Protein 6GO1 (pdb70)

InterPro domains:
  IPR002509 NodB homology domain [PF01522] (204-323)
  IPR002509 NodB homology domain [PS51677] (205-367)
  IPR011330 Glycoside hydrolase/deacetylase, beta/alpha-barrel [SSF88713] (169-347)

Foldseek 3Di:
DAWDKDWDDDFLQAFKIKIATDGGPDDFQKKKKWKAQLAVGNVDIDIDMQSDDVPRSIDIDGCVVVVSDFFKMKIWMWGAHPPRDIHTHDIDIDGRWDWEAEAEAEAADQDPDPPPPHQFRYNHLVNLLVLVVVCVVVVEDEDDPVPVVCNRNHPLYYAYEYEAQFQNCLSVVVSQLVVDDPRHQAAYEYAHLLQCEVPPRGQHLVSVVVSVVVVHYDYEHAFNHLDQQLPDDVLCCGQVVRQVSVCVSRVDHHAEYEYRVQHDDDVNLVSNVVRHNAYEGQAADIAIPRVDPSVRPYGHHDYDGNPQDPVNSVVSSD/DFWDKDWDDDFQQAFKIKIATDRGPDAFQKKKKWKAQLAVGSVDIDIDIQRPVVGRSIDIGGCVVVVSDFFKMKIWMWGQHPVRDIDGHDIDIDGRWDWEAEAEAEAADQDPDDPPDDQFRYNHLVNVLVLVVVCLVPPADEDDVVCVNCNRNHPLYYAAEYEAAFCNCVSVVVSQLVPDDPSDHAAYEYAHLLQCEVPPRGQHLVSVLVSVVSVHYDYEHAFNHLDQAVPDPPLCCGQVVRQVSVCVSNVDHHAEYEGRVQHDDVVNLVSNVVRHNAYEGQAADIAICRPDPSVRNYGYHHYDGRPQDPVNVVVSSD

Solvent-accessible surface area: 29304 Å² total; per-residue (Å²): 164,42,24,80,11,40,78,60,130,63,132,71,86,25,80,85,10,33,3,44,0,61,112,33,100,62,81,13,134,48,0,66,0,22,0,30,7,37,35,64,9,92,169,45,95,50,77,46,81,3,73,86,78,139,188,51,8,15,17,107,9,66,0,155,63,11,149,87,93,34,0,18,1,35,0,73,3,20,0,15,56,117,82,126,74,111,28,122,2,31,85,22,120,6,51,2,29,24,92,2,6,4,0,7,0,20,0,0,56,146,78,76,23,112,94,49,26,75,95,4,39,4,1,40,38,148,27,0,50,105,1,0,63,52,0,49,101,51,51,23,45,7,1,13,6,103,108,43,107,25,5,19,100,26,48,95,6,0,2,1,0,0,5,11,3,15,89,25,0,22,58,0,0,87,11,0,77,123,8,90,60,160,121,11,105,1,20,0,1,0,0,3,1,5,51,56,28,85,117,115,97,27,1,29,41,99,15,0,79,81,0,32,124,17,62,3,15,9,10,0,0,3,0,2,72,69,33,41,1,28,119,23,123,70,40,71,89,8,0,80,22,0,37,81,122,0,43,91,37,15,61,123,142,5,25,0,0,0,1,0,27,10,12,68,53,117,72,0,7,82,35,0,96,134,64,6,97,18,0,0,0,17,44,86,14,47,9,10,42,69,66,106,110,36,21,59,14,38,2,64,0,10,30,2,0,23,83,15,62,43,147,112,0,60,57,22,6,192,169,38,18,81,18,35,85,57,133,60,138,72,93,26,68,83,7,39,0,46,0,73,116,36,97,64,86,11,47,58,0,69,0,10,0,27,8,35,30,57,4,93,158,48,118,57,73,48,53,6,120,108,54,106,51,57,12,26,10,107,5,58,0,144,55,14,142,90,83,37,0,16,2,50,1,72,5,20,0,20,55,113,105,126,72,101,28,121,4,30,94,23,123,0,39,0,35,19,103,0,5,1,0,8,0,24,0,0,66,150,75,81,23,117,105,42,29,105,105,25,34,6,1,35,37,143,32,0,69,120,1,0,66,46,0,40,99,58,50,30,38,8,0,15,5,85,100,41,106,24,5,15,93,24,54,96,6,0,1,0,0,0,5,12,2,15,99,25,0,19,52,0,0,91,20,0,73,171,8,85,63,169,111,10,107,1,16,0,0,0,0,2,2,1,60,52,27,87,118,113,98,29,2,27,54,91,15,2,120,79,0,35,98,24,63,3,14,12,9,1,0,2,0,2,67,65,33,63,2,14,34,15,13,39,23,66,82,6,0,100,24,1,50,87,105,0,46,89,68,12,61,136,128,2,9,0,0,0,1,0,94,8,15,68,36,93,27,0,8,27,35,0,88,142,58,6,92,17,0,0,0,60,50,164,19,47,9,24,43,86,66,104,113,38,19,62,12,45,1,88,2,18,103,2,1,25,128,16,66,48,144,107,0,62,36,28,2,176

CATH classification: 2.60.40.3760 (+1 more: 3.20.20.370)

Sequence (636 aa):
TQGVITWDPYEYNAQNTTLYTKDLRDSFKEVRYNIWRTADGPESKQTFTSQEKDRDFALPLHLKTFHLKRGEFQIETVGIKEDNTETNLVTSKITFQQHVPVLMYHAIEKFPGPSDGDYGLYVPPEQFEKHMQYLKDNGYTMLTFERWNDINRVNKPIFITMDDGRKNNMNALHILQKLKDDTFQPAATEFLTANEIDKPNRLSTDDIKQMMDSGIFSIQSHTANHTMMAHSNNYDEELRGSKEKIEALTGKKVIALAYPVGSYNDPAVEETKKYYEFAVTTDHGNHITKGMPNEQYLIKRHFVGPNTSMEKFISLIKTQGVITWDPYEYNAQNTTLYTKDLRDSFKEVRYNIWRTADGPESKQTFTSQEKDRDFALPLHLKTFHLKRGEFQIETVGIKEDNTETNLVTSKITFQQHVPVLMYHAIEKFPGPSDGDYGLYVPPEQFEKHMQYLKDNGYTMLTFERWNDINRVNKPIFITMDDGRKNNMNALHILQKLKDDTFQPAATEFLTANEIDKPNRLSTDDIKQMMDSGIFSIQSHTANHTMMAHSNNYDEELRGSKEKIEALTGKKVIALAYPVGSYNDPAVEETKKYYEFAVTTDHGNHITKGMPNEQYLIKRHFVGPNTSMEKFISLIK

Structure (mmCIF, N/CA/C/O backbone):
data_6GO1
#
_entry.id   6GO1
#
_cell.length_a   41.723
_cell.length_b   211.795
_cell.length_c   46.784
_cell.angle_alpha   90.000
_cell.angle_beta   91.820
_cell.angle_gamma   90.000
#
_symmetry.space_group_name_H-M   'P 1 21 1'
#
loop_
_entity.id
_entity.type
_entity.pdbx_description
1 polymer 'Polysaccharide deacetylase-like protein'
2 non-polymer 'ZINC ION'
3 non-polymer 'ACETATE ION'
4 non-polymer 1,2-ETHANEDIOL
5 non-polymer 'SULFATE ION'
6 water water
#
loop_
_atom_site.group_PDB
_atom_site.id
_atom_site.type_symbol
_atom_site.label_atom_id
_atom_site.label_alt_id
_atom_site.label_comp_id
_atom_site.label_asym_id
_atom_site.label_entity_id
_atom_site.label_seq_id
_atom_site.pdbx_PDB_ins_code
_atom_site.Cartn_x
_atom_site.Cartn_y
_atom_site.Cartn_z
_atom_site.occupancy
_atom_site.B_iso_or_equiv
_atom_site.auth_seq_id
_atom_site.auth_comp_id
_atom_site.auth_asym_id
_atom_site.auth_atom_id
_atom_site.pdbx_PDB_model_num
ATOM 1 N N . THR A 1 1 ? 39.877 -30.185 49.972 1.00 104.22 50 THR A N 1
ATOM 2 C CA . THR A 1 1 ? 40.917 -29.367 50.583 1.00 102.49 50 THR A CA 1
ATOM 3 C C . THR A 1 1 ? 41.873 -28.869 49.490 1.00 100.60 50 THR A C 1
ATOM 4 O O . THR A 1 1 ? 43.030 -28.569 49.764 1.00 102.60 50 THR A O 1
ATOM 8 N N . GLN A 1 2 ? 41.381 -28.791 48.248 1.00 93.40 51 GLN A N 1
ATOM 9 C CA . GLN A 1 2 ? 42.179 -28.409 47.086 1.00 94.88 51 GLN A CA 1
ATOM 10 C C . GLN A 1 2 ? 41.390 -27.498 46.149 1.00 94.28 51 GLN A C 1
ATOM 11 O O . GLN A 1 2 ? 40.290 -27.852 45.715 1.00 95.61 51 GLN A O 1
ATOM 17 N N . GLY A 1 3 ? 41.963 -26.334 45.810 1.00 93.01 52 GLY A N 1
ATOM 18 C CA . GLY A 1 3 ? 41.357 -25.419 44.852 1.00 87.70 52 GLY A CA 1
ATOM 19 C C . GLY A 1 3 ? 40.424 -24.379 45.453 1.00 84.98 52 GLY A C 1
ATOM 20 O O . GLY A 1 3 ? 40.254 -24.269 46.668 1.00 79.92 52 GLY A O 1
ATOM 21 N N . VAL A 1 4 ? 39.811 -23.574 44.577 1.00 85.39 53 VAL A N 1
ATOM 22 C CA . VAL A 1 4 ? 38.925 -22.500 45.024 1.00 83.78 53 VAL A CA 1
ATOM 23 C C . VAL A 1 4 ? 37.847 -22.220 43.978 1.00 80.91 53 VAL A C 1
ATOM 24 O O . VAL A 1 4 ? 38.080 -22.299 42.769 1.00 83.77 53 VAL A O 1
ATOM 28 N N . ILE A 1 5 ? 36.659 -21.873 44.461 1.00 74.53 54 ILE A N 1
ATOM 29 C CA . ILE A 1 5 ? 35.495 -21.672 43.614 1.00 70.90 54 ILE A CA 1
ATOM 30 C C . ILE A 1 5 ? 35.290 -20.188 43.406 1.00 73.46 54 ILE A C 1
ATOM 31 O O . ILE A 1 5 ? 35.134 -19.421 44.363 1.00 75.33 54 ILE A O 1
ATOM 36 N N . THR A 1 6 ? 35.259 -19.780 42.155 1.00 73.00 55 THR A N 1
ATOM 37 C CA . THR A 1 6 ? 34.986 -18.403 41.812 1.00 72.97 55 THR A CA 1
ATOM 38 C C . THR A 1 6 ? 33.787 -18.394 40.886 1.00 71.65 55 THR A C 1
ATOM 39 O O . THR A 1 6 ? 33.279 -19.443 40.484 1.00 72.19 55 THR A O 1
ATOM 43 N N . TRP A 1 7 ? 33.287 -17.205 40.590 1.00 75.67 56 TRP A N 1
ATOM 44 C CA . TRP A 1 7 ? 32.133 -17.088 39.717 1.00 75.72 56 TRP A CA 1
ATOM 45 C C . TRP A 1 7 ? 32.217 -15.775 38.952 1.00 79.78 56 TRP A C 1
ATOM 46 O O . TRP A 1 7 ? 33.139 -14.982 39.135 1.00 80.25 56 TRP A O 1
ATOM 57 N N . ASP A 1 8 ? 31.265 -15.592 38.021 1.00 82.13 57 ASP A N 1
ATOM 58 C CA . ASP A 1 8 ? 31.158 -14.354 37.259 1.00 80.21 57 ASP A CA 1
ATOM 59 C C . ASP A 1 8 ? 30.432 -13.314 38.111 1.00 77.07 57 ASP A C 1
ATOM 60 O O . ASP A 1 8 ? 29.479 -13.658 38.813 1.00 76.04 57 ASP A O 1
ATOM 65 N N . PRO A 1 9 ? 30.900 -12.063 38.143 1.00 77.61 58 PRO A N 1
ATOM 66 C CA . PRO A 1 9 ? 30.156 -11.035 38.873 1.00 71.88 58 PRO A CA 1
ATOM 67 C C . PRO A 1 9 ? 28.722 -10.957 38.379 1.00 65.05 58 PRO A C 1
ATOM 68 O O . PRO A 1 9 ? 28.426 -11.182 37.202 1.00 65.29 58 PRO A O 1
ATOM 72 N N . TYR A 1 10 ? 27.823 -10.689 39.312 1.00 64.31 59 TYR A N 1
ATOM 73 C CA . TYR A 1 10 ? 26.410 -10.551 39.010 1.00 70.40 59 TYR A CA 1
ATOM 74 C C . TYR A 1 10 ? 25.864 -9.349 39.764 1.00 72.77 59 TYR A C 1
ATOM 75 O O . TYR A 1 10 ? 26.472 -8.855 40.718 1.00 69.34 59 TYR A O 1
ATOM 84 N N . GLU A 1 11 ? 24.737 -8.839 39.299 1.00 73.73 60 GLU A N 1
ATOM 85 C CA . GLU A 1 11 ? 24.160 -7.776 40.091 1.00 75.91 60 GLU A CA 1
ATOM 86 C C . GLU A 1 11 ? 23.145 -8.369 41.063 1.00 75.08 60 GLU A C 1
ATOM 87 O O . GLU A 1 11 ? 22.720 -9.522 40.931 1.00 73.53 60 GLU A O 1
ATOM 93 N N . TYR A 1 12 ? 22.824 -7.585 42.097 1.00 75.42 61 TYR A N 1
ATOM 94 C CA . TYR A 1 12 ? 22.099 -8.116 43.251 1.00 76.28 61 TYR A CA 1
ATOM 95 C C . TYR A 1 12 ? 20.838 -8.869 42.847 1.00 76.34 61 TYR A C 1
ATOM 96 O O . TYR A 1 12 ? 20.526 -9.922 43.418 1.00 74.67 61 TYR A O 1
ATOM 105 N N . ASN A 1 13 ? 20.134 -8.373 41.830 1.00 76.46 62 ASN A N 1
ATOM 106 C CA . ASN A 1 13 ? 18.867 -8.935 41.382 1.00 71.51 62 ASN A CA 1
ATOM 107 C C . ASN A 1 13 ? 19.033 -9.929 40.246 1.00 73.70 62 ASN A C 1
ATOM 108 O O . ASN A 1 13 ? 18.033 -10.399 39.704 1.00 76.34 62 ASN A O 1
ATOM 113 N N . ALA A 1 14 ? 20.266 -10.243 39.866 1.00 75.36 63 ALA A N 1
ATOM 114 C CA . ALA A 1 14 ? 20.510 -11.210 38.814 1.00 77.63 63 ALA A CA 1
ATOM 115 C C . ALA A 1 14 ? 20.008 -12.589 39.232 1.00 76.97 63 ALA A C 1
ATOM 116 O O . ALA A 1 14 ? 19.881 -12.906 40.415 1.00 74.97 63 ALA A O 1
ATOM 118 N N . GLN A 1 15 ? 19.704 -13.413 38.235 1.00 76.05 64 GLN A N 1
ATOM 119 C CA . GLN A 1 15 ? 19.225 -14.765 38.457 1.00 73.97 64 GLN A CA 1
ATOM 120 C C . GLN A 1 15 ? 20.223 -15.812 37.976 1.00 74.96 64 GLN A C 1
ATOM 121 O O . GLN A 1 15 ? 19.961 -17.016 38.095 1.00 72.60 64 GLN A O 1
ATOM 127 N N . ASN A 1 16 ? 21.355 -15.389 37.428 1.00 74.98 65 ASN A N 1
ATOM 128 C CA . ASN A 1 16 ? 22.298 -16.308 36.825 1.00 77.20 65 ASN A CA 1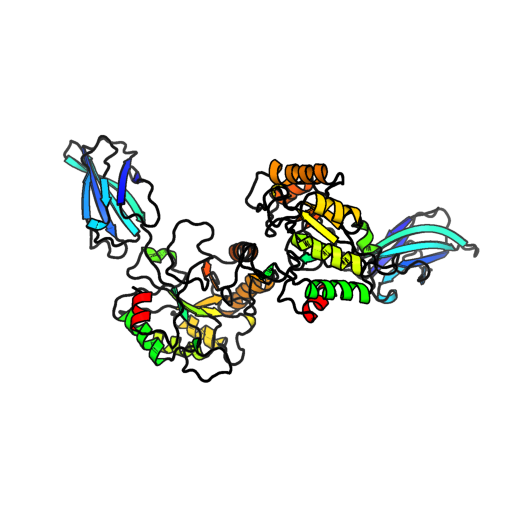
ATOM 129 C C . ASN A 1 16 ? 23.726 -15.835 37.032 1.00 74.24 65 ASN A C 1
ATOM 130 O O . ASN A 1 16 ? 23.994 -14.660 37.289 1.00 76.38 65 ASN A O 1
ATOM 135 N N . THR A 1 17 ? 24.626 -16.803 36.952 1.00 69.87 66 THR A N 1
ATOM 136 C CA . THR A 1 17 ? 26.062 -16.651 37.043 1.00 64.42 66 THR A CA 1
ATOM 137 C C . THR A 1 17 ? 26.711 -17.864 36.387 1.00 71.41 66 THR A C 1
ATOM 138 O O . THR A 1 17 ? 26.097 -18.916 36.204 1.00 73.26 66 THR A O 1
ATOM 142 N N . THR A 1 18 ? 27.972 -17.706 36.025 1.00 78.14 67 THR A N 1
ATOM 143 C CA . THR A 1 18 ? 28.795 -18.842 35.665 1.00 82.72 67 THR A CA 1
ATOM 144 C C . THR A 1 18 ? 29.878 -18.978 36.719 1.00 87.64 67 THR A C 1
ATOM 145 O O . THR A 1 18 ? 30.730 -18.092 36.865 1.00 89.75 67 THR A O 1
ATOM 149 N N . LEU A 1 19 ? 29.842 -20.082 37.455 1.00 86.04 68 LEU A N 1
ATOM 150 C CA . LEU A 1 19 ? 30.861 -20.359 38.455 1.00 84.66 68 LEU A CA 1
ATOM 151 C C . LEU A 1 19 ? 31.795 -21.436 37.933 1.00 85.05 68 LEU A C 1
ATOM 152 O O . LEU A 1 19 ? 31.362 -22.381 37.268 1.00 91.37 68 LEU A O 1
ATOM 157 N N . TYR A 1 20 ? 33.078 -21.282 38.236 1.00 82.15 69 TYR A N 1
ATOM 158 C CA . TYR A 1 20 ? 34.101 -22.193 37.752 1.00 85.79 69 TYR A CA 1
ATOM 159 C C . TYR A 1 20 ? 35.086 -22.477 38.879 1.00 79.69 69 TYR A C 1
ATOM 160 O O . TYR A 1 20 ? 35.303 -21.632 39.752 1.00 74.29 69 TYR A O 1
ATOM 169 N N . THR A 1 21 ? 35.674 -23.683 38.849 1.00 77.52 70 THR A N 1
ATOM 170 C CA . THR A 1 21 ? 36.660 -24.144 39.828 1.00 80.43 70 THR A CA 1
ATOM 171 C C . THR A 1 21 ? 38.077 -23.920 39.333 1.00 84.63 70 THR A C 1
ATOM 172 O O . THR A 1 21 ? 38.374 -24.140 38.160 1.00 88.33 70 THR A O 1
ATOM 176 N N . LYS A 1 22 ? 38.961 -23.533 40.250 1.00 88.03 71 LYS A N 1
ATOM 177 C CA . LYS A 1 22 ? 40.300 -23.099 39.895 1.00 93.95 71 LYS A CA 1
ATOM 178 C C . LYS A 1 22 ? 41.327 -23.630 40.886 1.00 104.10 71 LYS A C 1
ATOM 179 O O . LYS A 1 22 ? 40.996 -24.040 42.006 1.00 106.49 71 LYS A O 1
ATOM 185 N N . ASP A 1 23 ? 42.586 -23.633 40.423 1.00 109.49 72 ASP A N 1
ATOM 186 C CA . ASP A 1 23 ? 43.798 -23.845 41.233 1.00 111.65 72 ASP A CA 1
ATOM 187 C C . ASP A 1 23 ? 43.939 -25.272 41.778 1.00 108.88 72 ASP A C 1
ATOM 188 O O . ASP A 1 23 ? 44.328 -25.465 42.932 1.00 110.66 72 ASP A O 1
ATOM 193 N N . LEU A 1 24 ? 43.624 -26.276 40.963 1.00 105.04 73 LEU A N 1
ATOM 194 C CA . LEU A 1 24 ? 43.844 -27.664 41.340 1.00 101.79 73 LEU A CA 1
ATOM 195 C C . LEU A 1 24 ? 45.192 -28.151 40.812 1.00 103.71 73 LEU A C 1
ATOM 196 O O . LEU A 1 24 ? 45.480 -28.017 39.616 1.00 105.89 73 LEU A O 1
ATOM 201 N N . ARG A 1 25 ? 46.016 -28.717 41.705 1.00 99.06 74 ARG A N 1
ATOM 202 C CA . ARG A 1 25 ? 47.303 -29.256 41.273 1.00 99.84 74 ARG A CA 1
ATOM 203 C C . ARG A 1 25 ? 47.104 -30.465 40.372 1.00 102.34 74 ARG A C 1
ATOM 204 O O . ARG A 1 25 ? 47.772 -30.594 39.339 1.00 106.83 74 ARG A O 1
ATOM 206 N N . ASP A 1 26 ? 46.185 -31.354 40.738 1.00 100.34 75 ASP A N 1
ATOM 207 C CA . ASP A 1 26 ? 45.930 -32.511 39.898 1.00 102.92 75 ASP A CA 1
ATOM 208 C C . ASP A 1 26 ? 45.152 -32.074 38.661 1.00 95.80 75 ASP A C 1
ATOM 209 O O . ASP A 1 26 ? 44.542 -31.004 38.632 1.00 86.17 75 ASP A O 1
ATOM 214 N N . SER A 1 27 ? 45.175 -32.915 37.632 1.00 99.72 76 SER A N 1
ATOM 215 C CA . SER A 1 27 ? 44.464 -32.630 36.391 1.00 99.20 76 SER A CA 1
ATOM 216 C C . SER A 1 27 ? 43.236 -33.518 36.277 1.00 93.93 76 SER A C 1
ATOM 217 O O . SER A 1 27 ? 43.334 -34.742 36.406 1.00 89.81 76 SER A O 1
ATOM 220 N N . PHE A 1 28 ? 42.085 -32.893 36.022 1.00 93.73 77 PHE A N 1
ATOM 221 C CA . PHE A 1 28 ? 40.797 -33.569 36.029 1.00 91.32 77 PHE A CA 1
ATOM 222 C C . PHE A 1 28 ? 40.086 -33.414 34.693 1.00 91.38 77 PHE A C 1
ATOM 223 O O . PHE A 1 28 ? 40.221 -32.394 34.012 1.00 85.83 77 PHE A O 1
ATOM 231 N N . LYS A 1 29 ? 39.310 -34.449 34.338 1.00 95.67 78 LYS A N 1
ATOM 232 C CA . LYS A 1 29 ? 38.488 -34.444 33.132 1.00 97.61 78 LYS A CA 1
ATOM 233 C C . LYS A 1 29 ? 37.135 -33.795 33.373 1.00 94.93 78 LYS A C 1
ATOM 234 O O . LYS A 1 29 ? 36.544 -33.245 32.435 1.00 97.71 78 LYS A O 1
ATOM 240 N N . GLU A 1 30 ? 36.657 -33.783 34.614 1.00 92.83 79 GLU A N 1
ATOM 241 C CA . GLU A 1 30 ? 35.364 -33.185 34.898 1.00 93.25 79 GLU A CA 1
ATOM 242 C C . GLU A 1 30 ? 35.288 -32.844 36.379 1.00 89.06 79 GLU A C 1
ATOM 243 O O . GLU A 1 30 ? 36.053 -33.363 37.196 1.00 91.96 79 GLU A O 1
ATOM 249 N N . VAL A 1 31 ? 34.391 -31.912 36.702 1.00 82.86 80 VAL A N 1
ATOM 250 C CA . VAL A 1 31 ? 34.107 -31.530 38.078 1.00 75.25 80 VAL A CA 1
ATOM 251 C C . VAL A 1 31 ? 32.611 -31.637 38.309 1.00 74.34 80 VAL A C 1
ATOM 252 O O . VAL A 1 31 ? 31.810 -31.217 37.468 1.00 71.58 80 VAL A O 1
ATOM 256 N N . ARG A 1 32 ? 32.234 -32.208 39.441 1.00 74.54 81 ARG A N 1
ATOM 257 C CA . ARG A 1 32 ? 30.842 -32.315 39.836 1.00 76.11 81 ARG A CA 1
ATOM 258 C C . ARG A 1 32 ? 30.547 -31.254 40.888 1.00 79.47 81 ARG A C 1
ATOM 259 O O . ARG A 1 32 ? 31.293 -31.120 41.866 1.00 86.24 81 ARG A O 1
ATOM 267 N N . TYR A 1 33 ? 29.482 -30.486 40.667 1.00 74.94 82 TYR A N 1
ATOM 268 C CA . TYR A 1 33 ? 29.025 -29.471 41.609 1.00 71.94 82 TYR A CA 1
ATOM 269 C C . TYR A 1 33 ? 27.793 -29.985 42.339 1.00 70.92 82 TYR A C 1
ATOM 270 O O . TYR A 1 33 ? 26.801 -30.367 41.707 1.00 69.69 82 TYR A O 1
ATOM 279 N N . ASN A 1 34 ? 27.856 -29.988 43.658 1.00 67.16 83 ASN A N 1
ATOM 280 C CA . ASN A 1 34 ? 26.707 -30.315 44.485 1.00 67.77 83 ASN A CA 1
ATOM 281 C C . ASN A 1 34 ? 26.294 -29.022 45.163 1.00 70.67 83 ASN A C 1
ATOM 282 O O . ASN A 1 34 ? 27.050 -28.463 45.964 1.00 74.90 83 ASN A O 1
ATOM 287 N N . ILE A 1 35 ? 25.110 -28.539 44.807 1.00 64.68 84 ILE A N 1
ATOM 288 C CA . ILE A 1 35 ? 24.628 -27.225 45.188 1.00 59.56 84 ILE A CA 1
ATOM 289 C C . ILE A 1 35 ? 23.297 -27.396 45.893 1.00 61.10 84 ILE A C 1
ATOM 290 O O . ILE A 1 35 ? 22.465 -28.200 45.460 1.00 67.07 84 ILE A O 1
ATOM 295 N N . TRP A 1 36 ? 23.093 -26.645 46.975 1.00 59.29 85 TRP A N 1
ATOM 296 C CA . TRP A 1 36 ? 21.812 -26.675 47.665 1.00 60.50 85 TRP A CA 1
ATOM 297 C C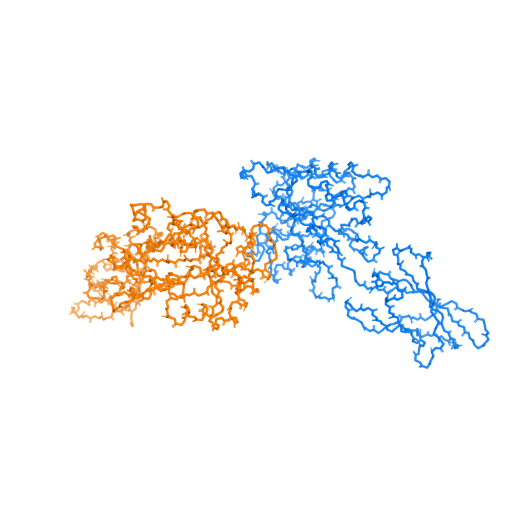 . TRP A 1 36 ? 21.580 -25.368 48.416 1.00 66.73 85 TRP A C 1
ATOM 298 O O . TRP A 1 36 ? 22.520 -24.642 48.751 1.00 66.18 85 TRP A O 1
ATOM 309 N N . ARG A 1 37 ? 20.296 -25.090 48.678 1.00 70.29 86 ARG A N 1
ATOM 310 C CA . ARG A 1 37 ? 19.869 -23.874 49.367 1.00 67.58 86 ARG A CA 1
ATOM 311 C C . ARG A 1 37 ? 19.969 -24.051 50.875 1.00 68.06 86 ARG A C 1
ATOM 312 O O . ARG A 1 37 ? 19.387 -24.983 51.437 1.00 71.15 86 ARG A O 1
ATOM 320 N N . THR A 1 38 ? 20.682 -23.132 51.530 1.00 75.20 87 THR A N 1
ATOM 321 C CA . THR A 1 38 ? 20.922 -23.254 52.963 1.00 70.90 87 THR A CA 1
ATOM 322 C C . THR A 1 38 ? 19.623 -23.372 53.753 1.00 74.64 87 THR A C 1
ATOM 323 O O . THR A 1 38 ? 19.569 -24.072 54.768 1.00 74.39 87 THR A O 1
ATOM 327 N N . ALA A 1 39 ? 18.569 -22.697 53.312 1.00 79.66 88 ALA A N 1
ATOM 328 C CA . ALA A 1 39 ? 17.321 -22.714 54.062 1.00 83.94 88 ALA A CA 1
ATOM 329 C C . ALA A 1 39 ? 16.562 -24.034 53.971 1.00 81.93 88 ALA A C 1
ATOM 330 O O . ALA A 1 39 ? 15.718 -24.290 54.830 1.00 83.61 88 ALA A O 1
ATOM 332 N N . ASP A 1 40 ? 16.817 -24.871 52.963 1.00 81.60 89 ASP A N 1
ATOM 333 C CA . ASP A 1 40 ? 15.795 -25.839 52.573 1.00 85.75 89 ASP A CA 1
ATOM 334 C C . ASP A 1 40 ? 15.966 -27.291 53.052 1.00 89.02 89 ASP A C 1
ATOM 335 O O . ASP A 1 40 ? 14.949 -27.987 53.133 1.00 91.56 89 ASP A O 1
ATOM 340 N N . GLY A 1 41 ? 17.154 -27.840 53.330 1.00 87.29 90 GLY A N 1
ATOM 341 C CA . GLY A 1 41 ? 18.484 -27.319 53.114 1.00 85.50 90 GLY A CA 1
ATOM 342 C C . GLY A 1 41 ? 19.280 -28.412 52.418 1.00 86.50 90 GLY A C 1
ATOM 343 O O . GLY A 1 41 ? 19.108 -28.590 51.217 1.00 89.27 90 GLY A O 1
ATOM 344 N N . PRO A 1 42 ? 20.116 -29.162 53.158 1.00 86.37 91 PRO A N 1
ATOM 345 C CA . PRO A 1 42 ? 20.984 -30.155 52.486 1.00 82.18 91 PRO A CA 1
ATOM 346 C C . PRO A 1 42 ? 20.209 -31.260 51.803 1.00 83.07 91 PRO A C 1
ATOM 347 O O . PRO A 1 42 ? 20.591 -31.707 50.711 1.00 73.81 91 PRO A O 1
ATOM 351 N N . GLU A 1 43 ? 19.096 -31.682 52.415 1.00 87.28 92 GLU A N 1
ATOM 352 C CA . GLU A 1 43 ? 18.224 -32.678 51.803 1.00 91.88 92 GLU A CA 1
ATOM 353 C C . GLU A 1 43 ? 17.799 -32.259 50.404 1.00 92.08 92 GLU A C 1
ATOM 354 O O . GLU A 1 43 ? 17.852 -33.057 49.466 1.00 90.63 92 GLU A O 1
ATOM 360 N N . SER A 1 44 ? 17.432 -31.003 50.222 1.00 96.59 93 SER A N 1
ATOM 361 C CA . SER A 1 44 ? 17.277 -30.506 48.869 1.00 99.89 93 SER A CA 1
ATOM 362 C C . SER A 1 44 ? 18.668 -30.294 48.317 1.00 104.00 93 SER A C 1
ATOM 363 O O . SER A 1 44 ? 19.382 -29.419 48.792 1.00 111.31 93 SER A O 1
ATOM 366 N N . LYS A 1 45 ? 19.022 -31.006 47.259 1.00 99.32 94 LYS A N 1
ATOM 367 C CA . LYS A 1 45 ? 20.355 -30.880 46.691 1.00 90.14 94 LYS A CA 1
ATOM 368 C C . LYS A 1 45 ? 20.240 -31.134 45.209 1.00 82.95 94 LYS A C 1
ATOM 369 O O . LYS A 1 45 ? 19.416 -31.937 44.766 1.00 84.80 94 LYS A O 1
ATOM 375 N N . GLN A 1 46 ? 21.095 -30.484 44.449 1.00 75.41 95 GLN A N 1
ATOM 376 C CA . GLN A 1 46 ? 21.085 -30.707 43.022 1.00 75.69 95 GLN A CA 1
ATOM 377 C C . GLN A 1 46 ? 22.514 -30.803 42.526 1.00 77.80 95 GLN A C 1
ATOM 378 O O . GLN A 1 46 ? 23.386 -30.055 42.968 1.00 75.34 95 GLN A O 1
ATOM 384 N N . THR A 1 47 ? 22.749 -31.747 41.625 1.00 83.02 96 THR A N 1
ATOM 385 C CA . THR A 1 47 ? 24.074 -32.003 41.097 1.00 82.82 96 THR A CA 1
ATOM 386 C C . THR A 1 47 ? 24.114 -31.561 39.645 1.00 81.59 96 THR A C 1
ATOM 387 O O . THR A 1 47 ? 23.186 -31.828 38.873 1.00 82.14 96 THR A O 1
ATOM 391 N N . PHE A 1 48 ? 25.170 -30.850 39.304 1.00 77.22 97 PHE A N 1
ATOM 392 C CA . PHE A 1 48 ? 25.467 -30.441 37.950 1.00 77.64 97 PHE A CA 1
ATOM 393 C C . PHE A 1 48 ? 26.924 -30.788 37.738 1.00 79.51 97 PHE A C 1
ATOM 394 O O . PHE A 1 48 ? 27.748 -30.625 38.639 1.00 81.90 97 PHE A O 1
ATOM 402 N N . THR A 1 49 ? 27.231 -31.318 36.578 1.00 79.84 98 THR A N 1
ATOM 403 C CA . THR A 1 49 ? 28.579 -31.742 36.277 1.00 81.77 98 THR A CA 1
ATOM 404 C C . THR A 1 49 ? 29.125 -30.879 35.158 1.00 85.34 98 THR A C 1
ATOM 405 O O . THR A 1 49 ? 28.450 -30.666 34.147 1.00 87.36 98 THR A O 1
ATOM 409 N N . SER A 1 50 ? 30.316 -30.348 35.348 1.00 86.02 99 SER A N 1
ATOM 410 C CA . SER A 1 50 ? 30.976 -29.622 34.275 1.00 88.24 99 SER A CA 1
ATOM 411 C C . SER A 1 50 ? 32.035 -30.539 33.676 1.00 93.26 99 SER A C 1
ATOM 412 O O . SER A 1 50 ? 33.156 -30.637 34.180 1.00 87.96 99 SER A O 1
ATOM 415 N N . GLN A 1 51 ? 31.674 -31.188 32.567 1.00 106.67 100 GLN A N 1
ATOM 416 C CA . GLN A 1 51 ? 32.655 -31.816 31.695 1.00 116.38 100 GLN A CA 1
ATOM 417 C C . GLN A 1 51 ? 33.449 -30.745 30.974 1.00 123.70 100 GLN A C 1
ATOM 418 O O . GLN A 1 51 ? 34.503 -31.038 30.401 1.00 127.54 100 GLN A O 1
ATOM 420 N N . GLU A 1 52 ? 32.937 -29.517 31.017 1.00 125.52 101 GLU A N 1
ATOM 421 C CA . GLU A 1 52 ? 33.544 -28.342 30.420 1.00 128.11 101 GLU A CA 1
ATOM 422 C C . GLU A 1 52 ? 34.866 -28.035 31.111 1.00 129.24 101 GLU A C 1
ATOM 423 O O . GLU A 1 52 ? 34.902 -27.870 32.328 1.00 131.95 101 GLU A O 1
ATOM 429 N N . LYS A 1 53 ? 35.969 -28.178 30.380 1.00 128.93 102 LYS A N 1
ATOM 430 C CA . LYS A 1 53 ? 37.287 -27.753 30.844 1.00 125.09 102 LYS A CA 1
ATOM 431 C C . LYS A 1 53 ? 37.877 -26.807 29.787 1.00 126.43 102 LYS A C 1
ATOM 432 O O . LYS A 1 53 ? 37.198 -26.422 28.828 1.00 129.72 102 LYS A O 1
ATOM 438 N N . ASP A 1 54 ? 39.164 -26.464 29.950 1.00 121.78 103 ASP A N 1
ATOM 439 C CA . ASP A 1 54 ? 39.918 -25.440 29.226 1.00 118.45 103 ASP A CA 1
ATOM 440 C C . ASP A 1 54 ? 39.583 -24.101 29.862 1.00 116.89 103 ASP A C 1
ATOM 441 O O . ASP A 1 54 ? 40.451 -23.236 30.019 1.00 101.33 103 ASP A O 1
ATOM 446 N N . ARG A 1 55 ? 38.319 -23.952 30.252 1.00 109.37 104 ARG A N 1
ATOM 447 C CA . ARG A 1 55 ? 37.782 -22.752 30.875 1.00 109.53 104 ARG A CA 1
ATOM 448 C C . ARG A 1 55 ? 37.516 -23.004 32.361 1.00 105.50 104 ARG A C 1
ATOM 449 O O . ARG A 1 55 ? 36.438 -22.678 32.868 1.00 98.83 104 ARG A O 1
ATOM 457 N N . ASP A 1 56 ? 38.482 -23.604 33.062 1.00 108.18 105 ASP A N 1
ATOM 458 C CA . ASP A 1 56 ? 38.386 -23.862 34.507 1.00 107.20 105 ASP A CA 1
ATOM 459 C C . ASP A 1 56 ? 37.056 -24.476 34.943 1.00 105.80 105 ASP A C 1
ATOM 460 O O . ASP A 1 56 ? 36.498 -24.116 35.981 1.00 106.65 105 ASP A O 1
ATOM 465 N N . PHE A 1 57 ? 36.544 -25.420 34.160 1.00 104.32 106 PHE A N 1
ATOM 466 C CA . PHE A 1 57 ? 35.357 -26.185 34.552 1.00 98.44 106 PHE A CA 1
ATOM 467 C C . PHE A 1 57 ? 34.168 -25.277 34.848 1.00 94.42 106 PHE A C 1
ATOM 468 O O . PHE A 1 57 ? 33.487 -25.414 35.866 1.00 91.90 106 PHE A O 1
ATOM 476 N N . ALA A 1 58 ? 33.898 -24.375 33.913 1.00 81.55 107 ALA A N 1
ATOM 477 C CA . ALA A 1 58 ? 32.815 -23.410 34.056 1.00 86.73 107 ALA A CA 1
ATOM 478 C C . ALA A 1 58 ? 31.455 -24.097 34.086 1.00 82.20 107 ALA A C 1
ATOM 479 O O . ALA A 1 58 ? 31.207 -25.056 33.341 1.00 82.24 107 ALA A O 1
ATOM 481 N N . LEU A 1 59 ? 30.587 -23.615 34.979 1.00 74.67 108 LEU A N 1
ATOM 482 C CA . LEU A 1 59 ? 29.216 -24.102 35.047 1.00 70.79 108 LEU A CA 1
ATOM 483 C C . LEU A 1 59 ? 28.232 -22.948 34.975 1.00 71.20 108 LEU A C 1
ATOM 484 O O . LEU A 1 59 ? 28.271 -22.043 35.830 1.00 63.22 108 LEU A O 1
ATOM 489 N N . PRO A 1 60 ? 27.340 -22.940 33.995 1.00 73.26 109 PRO A N 1
ATOM 490 C CA . PRO A 1 60 ? 26.318 -21.890 33.946 1.00 75.36 109 PRO A CA 1
ATOM 491 C C . PRO A 1 60 ? 25.164 -22.198 34.883 1.00 78.10 109 PRO A C 1
ATOM 492 O O . PRO A 1 60 ? 24.327 -23.048 34.583 1.00 80.55 109 PRO A O 1
ATOM 496 N N . LEU A 1 61 ? 25.100 -21.495 36.003 1.00 79.11 110 LEU A N 1
ATOM 497 C CA . LEU A 1 61 ? 24.042 -21.680 36.991 1.00 80.47 110 LEU A CA 1
ATOM 498 C C . LEU A 1 61 ? 22.957 -20.624 36.821 1.00 78.92 110 LEU A C 1
ATOM 499 O O . LEU A 1 61 ? 23.252 -19.429 36.716 1.00 81.15 110 LEU A O 1
ATOM 504 N N . HIS A 1 62 ? 21.709 -21.069 36.802 1.00 74.85 111 HIS A N 1
ATOM 505 C CA . HIS A 1 62 ? 20.561 -20.182 36.759 1.00 72.47 111 HIS A CA 1
ATOM 506 C C . HIS A 1 62 ? 19.557 -20.656 37.795 1.00 69.78 111 HIS A C 1
ATOM 507 O O . HIS A 1 62 ? 19.281 -21.856 37.895 1.00 72.78 111 HIS A O 1
ATOM 514 N N . LEU A 1 63 ? 19.034 -19.713 38.576 1.00 65.97 112 LEU A N 1
ATOM 515 C CA . LEU A 1 63 ? 18.117 -20.023 39.661 1.00 69.93 112 LEU A CA 1
ATOM 516 C C . LEU A 1 63 ? 16.828 -20.705 39.212 1.00 76.65 112 LEU A C 1
ATOM 517 O O . LEU A 1 63 ? 16.118 -21.253 40.064 1.00 81.44 112 LEU A O 1
ATOM 522 N N . LYS A 1 64 ? 16.509 -20.695 37.914 1.00 76.34 113 LYS A N 1
ATOM 523 C CA . LYS A 1 64 ? 15.327 -21.401 37.426 1.00 73.00 113 LYS A CA 1
ATOM 524 C C . LYS A 1 64 ? 15.342 -22.852 37.876 1.00 74.03 113 LYS A C 1
ATOM 525 O O . LYS A 1 64 ? 14.291 -23.434 38.160 1.00 75.49 113 LYS A O 1
ATOM 531 N N . THR A 1 65 ? 16.531 -23.460 37.935 1.00 74.08 114 THR A N 1
ATOM 532 C CA . THR A 1 65 ? 16.643 -24.826 38.438 1.00 78.92 114 THR A CA 1
ATOM 533 C C . THR A 1 65 ? 16.235 -24.926 39.905 1.00 78.71 114 THR A C 1
ATOM 534 O O . THR A 1 65 ? 15.805 -25.993 40.360 1.00 80.34 114 THR A O 1
ATOM 538 N N . PHE A 1 66 ? 16.348 -23.833 40.658 1.00 75.82 115 PHE A N 1
ATOM 539 C CA . PHE A 1 66 ? 15.920 -23.819 42.047 1.00 73.56 115 PHE A CA 1
ATOM 540 C C . PHE A 1 66 ? 14.585 -23.128 42.228 1.00 76.31 115 PHE A C 1
ATOM 541 O O . PHE A 1 66 ? 14.236 -22.765 43.359 1.00 78.77 115 PHE A O 1
ATOM 549 N N . HIS A 1 67 ? 13.843 -22.911 41.140 1.00 78.85 116 HIS A N 1
ATOM 550 C CA . HIS A 1 67 ? 12.517 -22.308 41.182 1.00 81.12 116 HIS A CA 1
ATOM 551 C C . HIS A 1 67 ? 12.601 -20.822 41.488 1.00 75.25 116 HIS A C 1
ATOM 552 O O . HIS A 1 67 ? 11.659 -20.235 42.025 1.00 77.06 116 HIS A O 1
ATOM 559 N N . LEU A 1 68 ? 13.753 -20.218 41.226 1.00 69.74 117 LEU A N 1
ATOM 560 C CA . LEU A 1 68 ? 14.076 -18.819 41.451 1.00 64.64 117 LEU A CA 1
ATOM 561 C C . LEU A 1 68 ? 14.050 -18.437 42.929 1.00 57.79 117 LEU A C 1
ATOM 562 O O . LEU A 1 68 ? 14.119 -17.249 43.237 1.00 50.09 117 LEU A O 1
ATOM 567 N N . LYS A 1 69 ? 13.970 -19.403 43.845 1.00 54.78 118 LYS A N 1
ATOM 568 C CA . LYS A 1 69 ? 14.195 -19.112 45.256 1.00 58.80 118 LYS A CA 1
ATOM 569 C C . LYS A 1 69 ? 15.602 -18.549 45.446 1.00 63.85 118 LYS A C 1
ATOM 570 O O . LYS A 1 69 ? 16.534 -18.882 44.712 1.00 71.32 118 LYS A O 1
ATOM 576 N N . ARG A 1 70 ? 15.758 -17.670 46.427 1.00 58.85 119 ARG A N 1
ATOM 577 C CA . ARG A 1 70 ? 17.003 -16.936 46.557 1.00 53.60 119 ARG A CA 1
ATOM 578 C C . ARG A 1 70 ? 17.552 -17.061 47.970 1.00 54.19 119 ARG A C 1
ATOM 579 O O . ARG A 1 70 ? 16.883 -17.522 48.899 1.00 56.59 119 ARG A O 1
ATOM 587 N N . GLY A 1 71 ? 18.783 -16.608 48.130 1.00 50.42 120 GLY A N 1
ATOM 588 C CA . GLY A 1 71 ? 19.412 -16.707 49.418 1.00 43.41 120 GLY A CA 1
ATOM 589 C C . GLY A 1 71 ? 20.797 -17.284 49.294 1.00 62.27 120 GLY A C 1
ATOM 590 O O . GLY A 1 71 ? 21.441 -17.136 48.252 1.00 58.99 120 GLY A O 1
ATOM 591 N N . GLU A 1 72 ? 21.265 -17.930 50.361 1.00 58.02 121 GLU A N 1
ATOM 592 C CA . GLU A 1 72 ? 22.570 -18.566 50.386 1.00 64.20 121 GLU A CA 1
ATOM 593 C C . GLU A 1 72 ? 22.480 -19.983 49.844 1.00 69.34 121 GLU A C 1
ATOM 594 O O . GLU A 1 72 ? 21.561 -20.737 50.180 1.00 74.03 121 GLU A O 1
ATOM 600 N N . PHE A 1 73 ? 23.439 -20.330 48.997 1.00 68.61 122 PHE A N 1
ATOM 601 C CA . PHE A 1 73 ? 23.549 -21.646 48.394 1.00 67.89 122 PHE A CA 1
ATOM 602 C C . PHE A 1 73 ? 24.921 -22.218 48.715 1.00 67.58 122 PHE A C 1
ATOM 603 O O . PHE A 1 73 ? 25.916 -21.487 48.744 1.00 63.54 122 PHE A O 1
ATOM 611 N N . GLN A 1 74 ? 24.971 -23.509 49.014 1.00 68.10 123 GLN A N 1
ATOM 612 C CA . GLN A 1 74 ? 26.244 -24.153 49.279 1.00 71.11 123 GLN A CA 1
ATOM 613 C C . GLN A 1 74 ? 26.667 -25.013 48.099 1.00 71.03 123 GLN A C 1
ATOM 614 O O . GLN A 1 74 ? 25.838 -25.593 47.399 1.00 75.04 123 GLN A O 1
ATOM 620 N N . ILE A 1 75 ? 27.977 -25.064 47.873 1.00 65.75 124 ILE A N 1
ATOM 621 C CA . ILE A 1 75 ? 28.567 -25.732 46.726 1.00 62.17 124 ILE A CA 1
ATOM 622 C C . ILE A 1 75 ? 29.636 -26.691 47.235 1.00 67.97 124 ILE A C 1
ATOM 623 O O . ILE A 1 75 ? 30.506 -26.294 48.015 1.00 71.58 124 ILE A O 1
ATOM 628 N N . GLU A 1 76 ? 29.572 -27.947 46.806 1.00 68.17 125 GLU A N 1
ATOM 629 C CA . GLU A 1 76 ? 30.619 -28.922 47.074 1.00 69.92 125 GLU A CA 1
ATOM 630 C C . GLU A 1 76 ? 31.138 -29.381 45.727 1.00 67.17 125 GLU A C 1
ATOM 631 O O . GLU A 1 76 ? 30.345 -29.675 44.830 1.00 69.60 125 GLU A O 1
ATOM 637 N N . THR A 1 77 ? 32.450 -29.409 45.563 1.00 62.31 126 THR A N 1
ATOM 638 C CA . THR A 1 77 ? 33.047 -29.784 44.292 1.00 66.39 126 THR A CA 1
ATOM 639 C C . THR A 1 77 ? 33.772 -31.099 44.464 1.00 71.17 126 THR A C 1
ATOM 640 O O . THR A 1 77 ? 34.363 -31.345 45.521 1.00 75.93 126 THR A O 1
ATOM 644 N N . VAL A 1 78 ? 33.692 -31.964 43.451 1.00 70.18 127 VAL A N 1
ATOM 645 C CA . VAL A 1 78 ? 34.436 -33.227 43.481 1.00 80.19 127 VAL A CA 1
ATOM 646 C C . VAL A 1 78 ? 34.998 -33.442 42.084 1.00 80.37 127 VAL A C 1
ATOM 647 O O . VAL A 1 78 ? 34.289 -33.258 41.085 1.00 81.02 127 VAL A O 1
ATOM 651 N N . GLY A 1 79 ? 36.295 -33.714 42.012 1.00 83.17 128 GLY A N 1
ATOM 652 C CA . GLY A 1 79 ? 37.006 -33.812 40.739 1.00 86.18 128 GLY A CA 1
ATOM 653 C C . GLY A 1 79 ? 37.245 -35.252 40.319 1.00 91.61 128 GLY A C 1
ATOM 654 O O . GLY A 1 79 ? 37.611 -36.103 41.134 1.00 100.81 128 GLY A O 1
ATOM 655 N N . ILE A 1 80 ? 37.002 -35.518 39.042 1.00 89.38 129 ILE A N 1
ATOM 656 C CA . ILE A 1 80 ? 37.183 -36.841 38.459 1.00 85.27 129 ILE A CA 1
ATOM 657 C C . ILE A 1 80 ? 38.321 -36.753 37.465 1.00 82.54 129 ILE A C 1
ATOM 658 O O . ILE A 1 80 ? 38.283 -35.928 36.540 1.00 83.93 129 ILE A O 1
ATOM 663 N N . LYS A 1 81 ? 39.341 -37.576 37.674 1.00 82.85 130 LYS A N 1
ATOM 664 C CA . LYS A 1 81 ? 40.519 -37.551 36.824 1.00 84.73 130 LYS A CA 1
ATOM 665 C C . LYS A 1 81 ? 40.332 -38.427 35.591 1.00 87.74 130 LYS A C 1
ATOM 666 O O . LYS A 1 81 ? 39.229 -38.875 35.268 1.00 86.40 130 LYS A O 1
ATOM 672 N N . GLU A 1 82 ? 41.430 -38.591 34.848 1.00 97.93 131 GLU A N 1
ATOM 673 C CA . GLU A 1 82 ? 41.459 -39.473 33.688 1.00 106.41 131 GLU A CA 1
ATOM 674 C C . GLU A 1 82 ? 41.157 -40.899 34.119 1.00 105.53 131 GLU A C 1
ATOM 675 O O . GLU A 1 82 ? 40.290 -41.566 33.539 1.00 104.94 131 GLU A O 1
ATOM 681 N N . ASP A 1 83 ? 41.849 -41.375 35.157 1.00 97.54 132 ASP A N 1
ATOM 682 C CA . ASP A 1 83 ? 41.373 -42.546 35.870 1.00 96.12 132 ASP A CA 1
ATOM 683 C C . ASP A 1 83 ? 40.084 -42.135 36.565 1.00 100.19 132 ASP A C 1
ATOM 684 O O . ASP A 1 83 ? 39.951 -41.007 37.048 1.00 106.84 132 ASP A O 1
ATOM 689 N N . ASN A 1 84 ? 39.108 -42.998 36.564 1.00 96.78 133 ASN A N 1
ATOM 690 C CA . ASN A 1 84 ? 37.805 -42.512 37.005 1.00 93.64 133 ASN A CA 1
ATOM 691 C C . ASN A 1 84 ? 37.660 -42.410 38.519 1.00 86.50 133 ASN A C 1
ATOM 692 O O . ASN A 1 84 ? 36.533 -42.473 39.015 1.00 84.92 133 ASN A O 1
ATOM 697 N N . THR A 1 85 ? 38.765 -42.244 39.240 1.00 84.83 134 THR A N 1
ATOM 698 C CA . THR A 1 85 ? 38.723 -41.994 40.676 1.00 86.07 134 THR A CA 1
ATOM 699 C C . THR A 1 85 ? 38.250 -40.575 40.991 1.00 83.99 134 THR A C 1
ATOM 700 O O . THR A 1 85 ? 38.458 -39.634 40.214 1.00 85.00 134 THR A O 1
ATOM 704 N N . GLU A 1 86 ? 37.648 -40.424 42.170 1.00 84.27 135 GLU A N 1
ATOM 705 C CA . GLU A 1 86 ? 37.066 -39.166 42.629 1.00 82.16 135 GLU A CA 1
ATOM 706 C C . GLU A 1 86 ? 37.897 -38.578 43.766 1.00 79.12 135 GLU A C 1
ATOM 707 O O . GLU A 1 86 ? 38.469 -39.313 44.580 1.00 84.60 135 GLU A O 1
ATOM 713 N N . THR A 1 87 ? 37.984 -37.244 43.780 1.00 78.66 136 THR A N 1
ATOM 714 C CA . THR A 1 87 ? 38.743 -36.473 44.758 1.00 83.28 136 THR A CA 1
ATOM 715 C C . THR A 1 87 ? 37.880 -35.296 45.229 1.00 85.51 136 THR A C 1
ATOM 716 O O . THR A 1 87 ? 37.317 -34.569 44.402 1.00 86.75 136 THR A O 1
ATOM 720 N N . ASN A 1 88 ? 37.795 -35.090 46.546 1.00 80.34 137 ASN A N 1
ATOM 721 C CA . ASN A 1 88 ? 37.009 -33.989 47.100 1.00 76.20 137 ASN A CA 1
ATOM 722 C C . ASN A 1 88 ? 37.782 -32.679 46.987 1.00 79.39 137 ASN A C 1
ATOM 723 O O . ASN A 1 88 ? 38.895 -32.556 47.514 1.00 84.41 137 ASN A O 1
ATOM 728 N N . LEU A 1 89 ? 37.192 -31.695 46.314 1.00 76.39 138 LEU A N 1
ATOM 729 C CA . LEU A 1 89 ? 37.920 -30.455 46.087 1.00 77.39 138 LEU A CA 1
ATOM 730 C C . LEU A 1 89 ? 37.646 -29.442 47.197 1.00 78.24 138 LEU A C 1
ATOM 731 O O . LEU A 1 89 ? 38.406 -29.411 48.166 1.00 81.63 138 LEU A O 1
ATOM 736 N N . VAL A 1 90 ? 36.590 -28.624 47.110 1.00 74.99 139 VAL A N 1
ATOM 737 C CA . VAL A 1 90 ? 36.363 -27.565 48.097 1.00 80.33 139 VAL A CA 1
ATOM 738 C C . VAL A 1 90 ? 34.882 -27.253 48.254 1.00 77.12 139 VAL A C 1
ATOM 739 O O . VAL A 1 90 ? 34.059 -27.545 47.384 1.00 82.96 139 VAL A O 1
ATOM 743 N N . THR A 1 91 ? 34.561 -26.611 49.376 1.00 67.98 140 THR A N 1
ATOM 744 C CA . THR A 1 91 ? 33.227 -26.126 49.678 1.00 68.68 140 THR A CA 1
ATOM 745 C C . THR A 1 91 ? 33.224 -24.612 49.546 1.00 72.62 140 THR A C 1
ATOM 746 O O . THR A 1 91 ? 34.210 -23.948 49.870 1.00 73.27 140 THR A O 1
ATOM 750 N N . SER A 1 92 ? 32.115 -24.069 49.055 1.00 69.90 141 SER A N 1
ATOM 751 C CA . SER A 1 92 ? 31.982 -22.632 48.915 1.00 69.48 141 SER A CA 1
ATOM 752 C C . SER A 1 92 ? 30.550 -22.233 49.232 1.00 66.52 141 SER A C 1
ATOM 753 O O . SER A 1 92 ? 29.666 -23.072 49.422 1.00 68.98 141 SER A O 1
ATOM 756 N N . LYS A 1 93 ? 30.340 -20.927 49.321 1.00 59.56 142 LYS A N 1
ATOM 757 C CA . LYS A 1 93 ? 29.020 -20.369 49.497 1.00 58.86 142 LYS A CA 1
ATOM 758 C C . LYS A 1 93 ? 28.847 -19.195 48.543 1.00 58.73 142 LYS A C 1
ATOM 759 O O . LYS A 1 93 ? 29.729 -18.336 48.422 1.00 56.01 142 LYS A O 1
ATOM 765 N N . ILE A 1 94 ? 27.695 -19.178 47.881 1.00 57.54 143 ILE A N 1
ATOM 766 C CA . ILE A 1 94 ? 27.263 -18.135 46.963 1.00 55.49 143 ILE A CA 1
ATOM 767 C C . ILE A 1 94 ? 25.924 -17.615 47.467 1.00 55.56 143 ILE A C 1
ATOM 768 O O . ILE A 1 94 ? 25.061 -18.401 47.875 1.00 51.40 143 ILE A O 1
ATOM 773 N N . THR A 1 95 ? 25.759 -16.296 47.487 1.00 58.67 144 THR A N 1
ATOM 774 C CA . THR A 1 95 ? 24.517 -15.706 47.964 1.00 59.29 144 THR A CA 1
ATOM 775 C C . THR A 1 95 ? 23.865 -14.844 46.885 1.00 58.67 144 THR A C 1
ATOM 776 O O . THR A 1 95 ? 24.537 -14.048 46.214 1.00 53.07 144 THR A O 1
ATOM 780 N N . PHE A 1 96 ? 22.557 -15.056 46.693 1.00 62.85 145 PHE A N 1
ATOM 781 C CA . PHE A 1 96 ? 21.697 -14.234 45.840 1.00 65.26 145 PHE A CA 1
ATOM 782 C C . PHE A 1 96 ? 20.742 -13.531 46.785 1.00 66.55 145 PHE A C 1
ATOM 783 O O . PHE A 1 96 ? 19.846 -14.172 47.345 1.00 71.14 145 PHE A O 1
ATOM 791 N N . GLN A 1 97 ? 20.910 -12.216 46.927 1.00 61.32 146 GLN A N 1
ATOM 792 C CA . GLN A 1 97 ? 20.204 -11.475 47.961 1.00 56.04 146 GLN A CA 1
ATOM 793 C C . GLN A 1 97 ? 18.693 -11.621 47.822 1.00 56.08 146 GLN A C 1
ATOM 794 O O . GLN A 1 97 ? 18.146 -11.657 46.712 1.00 45.29 146 GLN A O 1
ATOM 800 N N . GLN A 1 98 ? 18.034 -11.735 48.976 1.00 52.30 147 GLN A N 1
ATOM 801 C CA . GLN A 1 98 ? 16.604 -11.966 49.096 1.00 56.12 147 GLN A CA 1
ATOM 802 C C . GLN A 1 98 ? 15.944 -10.710 49.659 1.00 56.49 147 GLN A C 1
ATOM 803 O O . GLN A 1 98 ? 16.545 -9.994 50.460 1.00 54.83 147 GLN A O 1
ATOM 809 N N . HIS A 1 99 ? 14.722 -10.425 49.218 1.00 60.05 148 HIS A N 1
ATOM 810 C CA . HIS A 1 99 ? 14.021 -9.244 49.693 1.00 53.51 148 HIS A CA 1
ATOM 811 C C . HIS A 1 99 ? 13.535 -9.490 51.102 1.00 52.44 148 HIS A C 1
ATOM 812 O O . HIS A 1 99 ? 13.050 -10.575 51.427 1.00 58.85 148 HIS A O 1
ATOM 819 N N . VAL A 1 100 ? 13.642 -8.472 51.938 1.00 51.20 149 VAL A N 1
ATOM 820 C CA . VAL A 1 100 ? 13.111 -8.589 53.283 1.00 47.58 149 VAL A CA 1
ATOM 821 C C . VAL A 1 100 ? 12.221 -7.398 53.589 1.00 48.91 149 VAL A C 1
ATOM 822 O O . VAL A 1 100 ? 12.709 -6.257 53.669 1.00 50.09 149 VAL A O 1
ATOM 826 N N . PRO A 1 101 ? 10.925 -7.608 53.777 1.00 44.55 150 PRO A N 1
ATOM 827 C CA . PRO A 1 101 ? 10.085 -6.515 54.254 1.00 44.65 150 PRO A CA 1
ATOM 828 C C . PRO A 1 101 ? 10.343 -6.232 55.732 1.00 46.10 150 PRO A C 1
ATOM 829 O O . PRO A 1 101 ? 10.599 -7.137 56.533 1.00 43.56 150 PRO A O 1
ATOM 833 N N . VAL A 1 102 ? 10.302 -4.947 56.071 1.00 47.73 151 VAL A N 1
ATOM 834 C CA . VAL A 1 102 ? 10.462 -4.458 57.437 1.00 39.92 151 VAL A CA 1
ATOM 835 C C . VAL A 1 102 ? 9.236 -3.621 57.751 1.00 33.16 151 VAL A C 1
ATOM 836 O O . VAL A 1 102 ? 9.028 -2.572 57.131 1.00 44.16 151 VAL A O 1
ATOM 840 N N . LEU A 1 103 ? 8.413 -4.079 58.677 1.00 38.53 152 LEU A N 1
ATOM 841 C CA . LEU A 1 103 ? 7.148 -3.401 58.945 1.00 36.85 152 LEU A CA 1
ATOM 842 C C . LEU A 1 103 ? 7.324 -2.406 60.076 1.00 44.71 152 LEU A C 1
ATOM 843 O O . LEU A 1 103 ? 7.919 -2.733 61.106 1.00 47.62 152 LEU A O 1
ATOM 848 N N . MET A 1 104 ? 6.740 -1.219 59.909 1.00 49.68 153 MET A N 1
ATOM 849 C CA . MET A 1 104 ? 6.858 -0.128 60.875 1.00 41.01 153 MET A CA 1
ATOM 850 C C . MET A 1 104 ? 5.508 -0.010 61.566 1.00 40.04 153 MET A C 1
ATOM 851 O O . MET A 1 104 ? 4.500 0.333 60.935 1.00 43.47 153 MET A O 1
ATOM 856 N N . TYR A 1 105 ? 5.483 -0.353 62.844 1.00 38.18 154 TYR A N 1
ATOM 857 C CA . TYR A 1 105 ? 4.319 -0.169 63.697 1.00 35.77 154 TYR A CA 1
ATOM 858 C C . TYR A 1 105 ? 4.632 0.935 64.697 1.00 40.53 154 TYR A C 1
ATOM 859 O O . TYR A 1 105 ? 5.754 1.436 64.775 1.00 40.72 154 TYR A O 1
ATOM 868 N N . HIS A 1 106 ? 3.735 1.238 65.352 1.00 49.68 155 HIS A N 1
ATOM 869 C CA . HIS A 1 106 ? 3.871 2.266 66.361 1.00 47.48 155 HIS A CA 1
ATOM 870 C C . HIS A 1 106 ? 3.100 1.867 67.572 1.00 45.23 155 HIS A C 1
ATOM 871 O O . HIS A 1 106 ? 3.637 1.348 68.484 1.00 42.31 155 HIS A O 1
ATOM 878 N N . ALA A 1 107 ? 1.878 2.231 67.801 1.00 49.40 156 ALA A N 1
ATOM 879 C CA . ALA A 1 107 ? 1.066 1.887 68.944 1.00 40.55 156 ALA A CA 1
ATOM 880 C C . ALA A 1 107 ? 0.271 0.635 68.611 1.00 47.50 156 ALA A C 1
ATOM 881 O O . ALA A 1 107 ? -0.231 0.488 67.493 1.00 50.15 156 ALA A O 1
ATOM 883 N N . ILE A 1 108 ? 0.188 -0.281 69.572 1.00 48.90 157 ILE A N 1
ATOM 884 C CA . ILE A 1 108 ? -0.699 -1.429 69.449 1.00 51.11 157 ILE A CA 1
ATOM 885 C C . ILE A 1 108 ? -1.810 -1.233 70.476 1.00 56.23 157 ILE A C 1
ATOM 886 O O . ILE A 1 108 ? -1.778 -1.776 71.593 1.00 61.92 157 ILE A O 1
ATOM 891 N N . GLU A 1 109 ? -2.772 -0.397 70.104 1.00 47.85 158 GLU A N 1
ATOM 892 C CA . GLU A 1 109 ? -3.859 0.016 70.961 1.00 49.29 158 GLU A CA 1
ATOM 893 C C . GLU A 1 109 ? -4.971 0.532 70.068 1.00 53.69 158 GLU A C 1
ATOM 894 O O . GLU A 1 109 ? -4.712 1.005 68.958 1.00 52.83 158 GLU A O 1
ATOM 900 N N . LYS A 1 110 ? -6.206 0.456 70.557 1.00 52.99 159 LYS A N 1
ATOM 901 C CA . LYS A 1 110 ? -7.287 1.133 69.857 1.00 53.47 159 LYS A CA 1
ATOM 902 C C . LYS A 1 110 ? -7.165 2.631 70.077 1.00 51.20 159 LYS A C 1
ATOM 903 O O . LYS A 1 110 ? -6.909 3.089 71.196 1.00 53.53 159 LYS A O 1
ATOM 909 N N . PHE A 1 111 ? -7.404 3.394 69.023 1.00 46.77 160 PHE A N 1
ATOM 910 C CA . PHE A 1 111 ? -7.199 4.833 69.082 1.00 46.94 160 PHE A CA 1
ATOM 911 C C . PHE A 1 111 ? -8.024 5.442 70.209 1.00 47.88 160 PHE A C 1
ATOM 912 O O . PHE A 1 111 ? -9.263 5.368 70.183 1.00 44.38 160 PHE A O 1
ATOM 920 N N . PRO A 1 112 ? -7.393 6.073 71.195 1.00 54.12 161 PRO A N 1
ATOM 921 C CA . PRO A 1 112 ? -8.150 6.760 72.255 1.00 55.42 161 PRO A CA 1
ATOM 922 C C . PRO A 1 112 ? -8.247 8.257 72.014 1.00 60.40 161 PRO A C 1
ATOM 923 O O . PRO A 1 112 ? -8.912 8.950 72.785 1.00 60.40 161 PRO A O 1
ATOM 927 N N . GLY A 1 113 ? -7.647 8.690 70.901 1.00 63.55 162 GLY A N 1
ATOM 928 C CA . GLY A 1 113 ? -7.100 9.999 70.688 1.00 70.61 162 GLY A CA 1
ATOM 929 C C . GLY A 1 113 ? -8.011 11.197 70.729 1.00 91.06 162 GLY A C 1
ATOM 930 O O . GLY A 1 113 ? -9.191 11.106 71.087 1.00 103.84 162 GLY A O 1
ATOM 931 N N . PRO A 1 114 ? -7.470 12.375 70.352 1.00 92.08 163 PRO A N 1
ATOM 932 C CA . PRO A 1 114 ? -6.142 12.574 69.761 1.00 88.81 163 PRO A CA 1
ATOM 933 C C . PRO A 1 114 ? -5.097 12.171 70.766 1.00 90.34 163 PRO A C 1
ATOM 934 O O . PRO A 1 114 ? -4.246 11.345 70.432 1.00 91.08 163 PRO A O 1
ATOM 938 N N . SER A 1 115 ? -5.217 12.670 71.976 1.00 92.21 164 SER A N 1
ATOM 939 C CA . SER A 1 115 ? -4.336 12.286 73.040 1.00 95.30 164 SER A CA 1
ATOM 940 C C . SER A 1 115 ? -2.921 12.216 72.559 1.00 94.95 164 SER A C 1
ATOM 941 O O . SER A 1 115 ? -2.387 13.203 72.063 1.00 95.50 164 SER A O 1
ATOM 944 N N . ASP A 1 116 ? -2.314 11.039 72.690 1.00 89.86 165 ASP A N 1
ATOM 945 C CA . ASP A 1 116 ? -0.925 10.902 72.269 1.00 85.39 165 ASP A CA 1
ATOM 946 C C . ASP A 1 116 ? -0.885 10.407 70.825 1.00 87.37 165 ASP A C 1
ATOM 947 O O . ASP A 1 116 ? -1.221 9.250 70.560 1.00 93.22 165 ASP A O 1
ATOM 952 N N . GLY A 1 117 ? -0.442 11.261 69.905 1.00 82.65 166 GLY A N 1
ATOM 953 C CA . GLY A 1 117 ? -0.253 10.876 68.518 1.00 77.93 166 GLY A CA 1
ATOM 954 C C . GLY A 1 117 ? -1.541 10.852 67.702 1.00 74.45 166 GLY A C 1
ATOM 955 O O . GLY A 1 117 ? -2.654 10.854 68.224 1.00 76.10 166 GLY A O 1
ATOM 956 N N . ASP A 1 118 ? -1.370 10.824 66.384 1.00 70.98 167 ASP A N 1
ATOM 957 C CA . ASP A 1 118 ? -2.480 10.732 65.447 1.00 75.95 167 ASP A CA 1
ATOM 958 C C . ASP A 1 118 ? -3.062 9.320 65.390 1.00 66.39 167 ASP A C 1
ATOM 959 O O . ASP A 1 118 ? -2.440 8.337 65.796 1.00 69.90 167 ASP A O 1
ATOM 964 N N . TYR A 1 119 ? -4.249 9.229 64.790 1.00 54.72 168 TYR A N 1
ATOM 965 C CA . TYR A 1 119 ? -4.910 7.946 64.576 1.00 48.35 168 TYR A CA 1
ATOM 966 C C . TYR A 1 119 ? -4.064 6.989 63.753 1.00 48.43 168 TYR A C 1
ATOM 967 O O . TYR A 1 119 ? -4.080 5.778 64.006 1.00 44.69 168 TYR A O 1
ATOM 976 N N . GLY A 1 120 ? -3.294 7.507 62.793 1.00 47.93 169 GLY A N 1
ATOM 977 C CA . GLY A 1 120 ? -2.490 6.631 61.965 1.00 42.69 169 GLY A CA 1
ATOM 978 C C . GLY A 1 120 ? -1.497 5.794 62.741 1.00 40.87 169 GLY A C 1
ATOM 979 O O . GLY A 1 120 ? -1.021 4.775 62.239 1.00 42.27 169 GLY A O 1
ATOM 980 N N . LEU A 1 121 ? -1.152 6.214 63.943 1.00 45.79 170 LEU A N 1
ATOM 981 C CA . LEU A 1 121 ? -0.150 5.501 64.718 1.00 42.89 170 LEU A CA 1
ATOM 982 C C . LEU A 1 121 ? -0.714 4.249 65.390 1.00 38.12 170 LEU A C 1
ATOM 983 O O . LEU A 1 121 ? 0.062 3.413 65.855 1.00 31.23 170 LEU A O 1
ATOM 988 N N . TYR A 1 122 ? -2.046 4.150 65.525 1.00 38.62 171 TYR A N 1
ATOM 989 C CA . TYR A 1 122 ? -2.687 3.186 66.420 1.00 40.82 171 TYR A CA 1
ATOM 990 C C . TYR A 1 122 ? -3.308 2.030 65.642 1.00 46.54 171 TYR A C 1
ATOM 991 O O . TYR A 1 122 ? -4.402 2.153 65.083 1.00 50.06 171 TYR A O 1
ATOM 999 N N . VAL A 1 123 ? -2.595 0.908 65.623 1.00 46.24 172 VAL A N 1
ATOM 1000 C CA . VAL A 1 123 ? -3.123 -0.364 65.139 1.00 40.07 172 VAL A CA 1
ATOM 1001 C C . VAL A 1 123 ? -3.790 -1.059 66.322 1.00 38.78 172 VAL A C 1
ATOM 1002 O O . VAL A 1 123 ? -3.117 -1.308 67.340 1.00 36.18 172 VAL A O 1
ATOM 1006 N N . PRO A 1 124 ? -5.073 -1.395 66.235 1.00 43.05 173 PRO A N 1
ATOM 1007 C CA . PRO A 1 124 ? -5.716 -2.077 67.354 1.00 47.76 173 PRO A CA 1
ATOM 1008 C C . PRO A 1 124 ? -5.104 -3.426 67.583 1.00 53.66 173 PRO A C 1
ATOM 1009 O O . PRO A 1 124 ? -4.586 -4.074 66.648 1.00 55.75 173 PRO A O 1
ATOM 1013 N N . PRO A 1 125 ? -5.097 -3.914 68.828 1.00 51.39 174 PRO A N 1
ATOM 1014 C CA . PRO A 1 125 ? -4.507 -5.222 69.110 1.00 47.43 174 PRO A CA 1
ATOM 1015 C C . PRO A 1 125 ? -5.052 -6.348 68.238 1.00 47.15 174 PRO A C 1
ATOM 1016 O O . PRO A 1 125 ? -4.306 -7.258 67.862 1.00 52.85 174 PRO A O 1
ATOM 1020 N N . GLU A 1 126 ? -6.334 -6.327 67.910 1.00 48.57 175 GLU A N 1
ATOM 1021 C CA . GLU A 1 126 ? -6.885 -7.389 67.076 1.00 50.84 175 GLU A CA 1
ATOM 1022 C C . GLU A 1 126 ? -6.289 -7.368 65.672 1.00 50.22 175 GLU A C 1
ATOM 1023 O O . GLU A 1 126 ? -6.018 -8.419 65.090 1.00 48.05 175 GLU A O 1
ATOM 1029 N N . GLN A 1 127 ? -6.105 -6.184 65.095 1.00 52.34 176 GLN A N 1
ATOM 1030 C CA . GLN A 1 127 ? -5.477 -6.103 63.779 1.00 46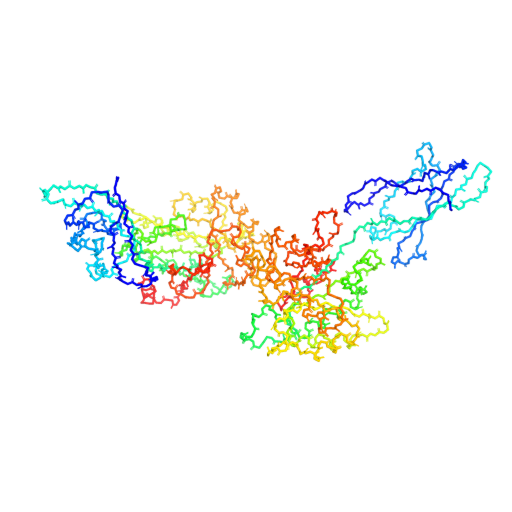.94 176 GLN A CA 1
ATOM 1031 C C . GLN A 1 127 ? -4.060 -6.649 63.817 1.00 44.83 176 GLN A C 1
ATOM 1032 O O . GLN A 1 127 ? -3.657 -7.403 62.926 1.00 46.80 176 GLN A O 1
ATOM 1038 N N . PHE A 1 128 ? -3.293 -6.274 64.845 1.00 43.28 177 PHE A N 1
ATOM 1039 C CA . PHE A 1 128 ? -1.904 -6.716 64.955 1.00 50.01 177 PHE A CA 1
ATOM 1040 C C . PHE A 1 128 ? -1.806 -8.236 65.103 1.00 54.60 177 PHE A C 1
ATOM 1041 O O . PHE A 1 128 ? -0.918 -8.871 64.514 1.00 54.23 177 PHE A O 1
ATOM 1049 N N . GLU A 1 129 ? -2.714 -8.833 65.881 1.00 49.37 178 GLU A N 1
ATOM 1050 C CA . GLU A 1 129 ? -2.709 -10.277 66.051 1.00 50.75 178 GLU A CA 1
ATOM 1051 C C . GLU A 1 129 ? -2.979 -10.962 64.725 1.00 50.77 178 GLU A C 1
ATOM 1052 O O . GLU A 1 129 ? -2.353 -11.978 64.391 1.00 53.35 178 GLU A O 1
ATOM 1058 N N . LYS A 1 130 ? -3.884 -10.388 63.942 1.00 44.15 179 LYS A N 1
ATOM 1059 C CA . LYS A 1 130 ? -4.192 -10.919 62.621 1.00 48.99 179 LYS A CA 1
ATOM 1060 C C . LYS A 1 130 ? -2.962 -10.892 61.714 1.00 53.83 179 LYS A C 1
ATOM 1061 O O . LYS A 1 130 ? -2.737 -11.824 60.935 1.00 60.15 179 LYS A O 1
ATOM 1067 N N . HIS A 1 131 ? -2.165 -9.826 61.781 1.00 45.34 180 HIS A N 1
ATOM 1068 C CA . HIS A 1 131 ? -0.930 -9.805 61.007 1.00 44.18 180 HIS A CA 1
ATOM 1069 C C . HIS A 1 131 ? 0.017 -10.884 61.487 1.00 50.77 180 HIS A C 1
ATOM 1070 O O . HIS A 1 131 ? 0.525 -11.675 60.692 1.00 57.78 180 HIS A O 1
ATOM 1077 N N . MET A 1 132 ? 0.269 -10.923 62.796 1.00 53.43 181 MET A N 1
ATOM 1078 C CA . MET A 1 132 ? 1.226 -11.873 63.343 1.00 53.05 181 MET A CA 1
ATOM 1079 C C . MET A 1 132 ? 0.783 -13.305 63.096 1.00 54.90 181 MET A C 1
ATOM 1080 O O . MET A 1 132 ? 1.588 -14.149 62.682 1.00 57.16 181 MET A O 1
ATOM 1085 N N . GLN A 1 133 ? -0.498 -13.595 63.304 1.00 53.07 182 GLN A N 1
ATOM 1086 C CA . GLN A 1 133 ? -0.968 -14.943 63.012 1.00 56.65 182 GLN A CA 1
ATOM 1087 C C . GLN A 1 133 ? -0.754 -15.291 61.549 1.00 54.38 182 GLN A C 1
ATOM 1088 O O . GLN A 1 133 ? -0.398 -16.433 61.216 1.00 53.03 182 GLN A O 1
ATOM 1094 N N . TYR A 1 134 ? -0.955 -14.319 60.657 1.00 54.60 183 TYR A N 1
ATOM 1095 C CA . TYR A 1 134 ? -0.760 -14.586 59.232 1.00 60.31 183 TYR A CA 1
ATOM 1096 C C . TYR A 1 134 ? 0.688 -14.981 58.960 1.00 60.48 183 TYR A C 1
ATOM 1097 O O . TYR A 1 134 ? 0.946 -15.890 58.153 1.00 65.16 183 TYR A O 1
ATOM 1106 N N . LEU A 1 135 ? 1.646 -14.297 59.610 1.00 54.04 184 LEU A N 1
ATOM 1107 C CA . LEU A 1 135 ? 3.023 -14.711 59.456 1.00 51.51 184 LEU A CA 1
ATOM 1108 C C . LEU A 1 135 ? 3.261 -16.065 60.073 1.00 51.48 184 LEU A C 1
ATOM 1109 O O . LEU A 1 135 ? 4.098 -16.824 59.594 1.00 60.23 184 LEU A O 1
ATOM 1114 N N . LYS A 1 136 ? 2.551 -16.386 61.140 1.00 53.93 185 LYS A N 1
ATOM 1115 C CA . LYS A 1 136 ? 2.674 -17.722 61.716 1.00 61.30 185 LYS A CA 1
ATOM 1116 C C . LYS A 1 136 ? 2.107 -18.773 60.769 1.00 61.09 185 LYS A C 1
ATOM 1117 O O . LYS A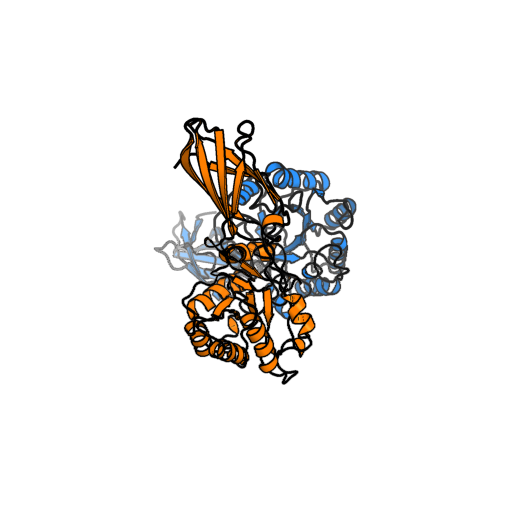 1 136 ? 2.708 -19.830 60.562 1.00 61.50 185 LYS A O 1
ATOM 1123 N N . ASP A 1 137 ? 0.955 -18.496 60.174 1.00 62.03 186 ASP A N 1
ATOM 1124 C CA . ASP A 1 137 ? 0.313 -19.484 59.325 1.00 65.45 186 ASP A CA 1
ATOM 1125 C C . ASP A 1 137 ? 1.033 -19.683 57.998 1.00 65.94 186 ASP A C 1
ATOM 1126 O O . ASP A 1 137 ? 0.816 -20.706 57.346 1.00 67.79 186 ASP A O 1
ATOM 1131 N N . ASN A 1 138 ? 1.862 -18.742 57.564 1.00 63.70 187 ASN A N 1
ATOM 1132 C CA . ASN A 1 138 ? 2.542 -18.852 56.277 1.00 63.99 187 ASN A CA 1
ATOM 1133 C C . ASN A 1 138 ? 4.060 -18.898 56.431 1.00 58.72 187 ASN A C 1
ATOM 1134 O O . ASN A 1 138 ? 4.786 -18.368 55.591 1.00 60.66 187 ASN A O 1
ATOM 1139 N N . GLY A 1 139 ? 4.543 -19.525 57.499 1.00 52.70 188 GLY A N 1
ATOM 1140 C CA . GLY A 1 139 ? 5.943 -19.913 57.622 1.00 57.24 188 GLY A CA 1
ATOM 1141 C C . GLY A 1 139 ? 6.962 -18.798 57.523 1.00 59.53 188 GLY A C 1
ATOM 1142 O O . GLY A 1 139 ? 8.042 -18.993 56.956 1.00 66.29 188 GLY A O 1
ATOM 1143 N N . TYR A 1 140 ? 6.658 -17.645 58.084 1.00 52.42 189 TYR A N 1
ATOM 1144 C CA . TYR A 1 140 ? 7.616 -16.565 58.110 1.00 49.32 189 TYR A CA 1
ATOM 1145 C C . TYR A 1 140 ? 8.602 -16.767 59.252 1.00 51.19 189 TYR A C 1
ATOM 1146 O O . TYR A 1 140 ? 8.257 -17.275 60.322 1.00 58.52 189 TYR A O 1
ATOM 1155 N N . THR A 1 141 ? 9.835 -16.354 59.021 1.00 49.57 190 THR A N 1
ATOM 1156 C CA . THR A 1 141 ? 10.868 -16.340 60.043 1.00 49.94 190 THR A CA 1
ATOM 1157 C C . THR A 1 141 ? 11.080 -14.872 60.403 1.00 55.91 190 THR A C 1
ATOM 1158 O O . THR A 1 141 ? 11.394 -14.052 59.528 1.00 53.07 190 THR A O 1
ATOM 1162 N N . MET A 1 142 ? 10.803 -14.521 61.654 1.00 57.13 191 MET A N 1
ATOM 1163 C CA . MET A 1 142 ? 10.961 -13.151 62.112 1.00 48.39 191 MET A CA 1
ATOM 1164 C C . MET A 1 142 ? 12.384 -12.898 62.593 1.00 49.07 191 MET A C 1
ATOM 1165 O O . MET A 1 142 ? 12.876 -13.599 63.477 1.00 49.59 191 MET A O 1
ATOM 1170 N N . LEU A 1 143 ? 13.026 -11.870 62.045 1.00 51.97 192 LEU A N 1
ATOM 1171 C CA . LEU A 1 143 ? 14.419 -11.585 62.352 1.00 56.01 192 LEU A CA 1
ATOM 1172 C C . LEU A 1 143 ? 14.576 -10.223 63.017 1.00 58.09 192 LEU A C 1
ATOM 1173 O O . LEU A 1 143 ? 13.736 -9.334 62.865 1.00 62.30 192 LEU A O 1
ATOM 1178 N N . THR A 1 144 ? 15.674 -10.074 63.763 1.00 54.89 193 THR A N 1
ATOM 1179 C CA . THR A 1 144 ? 16.138 -8.790 64.278 1.00 48.34 193 THR A CA 1
ATOM 1180 C C . THR A 1 144 ? 17.616 -8.641 63.927 1.00 45.55 193 THR A C 1
ATOM 1181 O O . THR A 1 144 ? 18.252 -9.567 63.418 1.00 56.70 193 THR A O 1
ATOM 1185 N N . PHE A 1 145 ? 18.174 -7.469 64.223 1.00 39.63 194 PHE A N 1
ATOM 1186 C CA . PHE A 1 145 ? 19.502 -7.140 63.725 1.00 41.62 194 PHE A CA 1
ATOM 1187 C C . PHE A 1 145 ? 20.597 -7.985 64.353 1.00 53.29 194 PHE A C 1
ATOM 1188 O O . PHE A 1 145 ? 21.671 -8.103 63.757 1.00 59.96 194 PHE A O 1
ATOM 1196 N N . GLU A 1 146 ? 20.360 -8.566 65.535 1.00 53.53 195 GLU A N 1
ATOM 1197 C CA . GLU A 1 146 ? 21.289 -9.572 66.044 1.00 50.52 195 GLU A CA 1
ATOM 1198 C C . GLU A 1 146 ? 21.443 -10.720 65.067 1.00 49.04 195 GLU A C 1
ATOM 1199 O O . GLU A 1 146 ? 22.490 -11.386 65.061 1.00 47.96 195 GLU A O 1
ATOM 1205 N N . ARG A 1 147 ? 20.432 -10.944 64.222 1.00 50.73 196 ARG A N 1
ATOM 1206 C CA . ARG A 1 147 ? 20.448 -12.028 63.250 1.00 57.96 196 ARG A CA 1
ATOM 1207 C C . ARG A 1 147 ? 20.442 -11.505 61.821 1.00 56.16 196 ARG A C 1
ATOM 1208 O O . ARG A 1 147 ? 19.959 -12.180 60.916 1.00 61.21 196 ARG A O 1
ATOM 1216 N N . TRP A 1 148 ? 20.990 -10.308 61.606 1.00 49.14 197 TRP A N 1
ATOM 1217 C CA . TRP A 1 148 ? 20.987 -9.723 60.272 1.00 44.42 197 TRP A CA 1
ATOM 1218 C C . TRP A 1 148 ? 21.512 -10.703 59.239 1.00 52.79 197 TRP A C 1
ATOM 1219 O O . TRP A 1 148 ? 20.944 -10.847 58.148 1.00 38.84 197 TRP A O 1
ATOM 1230 N N . ASN A 1 149 ? 22.572 -11.426 59.588 1.00 54.83 198 ASN A N 1
ATOM 1231 C CA . ASN A 1 149 ? 23.218 -12.251 58.589 1.00 62.25 198 ASN A CA 1
ATOM 1232 C C . ASN A 1 149 ? 22.381 -13.437 58.163 1.00 61.98 198 ASN A C 1
ATOM 1233 O O . ASN A 1 149 ? 22.731 -14.087 57.173 1.00 63.74 198 ASN A O 1
ATOM 1238 N N . ASP A 1 150 ? 21.295 -13.732 58.864 1.00 61.58 199 ASP A N 1
ATOM 1239 C CA . ASP A 1 150 ? 20.475 -14.878 58.498 1.00 60.10 199 ASP A CA 1
ATOM 1240 C C . ASP A 1 150 ? 19.401 -14.578 57.453 1.00 56.53 199 ASP A C 1
ATOM 1241 O O . ASP A 1 150 ? 18.673 -15.511 57.096 1.00 60.18 199 ASP A O 1
ATOM 1246 N N . ILE A 1 151 ? 19.259 -13.336 56.950 1.00 48.85 200 ILE A N 1
ATOM 1247 C CA . ILE A 1 151 ? 18.180 -13.091 55.985 1.00 49.90 200 ILE A CA 1
ATOM 1248 C C . ILE A 1 151 ? 18.338 -14.013 54.772 1.00 52.93 200 ILE A C 1
ATOM 1249 O O . ILE A 1 151 ? 17.354 -14.525 54.223 1.00 51.35 200 ILE A O 1
ATOM 1254 N N . ASN A 1 152 ? 19.566 -14.288 54.371 1.00 48.95 201 ASN A N 1
ATOM 1255 C CA . ASN A 1 152 ? 19.747 -15.141 53.218 1.00 52.32 201 ASN A CA 1
ATOM 1256 C C . ASN A 1 152 ? 19.849 -16.609 53.622 1.00 58.01 201 ASN A C 1
ATOM 1257 O O . ASN A 1 152 ? 20.031 -17.473 52.761 1.00 57.52 201 ASN A O 1
ATOM 1262 N N . ARG A 1 153 ? 19.728 -16.918 54.910 1.00 59.44 202 ARG A N 1
ATOM 1263 C CA . ARG A 1 153 ? 19.828 -18.289 55.385 1.00 58.24 202 ARG A CA 1
ATOM 1264 C C . ARG A 1 153 ? 18.482 -18.887 55.788 1.00 57.38 202 ARG A C 1
ATOM 1265 O O . ARG A 1 153 ? 18.438 -20.062 56.168 1.00 60.66 202 ARG A O 1
ATOM 1273 N N . VAL A 1 154 ? 17.383 -18.129 55.720 1.00 50.76 203 VAL A N 1
ATOM 1274 C CA . VAL A 1 154 ? 16.085 -18.641 56.136 1.00 58.49 203 VAL A CA 1
ATOM 1275 C C . VAL A 1 154 ? 15.022 -18.336 55.090 1.00 64.31 203 VAL A C 1
ATOM 1276 O O . VAL A 1 154 ? 15.202 -17.484 54.221 1.00 61.42 203 VAL A O 1
ATOM 1280 N N . ASN A 1 155 ? 13.888 -19.046 55.198 1.00 69.35 204 ASN A N 1
ATOM 1281 C CA . ASN A 1 155 ? 12.753 -18.845 54.303 1.00 72.59 204 ASN A CA 1
ATOM 1282 C C . ASN A 1 155 ? 11.815 -17.770 54.823 1.00 69.58 204 ASN A C 1
ATOM 1283 O O . ASN A 1 155 ? 11.431 -17.772 56.000 1.00 65.71 204 ASN A O 1
ATOM 1288 N N . LYS A 1 156 ? 11.393 -16.902 53.907 1.00 65.72 205 LYS A N 1
ATOM 1289 C CA . LYS A 1 156 ? 10.425 -15.848 54.189 1.00 56.31 205 LYS A CA 1
ATOM 1290 C C . LYS A 1 156 ? 10.898 -14.977 55.342 1.00 55.86 205 LYS A C 1
ATOM 1291 O O . LYS A 1 156 ? 10.210 -14.893 56.393 1.00 51.90 205 LYS A O 1
ATOM 1297 N N . PRO A 1 157 ? 12.050 -14.338 55.238 1.00 57.76 206 PRO A N 1
ATOM 1298 C CA . PRO A 1 157 ? 12.529 -13.500 56.335 1.00 50.68 206 PRO A CA 1
ATOM 1299 C C . PRO A 1 157 ? 11.663 -12.262 56.437 1.00 49.15 206 PRO A C 1
ATOM 1300 O O . PRO A 1 157 ? 11.092 -11.809 55.442 1.00 48.16 206 PRO A O 1
ATOM 1304 N N . ILE A 1 158 ? 11.536 -11.737 57.656 1.00 47.08 207 ILE A N 1
ATOM 1305 C CA . ILE A 1 158 ? 10.775 -10.510 57.859 1.00 48.56 207 ILE A CA 1
ATOM 1306 C C . ILE A 1 158 ? 11.192 -9.866 59.186 1.00 49.86 207 ILE A C 1
ATOM 1307 O O . ILE A 1 158 ? 11.440 -10.556 60.184 1.00 46.72 207 ILE A O 1
ATOM 1312 N N . PHE A 1 159 ? 11.230 -8.529 59.197 1.00 39.97 208 PHE A N 1
ATOM 1313 C CA . PHE A 1 159 ? 11.520 -7.754 60.399 1.00 39.38 208 PHE A CA 1
ATOM 1314 C C . PHE A 1 159 ? 10.248 -7.027 60.813 1.00 42.43 208 PHE A C 1
ATOM 1315 O O . PHE A 1 159 ? 9.613 -6.367 59.982 1.00 40.58 208 PHE A O 1
ATOM 1323 N N . ILE A 1 160 ? 9.883 -7.135 62.088 1.00 35.25 209 ILE A N 1
ATOM 1324 C CA . ILE A 1 160 ? 8.749 -6.414 62.644 1.00 38.49 209 ILE A CA 1
ATOM 1325 C C . ILE A 1 160 ? 9.297 -5.425 63.657 1.00 41.89 209 ILE A C 1
ATOM 1326 O O . ILE A 1 160 ? 9.812 -5.817 64.712 1.00 37.43 209 ILE A O 1
ATOM 1331 N N . THR A 1 161 ? 9.187 -4.141 63.338 1.00 43.26 210 THR A N 1
ATOM 1332 C CA . THR A 1 161 ? 9.751 -3.068 64.131 1.00 39.92 210 THR A CA 1
ATOM 1333 C C . THR A 1 161 ? 8.642 -2.177 64.672 1.00 40.41 210 THR A C 1
ATOM 1334 O O . THR A 1 161 ? 7.558 -2.056 64.076 1.00 43.06 210 THR A O 1
ATOM 1338 N N . MET A 1 162 ? 8.930 -1.522 65.790 1.00 36.46 211 MET A N 1
ATOM 1339 C CA . MET A 1 162 ? 8.030 -0.569 66.418 1.00 34.00 211 MET A CA 1
ATOM 1340 C C . MET A 1 162 ? 8.805 0.637 66.905 1.00 32.68 211 MET A C 1
ATOM 1341 O O . MET A 1 162 ? 9.827 0.489 67.573 1.00 39.61 211 MET A O 1
ATOM 1346 N N . ASP A 1 163 ? 8.294 1.833 66.634 1.00 32.99 212 ASP A N 1
ATOM 1347 C CA . ASP A 1 163 ? 9.005 3.041 67.046 1.00 36.34 212 ASP A CA 1
ATOM 1348 C C . ASP A 1 163 ? 8.349 3.711 68.252 1.00 43.99 212 ASP A C 1
ATOM 1349 O O . ASP A 1 163 ? 7.159 3.512 68.531 1.00 48.20 212 ASP A O 1
ATOM 1354 N N . ASP A 1 164 ? 9.202 4.396 69.035 1.00 50.27 213 ASP A N 1
ATOM 1355 C CA . ASP A 1 164 ? 8.890 5.350 70.109 1.00 54.49 213 ASP A CA 1
ATOM 1356 C C . ASP A 1 164 ? 8.908 4.748 71.511 1.00 54.55 213 ASP A C 1
ATOM 1357 O O . ASP A 1 164 ? 9.215 5.454 72.470 1.00 64.43 213 ASP A O 1
ATOM 1362 N N . GLY A 1 165 ? 8.618 3.459 71.652 1.00 48.77 214 GLY A N 1
ATOM 1363 C CA . GLY A 1 165 ? 8.531 2.813 72.964 1.00 43.39 214 GLY A CA 1
ATOM 1364 C C . GLY A 1 165 ? 7.295 3.153 73.774 1.00 50.55 214 GLY A C 1
ATOM 1365 O O . GLY A 1 165 ? 7.370 3.373 74.996 1.00 51.28 214 GLY A O 1
ATOM 1366 N N . ARG A 1 166 ? 6.128 3.138 73.118 1.00 50.77 215 ARG A N 1
ATOM 1367 C CA . ARG A 1 166 ? 4.872 3.455 73.788 1.00 46.61 215 ARG A CA 1
ATOM 1368 C C . ARG A 1 166 ? 4.391 2.306 74.662 1.00 47.34 215 ARG A C 1
ATOM 1369 O O . ARG A 1 166 ? 4.510 1.136 74.288 1.00 46.97 215 ARG A O 1
ATOM 1377 N N . LYS A 1 167 ? 3.842 2.653 75.830 1.00 50.23 216 LYS A N 1
ATOM 1378 C CA . LYS A 1 167 ? 3.524 1.629 76.829 1.00 53.21 216 LYS A CA 1
ATOM 1379 C C . LYS A 1 167 ? 2.567 0.577 76.298 1.00 51.46 216 LYS A C 1
ATOM 1380 O O . LYS A 1 167 ? 2.691 -0.595 76.653 1.00 51.58 216 LYS A O 1
ATOM 1386 N N . ASN A 1 168 ? 1.646 0.957 75.420 1.00 50.44 217 ASN A N 1
ATOM 1387 C CA . ASN A 1 168 ? 0.730 -0.027 74.862 1.00 50.25 217 ASN A CA 1
ATOM 1388 C C . ASN A 1 168 ? 1.447 -1.054 73.986 1.00 44.15 217 ASN A C 1
ATOM 1389 O O . ASN A 1 168 ? 0.792 -1.944 73.417 1.00 44.20 217 ASN A O 1
ATOM 1394 N N . ASN A 1 169 ? 2.758 -0.914 73.799 1.00 40.06 218 ASN A N 1
ATOM 1395 C CA . ASN A 1 169 ? 3.468 -1.960 73.084 1.00 43.61 218 ASN A CA 1
ATOM 1396 C C . ASN A 1 169 ? 3.563 -3.246 73.895 1.00 48.16 218 ASN A C 1
ATOM 1397 O O . ASN A 1 169 ? 3.931 -4.286 73.341 1.00 46.54 218 ASN A O 1
ATOM 1402 N N . MET A 1 170 ? 3.223 -3.226 75.182 1.00 53.20 219 MET A N 1
ATOM 1403 C CA . MET A 1 170 ? 3.235 -4.488 75.910 1.00 60.18 219 MET A CA 1
ATOM 1404 C C . MET A 1 170 ? 2.114 -5.403 75.450 1.00 66.51 219 MET A C 1
ATOM 1405 O O . MET A 1 170 ? 2.252 -6.632 75.500 1.00 71.54 219 MET A O 1
ATOM 1410 N N . ASN A 1 171 ? 1.044 -4.831 74.906 1.00 65.00 220 ASN A N 1
ATOM 1411 C CA . ASN A 1 171 ? 0.031 -5.652 74.264 1.00 61.26 220 ASN A CA 1
ATOM 1412 C C . ASN A 1 171 ? 0.636 -6.430 73.117 1.00 55.30 220 ASN A C 1
ATOM 1413 O O . ASN A 1 171 ? 0.233 -7.564 72.847 1.00 58.37 220 ASN A O 1
ATOM 1418 N N . ALA A 1 172 ? 1.589 -5.833 72.410 1.00 50.76 221 ALA A N 1
ATOM 1419 C CA . ALA A 1 172 ? 2.248 -6.575 71.348 1.00 48.07 221 ALA A CA 1
ATOM 1420 C C . ALA A 1 172 ? 3.011 -7.772 71.911 1.00 48.65 221 ALA A C 1
ATOM 1421 O O . ALA A 1 172 ? 2.911 -8.887 71.384 1.00 51.25 221 ALA A O 1
ATOM 1423 N N . LEU A 1 173 ? 3.756 -7.572 72.998 1.00 48.18 222 LEU A N 1
ATOM 1424 C CA . LEU A 1 173 ? 4.462 -8.686 73.617 1.00 45.27 222 LEU A CA 1
ATOM 1425 C C . LEU A 1 173 ? 3.508 -9.835 73.924 1.00 50.59 222 LEU A C 1
ATOM 1426 O O . LEU A 1 173 ? 3.747 -10.975 73.513 1.00 53.68 222 LEU A O 1
ATOM 1431 N N . HIS A 1 174 ? 2.388 -9.541 74.596 1.00 42.76 223 HIS A N 1
ATOM 1432 C CA . HIS A 1 174 ? 1.429 -10.587 74.952 1.00 55.57 223 HIS A CA 1
ATOM 1433 C C . HIS A 1 174 ? 0.885 -11.280 73.710 1.00 54.52 223 HIS A C 1
ATOM 1434 O O . HIS A 1 174 ? 0.790 -12.516 73.663 1.00 54.92 223 HIS A O 1
ATOM 1441 N N . ILE A 1 175 ? 0.533 -10.502 72.687 1.00 52.90 224 ILE A N 1
ATOM 1442 C CA . ILE A 1 175 ? 0.095 -11.102 71.432 1.00 55.63 224 ILE A CA 1
ATOM 1443 C C . ILE A 1 175 ? 1.166 -12.048 70.898 1.00 60.34 224 ILE A C 1
ATOM 1444 O O . ILE A 1 175 ? 0.881 -13.182 70.494 1.00 61.24 224 ILE A O 1
ATOM 1449 N N . LEU A 1 176 ? 2.414 -11.600 70.886 1.00 58.73 225 LEU A N 1
ATOM 1450 C CA . LEU A 1 176 ? 3.467 -12.483 70.415 1.00 60.37 225 LEU A CA 1
ATOM 1451 C C . LEU A 1 176 ? 3.656 -13.669 71.354 1.00 70.04 225 LEU A C 1
ATOM 1452 O O . LEU A 1 176 ? 3.795 -14.811 70.900 1.00 79.05 225 LEU A O 1
ATOM 1457 N N . GLN A 1 177 ? 3.660 -13.427 72.669 1.00 71.50 226 GLN A N 1
ATOM 1458 C CA . GLN A 1 177 ? 3.872 -14.529 73.608 1.00 75.30 226 GLN A CA 1
ATOM 1459 C C . GLN A 1 177 ? 2.815 -15.606 73.445 1.00 76.08 226 GLN A C 1
ATOM 1460 O O . GLN A 1 177 ? 3.118 -16.797 73.555 1.00 74.88 226 GLN A O 1
ATOM 1466 N N . LYS A 1 178 ? 1.566 -15.209 73.195 1.00 79.59 227 LYS A N 1
ATOM 1467 C CA . LYS A 1 178 ? 0.516 -16.209 73.078 1.00 82.28 227 LYS A CA 1
ATOM 1468 C C . LYS A 1 178 ? 0.637 -16.991 71.774 1.00 79.55 227 LYS A C 1
ATOM 1469 O O . LYS A 1 178 ? 0.343 -18.189 71.749 1.00 84.21 227 LYS A O 1
ATOM 1475 N N . LEU A 1 179 ? 1.108 -16.359 70.695 1.00 73.08 228 LEU A N 1
ATOM 1476 C CA . LEU A 1 179 ? 1.332 -17.118 69.471 1.00 69.84 228 LEU A CA 1
ATOM 1477 C C . LEU A 1 179 ? 2.594 -17.966 69.537 1.00 71.01 228 LEU A C 1
ATOM 1478 O O . LEU A 1 179 ? 2.740 -18.891 68.730 1.00 73.54 228 LEU A O 1
ATOM 1483 N N . LYS A 1 180 ? 3.480 -17.706 70.499 1.00 67.67 229 LYS A N 1
ATOM 1484 C CA . LYS A 1 180 ? 4.703 -18.487 70.627 1.00 67.45 229 LYS A CA 1
ATOM 1485 C C . LYS A 1 180 ? 4.393 -19.943 70.931 1.00 75.34 229 LYS A C 1
ATOM 1486 O O . LYS A 1 180 ? 3.680 -20.257 71.889 1.00 77.40 229 LYS A O 1
ATOM 1492 N N . ASP A 1 181 ? 4.937 -20.830 70.104 1.00 83.53 230 ASP A N 1
ATOM 1493 C CA . ASP A 1 181 ? 4.730 -22.267 70.238 1.00 93.22 230 ASP A CA 1
ATOM 1494 C C . ASP A 1 181 ? 5.996 -22.957 69.734 1.00 94.75 230 ASP A C 1
ATOM 1495 O O . ASP A 1 181 ? 6.961 -22.301 69.328 1.00 91.88 230 ASP A O 1
ATOM 1500 N N . ASP A 1 182 ? 5.999 -24.289 69.775 1.00 98.57 231 ASP A N 1
ATOM 1501 C CA . ASP A 1 182 ? 7.145 -25.031 69.253 1.00 99.45 231 ASP A CA 1
ATOM 1502 C C . ASP A 1 182 ? 7.432 -24.730 67.785 1.00 92.22 231 ASP A C 1
ATOM 1503 O O . ASP A 1 182 ? 8.592 -24.784 67.361 1.00 94.75 231 ASP A O 1
ATOM 1508 N N . THR A 1 183 ? 6.408 -24.403 67.001 1.00 86.67 232 THR A N 1
ATOM 1509 C CA . THR A 1 183 ? 6.585 -24.199 65.566 1.00 79.17 232 THR A CA 1
ATOM 1510 C C . THR A 1 183 ? 6.944 -22.774 65.183 1.00 78.48 232 THR A C 1
ATOM 1511 O O . THR A 1 183 ? 7.664 -22.574 64.201 1.00 77.49 232 THR A O 1
ATOM 1515 N N . PHE A 1 184 ? 6.450 -21.789 65.929 1.00 79.24 233 PHE A N 1
ATOM 1516 C CA . PHE A 1 184 ? 6.535 -20.374 65.585 1.00 76.15 233 PHE A CA 1
ATOM 1517 C C . PHE A 1 184 ? 7.313 -19.654 66.679 1.00 74.47 233 PHE A C 1
ATOM 1518 O O . PHE A 1 184 ? 6.849 -19.581 67.825 1.00 75.78 233 PHE A O 1
ATOM 1526 N N . GLN A 1 185 ? 8.489 -19.109 66.322 1.00 68.48 234 GLN A N 1
ATOM 1527 C CA . GLN A 1 185 ? 9.319 -18.398 67.295 1.00 68.26 234 GLN A CA 1
ATOM 1528 C C . GLN A 1 185 ? 9.416 -16.921 66.933 1.00 65.88 234 GLN A C 1
ATOM 1529 O O . GLN A 1 185 ? 10.195 -16.543 66.040 1.00 66.07 234 GLN A O 1
ATOM 1535 N N . PRO A 1 186 ? 8.680 -16.050 67.613 1.00 61.44 235 PRO A N 1
ATOM 1536 C CA . PRO A 1 186 ? 8.566 -14.663 67.167 1.00 55.89 235 PRO A CA 1
ATOM 1537 C C . PRO A 1 186 ? 9.685 -13.780 67.685 1.00 53.15 235 PRO A C 1
ATOM 1538 O O . PRO A 1 186 ? 10.237 -13.976 68.769 1.00 57.24 235 PRO A O 1
ATOM 1542 N N . ALA A 1 187 ? 9.997 -12.777 66.881 1.00 49.28 236 ALA A N 1
ATOM 1543 C CA . ALA A 1 187 ? 11.016 -11.806 67.224 1.00 48.87 236 ALA A CA 1
ATOM 1544 C C . ALA A 1 187 ? 10.572 -10.457 66.696 1.00 46.10 236 ALA A C 1
ATOM 1545 O O . ALA A 1 187 ? 9.916 -10.365 65.661 1.00 48.22 236 ALA A O 1
ATOM 1547 N N . ALA A 1 188 ? 10.908 -9.410 67.431 1.00 47.00 237 ALA A N 1
ATOM 1548 C CA . ALA A 1 188 ? 10.567 -8.065 66.996 1.00 49.87 237 ALA A CA 1
ATOM 1549 C C . ALA A 1 188 ? 11.598 -7.098 67.557 1.00 49.73 237 ALA A C 1
ATOM 1550 O O . ALA A 1 188 ? 12.313 -7.407 68.516 1.00 56.79 237 ALA A O 1
ATOM 1552 N N . THR A 1 189 ? 11.637 -5.910 66.979 1.00 40.96 238 THR A N 1
ATOM 1553 C CA . THR A 1 189 ? 12.524 -4.853 67.436 1.00 41.22 238 THR A CA 1
ATOM 1554 C C . THR A 1 189 ? 11.732 -3.653 67.936 1.00 45.96 238 THR A C 1
ATOM 1555 O O . THR A 1 189 ? 10.742 -3.249 67.324 1.00 49.17 238 THR A O 1
ATOM 1559 N N . GLU A 1 190 ? 12.168 -3.097 69.057 1.00 47.75 239 GLU A N 1
ATOM 1560 C CA . GLU A 1 190 ? 11.575 -1.897 69.631 1.00 46.93 239 GLU A CA 1
ATOM 1561 C C . GLU A 1 190 ? 12.635 -0.803 69.685 1.00 50.58 239 GLU A C 1
ATOM 1562 O O . GLU A 1 190 ? 13.746 -1.030 70.177 1.00 53.17 239 GLU A O 1
ATOM 1568 N N . PHE A 1 191 ? 12.289 0.369 69.169 1.00 46.88 240 PHE A N 1
ATOM 1569 C CA . PHE A 1 191 ? 13.163 1.537 69.117 1.00 39.39 240 PHE A CA 1
ATOM 1570 C C . PHE A 1 191 ? 12.714 2.555 70.168 1.00 40.08 240 PHE A C 1
ATOM 1571 O O . PHE A 1 191 ? 11.686 3.218 70.002 1.00 42.56 240 PHE A O 1
ATOM 1579 N N . LEU A 1 192 ? 13.486 2.708 71.234 1.00 39.87 241 LEU A N 1
ATOM 1580 C CA . LEU A 1 192 ? 13.095 3.618 72.311 1.00 38.86 241 LEU A CA 1
ATOM 1581 C C . LEU A 1 192 ? 13.629 5.023 72.056 1.00 43.12 241 LEU A C 1
ATOM 1582 O O . LEU A 1 192 ? 14.808 5.205 71.709 1.00 41.09 241 LEU A O 1
ATOM 1587 N N . THR A 1 193 ? 12.779 6.033 72.247 1.00 47.79 242 THR A N 1
ATOM 1588 C CA . THR A 1 193 ? 13.349 7.374 72.324 1.00 45.96 242 THR A CA 1
ATOM 1589 C C . THR A 1 193 ? 13.799 7.512 73.773 1.00 45.77 242 THR A C 1
ATOM 1590 O O . THR A 1 193 ? 12.981 7.467 74.698 1.00 47.11 242 THR A O 1
ATOM 1594 N N . ALA A 1 194 ? 15.123 7.563 73.945 1.00 46.10 243 ALA A N 1
ATOM 1595 C CA . ALA A 1 194 ? 15.759 7.225 75.219 1.00 44.38 243 ALA A CA 1
ATOM 1596 C C . ALA A 1 194 ? 15.236 8.085 76.370 1.00 47.46 243 ALA A C 1
ATOM 1597 O O . ALA A 1 194 ? 14.926 7.573 77.450 1.00 46.48 243 ALA A O 1
ATOM 1599 N N . ASN A 1 195 ? 15.134 9.396 76.159 1.00 47.71 244 ASN A N 1
ATOM 1600 C CA . ASN A 1 195 ? 14.794 10.268 77.266 1.00 47.96 244 ASN A CA 1
ATOM 1601 C C . ASN A 1 195 ? 13.323 10.243 77.601 1.00 53.39 244 ASN A C 1
ATOM 1602 O O . ASN A 1 195 ? 12.906 10.899 78.559 1.00 59.64 244 ASN A O 1
ATOM 1607 N N . GLU A 1 196 ? 12.553 9.435 76.900 1.00 52.54 245 GLU A N 1
ATOM 1608 C CA . GLU A 1 196 ? 11.152 9.253 77.229 1.00 47.24 245 GLU A CA 1
ATOM 1609 C C . GLU A 1 196 ? 10.901 7.974 77.993 1.00 43.23 245 GLU A C 1
ATOM 1610 O O . GLU A 1 196 ? 9.763 7.729 78.387 1.00 38.74 245 GLU A O 1
ATOM 1616 N N . ILE A 1 197 ? 11.934 7.158 78.231 1.00 41.42 246 ILE A N 1
ATOM 1617 C CA . ILE A 1 197 ? 11.710 5.921 78.968 1.00 42.59 246 ILE A CA 1
ATOM 1618 C C . ILE A 1 197 ? 11.194 6.299 80.351 1.00 49.51 246 ILE A C 1
ATOM 1619 O O . ILE A 1 197 ? 11.672 7.254 80.962 1.00 50.53 246 ILE A O 1
ATOM 1624 N N . ASP A 1 198 ? 10.282 5.505 80.884 1.00 55.36 247 ASP A N 1
ATOM 1625 C CA . ASP A 1 198 ? 9.662 5.765 82.185 1.00 60.85 247 ASP A CA 1
ATOM 1626 C C . ASP A 1 198 ? 8.962 7.129 82.278 1.00 62.61 247 ASP A C 1
ATOM 1627 O O . ASP A 1 198 ? 8.667 7.620 83.372 1.00 70.32 247 ASP A O 1
ATOM 1632 N N . LYS A 1 199 ? 8.629 7.701 81.139 1.00 55.79 248 LYS A N 1
ATOM 1633 C CA . LYS A 1 199 ? 7.687 8.801 81.045 1.00 56.90 248 LYS A CA 1
ATOM 1634 C C . LYS A 1 199 ? 6.266 8.254 80.938 1.00 67.35 248 LYS A C 1
ATOM 1635 O O . LYS A 1 199 ? 6.066 7.080 80.589 1.00 74.88 248 LYS A O 1
ATOM 1641 N N . PRO A 1 200 ? 5.249 9.075 81.222 1.00 64.86 249 PRO A N 1
ATOM 1642 C CA . PRO A 1 200 ? 3.859 8.601 81.101 1.00 65.36 249 PRO A CA 1
ATOM 1643 C C . PRO A 1 200 ? 3.524 8.106 79.688 1.00 61.71 249 PRO A C 1
ATOM 1644 O O . PRO A 1 200 ? 3.897 8.718 78.690 1.00 57.45 249 PRO A O 1
ATOM 1648 N N . ASN A 1 201 ? 2.798 6.987 79.624 1.00 60.36 250 ASN A N 1
ATOM 1649 C CA . ASN A 1 201 ? 2.432 6.275 78.403 1.00 53.62 250 ASN A CA 1
ATOM 1650 C C . ASN A 1 201 ? 3.622 5.745 77.649 1.00 51.68 250 ASN A C 1
ATOM 1651 O O . ASN A 1 201 ? 3.483 5.367 76.479 1.00 46.63 250 ASN A O 1
ATOM 1656 N N . ARG A 1 202 ? 4.784 5.659 78.288 1.00 55.09 251 ARG A N 1
ATOM 1657 C CA . ARG A 1 202 ? 5.923 5.008 77.661 1.00 51.15 251 ARG A CA 1
ATOM 1658 C C . ARG A 1 202 ? 6.314 3.802 78.483 1.00 54.73 251 ARG A C 1
ATOM 1659 O O . ARG A 1 202 ? 6.075 3.755 79.696 1.00 63.58 251 ARG A O 1
ATOM 1667 N N . LEU A 1 203 ? 6.945 2.844 77.815 1.00 52.88 252 LEU A N 1
ATOM 1668 C CA . LEU A 1 203 ? 7.329 1.613 78.484 1.00 51.88 252 LEU A CA 1
ATOM 1669 C C . LEU A 1 203 ? 8.148 1.898 79.731 1.00 55.25 252 LEU A C 1
ATOM 1670 O O . LEU A 1 203 ? 8.991 2.800 79.765 1.00 47.61 252 LEU A O 1
ATOM 1675 N N . SER A 1 204 ? 7.866 1.135 80.777 1.00 61.84 253 SER A N 1
ATOM 1676 C CA . SER A 1 204 ? 8.658 1.318 81.973 1.00 63.48 253 SER A CA 1
ATOM 1677 C C . SER A 1 204 ? 9.958 0.542 81.839 1.00 61.54 253 SER A C 1
ATOM 1678 O O . SER A 1 204 ? 10.176 -0.190 80.872 1.00 64.35 253 SER A O 1
ATOM 1681 N N . THR A 1 205 ? 10.866 0.751 82.796 1.00 60.15 254 THR A N 1
ATOM 1682 C CA . THR A 1 205 ? 12.066 -0.079 82.821 1.00 58.83 254 THR A CA 1
ATOM 1683 C C . THR A 1 205 ? 11.686 -1.532 83.032 1.00 66.30 254 THR A C 1
ATOM 1684 O O . THR A 1 205 ? 12.262 -2.436 82.415 1.00 66.83 254 THR A O 1
ATOM 1688 N N . ASP A 1 206 ? 10.674 -1.768 83.862 1.00 72.07 255 ASP A N 1
ATOM 1689 C CA . ASP A 1 206 ? 10.191 -3.124 84.042 1.00 74.08 255 ASP A CA 1
ATOM 1690 C C . ASP A 1 206 ? 9.512 -3.625 82.773 1.00 69.41 255 ASP A C 1
ATOM 1691 O O . ASP A 1 206 ? 9.658 -4.795 82.407 1.00 70.94 255 ASP A O 1
ATOM 1696 N N . ASP A 1 207 ? 8.790 -2.749 82.068 1.00 65.71 256 ASP A N 1
ATOM 1697 C CA . ASP A 1 207 ? 8.211 -3.155 80.792 1.00 63.28 256 ASP A CA 1
ATOM 1698 C C . ASP A 1 207 ? 9.302 -3.713 79.881 1.00 65.40 256 ASP A C 1
ATOM 1699 O O . ASP A 1 207 ? 9.148 -4.783 79.281 1.00 68.91 256 ASP A O 1
ATOM 1704 N N . ILE A 1 208 ? 10.448 -3.042 79.840 1.00 62.69 257 ILE A N 1
ATOM 1705 C CA . ILE A 1 208 ? 11.518 -3.447 78.939 1.00 54.02 257 ILE A CA 1
ATOM 1706 C C . ILE A 1 208 ? 12.188 -4.721 79.435 1.00 57.04 257 ILE A C 1
ATOM 1707 O O . ILE A 1 208 ? 12.457 -5.637 78.646 1.00 58.19 257 ILE A O 1
ATOM 1712 N N . LYS A 1 209 ? 12.459 -4.808 80.745 1.00 56.29 258 LYS A N 1
ATOM 1713 C CA . LYS A 1 209 ? 13.014 -6.039 81.302 1.00 62.13 258 LYS A CA 1
ATOM 1714 C C . LYS A 1 209 ? 12.136 -7.231 80.946 1.00 63.55 258 LYS A C 1
ATOM 1715 O O . LYS A 1 209 ? 12.637 -8.319 80.640 1.00 61.82 258 LYS A O 1
ATOM 1721 N N . GLN A 1 210 ? 10.818 -7.036 80.962 1.00 63.92 259 GLN A N 1
ATOM 1722 C CA . GLN A 1 210 ? 9.920 -8.122 80.604 1.00 62.95 259 GLN A CA 1
ATOM 1723 C C . GLN A 1 210 ? 10.022 -8.459 79.122 1.00 59.94 259 GLN A C 1
ATOM 1724 O O . GLN A 1 210 ? 10.198 -9.626 78.749 1.00 61.17 259 GLN A O 1
ATOM 1730 N N . MET A 1 211 ? 9.908 -7.448 78.264 1.00 54.62 260 MET A N 1
ATOM 1731 C CA . MET A 1 211 ? 10.073 -7.668 76.832 1.00 58.48 260 MET A CA 1
ATOM 1732 C C . MET A 1 211 ? 11.412 -8.302 76.518 1.00 62.31 260 MET A C 1
ATOM 1733 O O . MET A 1 211 ? 11.512 -9.162 75.636 1.00 63.64 260 MET A O 1
ATOM 1738 N N . MET A 1 212 ? 12.452 -7.874 77.221 1.00 64.74 261 MET A N 1
ATOM 1739 C CA . MET A 1 212 ? 13.783 -8.410 76.996 1.00 62.21 261 MET A CA 1
ATOM 1740 C C . MET A 1 212 ? 13.878 -9.853 77.490 1.00 59.77 261 MET A C 1
ATOM 1741 O O . MET A 1 212 ? 14.451 -10.713 76.807 1.00 59.13 261 MET A O 1
ATOM 1746 N N . ASP A 1 213 ? 13.269 -10.144 78.650 1.00 56.57 262 ASP A N 1
ATOM 1747 C CA . ASP A 1 213 ? 13.277 -11.463 79.287 1.00 60.99 262 ASP A CA 1
ATOM 1748 C C . ASP A 1 213 ? 12.393 -12.497 78.593 1.00 60.55 262 ASP A C 1
ATOM 1749 O O . ASP A 1 213 ? 12.425 -13.663 78.990 1.00 58.07 262 ASP A O 1
ATOM 1754 N N . SER A 1 214 ? 11.525 -12.100 77.664 1.00 64.41 263 SER A N 1
ATOM 1755 C CA . SER A 1 214 ? 10.741 -13.077 76.910 1.00 61.66 263 SER A CA 1
ATOM 1756 C C . SER A 1 214 ? 11.541 -13.763 75.812 1.00 58.88 263 SER A C 1
ATOM 1757 O O . SER A 1 214 ? 11.082 -14.770 75.263 1.00 60.47 263 SER A O 1
ATOM 1760 N N . GLY A 1 215 ? 12.703 -13.231 75.458 1.00 55.24 264 GLY A N 1
ATOM 1761 C CA . GLY A 1 215 ? 13.412 -13.710 74.295 1.00 53.12 264 GLY A CA 1
ATOM 1762 C C . GLY A 1 215 ? 12.864 -13.226 72.968 1.00 50.40 264 GLY A C 1
ATOM 1763 O O . GLY A 1 215 ? 13.382 -13.633 71.922 1.00 54.04 264 GLY A O 1
ATOM 1764 N N . ILE A 1 216 ? 11.832 -12.382 72.970 1.00 44.33 265 ILE A N 1
ATOM 1765 C CA . ILE A 1 216 ? 11.193 -11.974 71.728 1.00 46.60 265 ILE A CA 1
ATOM 1766 C C . ILE A 1 216 ? 11.748 -10.657 71.206 1.00 50.46 265 ILE A C 1
ATOM 1767 O O . ILE A 1 216 ? 11.910 -10.487 69.995 1.00 50.67 265 ILE A O 1
ATOM 1772 N N . PHE A 1 217 ? 12.073 -9.713 72.086 1.00 49.13 266 PHE A N 1
ATOM 1773 C CA . PHE A 1 217 ? 12.347 -8.343 71.673 1.00 44.49 266 PHE A CA 1
ATOM 1774 C C . PHE A 1 217 ? 13.831 -7.982 71.673 1.00 44.98 266 PHE A C 1
ATOM 1775 O O . PHE A 1 217 ? 14.591 -8.348 72.574 1.00 42.31 266 PHE A O 1
ATOM 1783 N N . SER A 1 218 ? 14.214 -7.220 70.662 1.00 49.04 267 SER A N 1
ATOM 1784 C CA . SER A 1 218 ? 15.486 -6.523 70.575 1.00 45.69 267 SER A CA 1
ATOM 1785 C C . SER A 1 218 ? 15.222 -5.047 70.875 1.00 47.29 267 SER A C 1
ATOM 1786 O O . SER A 1 218 ? 14.301 -4.449 70.297 1.00 49.52 267 SER A O 1
ATOM 1789 N N . ILE A 1 219 ? 15.996 -4.471 71.793 1.00 43.67 268 ILE A N 1
ATOM 1790 C CA . ILE A 1 219 ? 15.776 -3.110 72.277 1.00 42.67 268 ILE A CA 1
ATOM 1791 C C . ILE A 1 219 ? 16.768 -2.179 71.598 1.00 41.68 268 ILE A C 1
ATOM 1792 O O . ILE A 1 219 ? 17.972 -2.251 71.850 1.00 43.91 268 ILE A O 1
ATOM 1797 N N . GLN A 1 220 ? 16.278 -1.271 70.759 1.00 35.71 269 GLN A N 1
ATOM 1798 C CA . GLN A 1 220 ? 17.207 -0.424 70.020 1.00 33.76 269 GLN A CA 1
ATOM 1799 C C . GLN A 1 220 ? 16.904 1.064 70.183 1.00 40.94 269 GLN A C 1
ATOM 1800 O O . GLN A 1 220 ? 16.074 1.447 71.017 1.00 47.53 269 GLN A O 1
ATOM 1806 N N . SER A 1 221 ? 17.595 1.917 69.429 1.00 35.19 270 SER A N 1
ATOM 1807 C CA . SER A 1 221 ? 17.554 3.353 69.667 1.00 34.89 270 SER A CA 1
ATOM 1808 C C . SER A 1 221 ? 16.662 4.103 68.679 1.00 37.79 270 SER A C 1
ATOM 1809 O O . SER A 1 221 ? 16.650 3.827 67.468 1.00 36.20 270 SER A O 1
ATOM 1812 N N . HIS A 1 222 ? 15.935 5.080 69.211 1.00 36.94 271 HIS A N 1
ATOM 1813 C CA . HIS A 1 222 ? 15.106 5.981 68.422 1.00 41.22 271 HIS A CA 1
ATOM 1814 C C . HIS A 1 222 ? 15.560 7.418 68.614 1.00 43.23 271 HIS A C 1
ATOM 1815 O O . HIS A 1 222 ? 14.728 8.337 68.561 1.00 44.06 271 HIS A O 1
ATOM 1822 N N . THR A 1 223 ? 16.849 7.606 68.954 1.00 37.83 272 THR A N 1
ATOM 1823 C CA . THR A 1 223 ? 17.360 8.936 69.265 1.00 38.09 272 THR A CA 1
ATOM 1824 C C . THR A 1 223 ? 17.028 9.252 70.724 1.00 39.48 272 THR A C 1
ATOM 1825 O O . THR A 1 223 ? 16.254 8.512 71.347 1.00 34.89 272 THR A O 1
ATOM 1829 N N . ALA A 1 224 ? 17.644 10.278 71.310 1.00 31.92 273 ALA A N 1
ATOM 1830 C CA . ALA A 1 224 ? 17.307 10.593 72.698 1.00 41.15 273 ALA A CA 1
ATOM 1831 C C . ALA A 1 224 ? 16.018 11.397 72.819 1.00 40.87 273 ALA A C 1
ATOM 1832 O O . ALA A 1 224 ? 15.260 11.187 73.770 1.00 37.44 273 ALA A O 1
ATOM 1834 N N . ASN A 1 225 ? 15.725 12.310 71.870 1.00 39.03 274 ASN A N 1
ATOM 1835 C CA . ASN A 1 225 ? 14.575 13.199 72.037 1.00 35.83 274 ASN A CA 1
ATOM 1836 C C . ASN A 1 225 ? 13.643 13.227 70.830 1.00 37.83 274 ASN A C 1
ATOM 1837 O O . ASN A 1 225 ? 12.948 14.217 70.613 1.00 38.52 274 ASN A O 1
ATOM 1842 N N . HIS A 1 226 ? 13.526 12.132 70.098 1.00 45.77 275 HIS A N 1
ATOM 1843 C CA . HIS A 1 226 ? 12.710 12.085 68.877 1.00 41.78 275 HIS A CA 1
ATOM 1844 C C . HIS A 1 226 ? 13.056 13.264 67.957 1.00 39.97 275 HIS A C 1
ATOM 1845 O O . HIS A 1 226 ? 12.200 13.938 67.380 1.00 40.06 275 HIS A O 1
ATOM 1852 N N . THR A 1 227 ? 14.353 13.489 67.805 1.00 38.75 276 THR A N 1
ATOM 1853 C CA . THR A 1 227 ? 14.879 14.585 67.005 1.00 41.09 276 THR A CA 1
ATOM 1854 C C . THR A 1 227 ? 14.986 14.251 65.513 1.00 39.52 276 THR A C 1
ATOM 1855 O O . THR A 1 227 ? 15.234 13.104 65.116 1.00 29.84 276 THR A O 1
ATOM 1859 N N . MET A 1 228 ? 14.767 15.272 64.688 1.00 34.02 277 MET A N 1
ATOM 1860 C CA . MET A 1 228 ? 14.930 15.121 63.252 1.00 40.46 277 MET A CA 1
ATOM 1861 C C . MET A 1 228 ? 16.389 15.355 62.903 1.00 45.12 277 MET A C 1
ATOM 1862 O O . MET A 1 228 ? 16.898 16.473 63.009 1.00 51.46 277 MET A O 1
ATOM 1867 N N . MET A 1 229 ? 17.061 14.283 62.508 1.00 45.47 278 MET A N 1
ATOM 1868 C CA . MET A 1 229 ? 18.508 14.309 62.419 1.00 45.41 278 MET A CA 1
ATOM 1869 C C . MET A 1 229 ? 19.010 15.106 61.238 1.00 52.73 278 MET A C 1
ATOM 1870 O O . MET A 1 229 ? 20.107 15.665 61.310 1.00 63.27 278 MET A O 1
ATOM 1875 N N . ALA A 1 230 ? 18.264 15.159 60.136 1.00 58.67 279 ALA A N 1
ATOM 1876 C CA . ALA A 1 230 ? 18.742 15.976 59.018 1.00 62.80 279 ALA A CA 1
ATOM 1877 C C . ALA A 1 230 ? 18.891 17.437 59.429 1.00 64.05 279 ALA A C 1
ATOM 1878 O O . ALA A 1 230 ? 19.738 18.156 58.888 1.00 63.52 279 ALA A O 1
ATOM 1880 N N . HIS A 1 231 ? 18.102 17.884 60.402 1.00 52.21 280 HIS A N 1
ATOM 1881 C CA . HIS A 1 231 ? 18.119 19.273 60.822 1.00 51.39 280 HIS A CA 1
ATOM 1882 C C . HIS A 1 231 ? 18.815 19.509 62.148 1.00 49.37 280 HIS A C 1
ATOM 1883 O O . HIS A 1 231 ? 18.743 20.616 62.690 1.00 56.23 280 HIS A O 1
ATOM 1890 N N . SER A 1 232 ? 19.509 18.526 62.668 1.00 46.20 281 SER A N 1
ATOM 1891 C CA . SER A 1 232 ? 20.231 18.706 63.908 1.00 47.61 281 SER A CA 1
ATOM 1892 C C . SER A 1 232 ? 21.695 18.408 63.641 1.00 46.18 281 SER A C 1
ATOM 1893 O O . SER A 1 232 ? 22.030 17.730 62.673 1.00 45.01 281 SER A O 1
ATOM 1896 N N . ASN A 1 233 ? 22.571 18.982 64.458 1.00 49.73 282 ASN A N 1
ATOM 1897 C CA . ASN A 1 233 ? 23.967 18.567 64.473 1.00 49.60 282 ASN A CA 1
ATOM 1898 C C . ASN A 1 233 ? 24.425 18.184 65.875 1.00 49.59 282 ASN A C 1
ATOM 1899 O O . ASN A 1 233 ? 25.613 17.953 66.085 1.00 49.91 282 ASN A O 1
ATOM 1904 N N . ASN A 1 234 ? 23.510 18.092 66.834 1.00 52.46 283 ASN A N 1
ATOM 1905 C CA . ASN A 1 234 ? 23.825 17.567 68.156 1.00 52.59 283 ASN A CA 1
ATOM 1906 C C . ASN A 1 234 ? 23.860 16.032 68.123 1.00 46.75 283 ASN A C 1
ATOM 1907 O O . ASN A 1 234 ? 23.099 15.336 68.800 1.00 39.35 283 ASN A O 1
ATOM 1912 N N . TYR A 1 235 ? 24.764 15.514 67.275 1.00 43.57 284 TYR A N 1
ATOM 1913 C CA . TYR A 1 235 ? 24.896 14.070 67.085 1.00 44.27 284 TYR A CA 1
ATOM 1914 C C . TYR A 1 235 ? 25.249 13.373 68.382 1.00 45.58 284 TYR A C 1
ATOM 1915 O O . TYR A 1 235 ? 24.719 12.294 68.678 1.00 45.56 284 TYR A O 1
ATOM 1924 N N . ASP A 1 236 ? 26.128 13.990 69.175 1.00 45.97 285 ASP A N 1
ATOM 1925 C CA . ASP A 1 236 ? 26.664 13.348 70.372 1.00 45.89 285 ASP A CA 1
ATOM 1926 C C . ASP A 1 236 ? 25.566 12.933 71.329 1.00 43.08 285 ASP A C 1
ATOM 1927 O O . ASP A 1 236 ? 25.489 11.767 71.726 1.00 44.73 285 ASP A O 1
ATOM 1932 N N . GLU A 1 237 ? 24.684 13.870 71.680 1.00 49.35 286 GLU A N 1
ATOM 1933 C CA . GLU A 1 237 ? 23.631 13.592 72.653 1.00 49.40 286 GLU A CA 1
ATOM 1934 C C . GLU A 1 237 ? 22.622 12.598 72.103 1.00 50.71 286 GLU A C 1
ATOM 1935 O O . GLU A 1 237 ? 22.195 11.673 72.812 1.00 45.84 286 GLU A O 1
ATOM 1941 N N . GLU A 1 238 ? 22.191 12.823 70.847 1.00 48.97 287 GLU A N 1
ATOM 1942 C CA . GLU A 1 238 ? 21.091 12.098 70.215 1.00 46.52 287 GLU A CA 1
ATOM 1943 C C . GLU A 1 238 ? 21.491 10.736 69.657 1.00 50.84 287 GLU A C 1
ATOM 1944 O O . GLU A 1 238 ? 20.642 9.838 69.570 1.00 56.67 287 GLU A O 1
ATOM 1950 N N . LEU A 1 239 ? 22.724 10.578 69.171 1.00 46.93 288 LEU A N 1
ATOM 1951 C CA . LEU A 1 239 ? 23.140 9.271 68.662 1.00 47.11 288 LEU A CA 1
ATOM 1952 C C . LEU A 1 239 ? 23.894 8.491 69.723 1.00 39.45 288 LEU A C 1
ATOM 1953 O O . LEU A 1 239 ? 23.475 7.404 70.114 1.00 42.89 288 LEU A O 1
ATOM 1958 N N . ARG A 1 240 ? 25.012 9.026 70.187 1.00 37.14 289 ARG A N 1
ATOM 1959 C CA . ARG A 1 240 ? 25.811 8.287 71.142 1.00 40.28 289 ARG A CA 1
ATOM 1960 C C . ARG A 1 240 ? 25.120 8.217 72.493 1.00 44.49 289 ARG A C 1
ATOM 1961 O O . ARG A 1 240 ? 24.992 7.136 73.081 1.00 44.34 289 ARG A O 1
ATOM 1969 N N . GLY A 1 241 ? 24.619 9.357 72.973 1.00 40.70 290 GLY A N 1
ATOM 1970 C CA . GLY A 1 241 ? 24.011 9.382 74.284 1.00 37.45 290 GLY A CA 1
ATOM 1971 C C . GLY A 1 241 ? 22.784 8.503 74.365 1.00 45.39 290 GLY A C 1
ATOM 1972 O O . GLY A 1 241 ? 22.600 7.786 75.353 1.00 48.72 290 GLY A O 1
ATOM 1973 N N . SER A 1 242 ? 21.931 8.537 73.321 1.00 42.98 291 SER A N 1
ATOM 1974 C CA . SER A 1 242 ? 20.762 7.658 73.281 1.00 34.58 291 SER A CA 1
ATOM 1975 C C . SER A 1 242 ? 21.170 6.201 73.424 1.00 40.03 291 SER A C 1
ATOM 1976 O O . SER A 1 242 ? 20.665 5.490 74.297 1.00 49.22 291 SER A O 1
ATOM 1979 N N . LYS A 1 243 ? 22.133 5.763 72.610 1.00 40.07 292 LYS A N 1
ATOM 1980 C CA . LYS A 1 243 ? 22.624 4.388 72.632 1.00 42.16 292 LYS A CA 1
ATOM 1981 C C . LYS A 1 243 ? 23.101 3.960 74.016 1.00 49.54 292 LYS A C 1
ATOM 1982 O O . LYS A 1 243 ? 22.832 2.832 74.453 1.00 52.09 292 LYS A O 1
ATOM 1988 N N . GLU A 1 244 ? 23.859 4.832 74.698 1.00 49.25 293 GLU A N 1
ATOM 1989 C CA . GLU A 1 244 ? 24.430 4.456 75.985 1.00 48.32 293 GLU A CA 1
ATOM 1990 C C . GLU A 1 244 ? 23.365 4.413 77.075 1.00 50.83 293 GLU A C 1
ATOM 1991 O O . GLU A 1 244 ? 23.406 3.558 77.960 1.00 44.86 293 GLU A O 1
ATOM 1997 N N . LYS A 1 245 ? 22.376 5.301 76.999 1.00 52.99 294 LYS A N 1
ATOM 1998 C CA . LYS A 1 245 ? 21.254 5.259 77.928 1.00 43.28 294 LYS A CA 1
ATOM 1999 C C . LYS A 1 245 ? 20.524 3.919 77.850 1.00 48.09 294 LYS A C 1
ATOM 2000 O O . LYS A 1 245 ? 20.246 3.295 78.882 1.00 51.23 294 LYS A O 1
ATOM 2006 N N . ILE A 1 246 ? 20.168 3.476 76.636 1.00 42.40 295 ILE A N 1
ATOM 2007 C CA . ILE A 1 246 ? 19.469 2.205 76.508 1.00 42.68 295 ILE A CA 1
ATOM 2008 C C . ILE A 1 246 ? 20.368 1.061 76.937 1.00 45.17 295 ILE A C 1
ATOM 2009 O O . ILE A 1 246 ? 19.941 0.128 77.622 1.00 48.83 295 ILE A O 1
ATOM 2014 N N . GLU A 1 247 ? 21.621 1.119 76.530 1.00 44.56 296 GLU A N 1
ATOM 2015 C CA . GLU A 1 247 ? 22.567 0.076 76.879 1.00 46.81 296 GLU A CA 1
ATOM 2016 C C . GLU A 1 247 ? 22.729 -0.047 78.387 1.00 45.49 296 GLU A C 1
ATOM 2017 O O . GLU A 1 247 ? 22.759 -1.161 78.923 1.00 52.40 296 GLU A O 1
ATOM 2023 N N . ALA A 1 248 ? 22.818 1.084 79.086 1.00 42.19 297 ALA A N 1
ATOM 2024 C CA . ALA A 1 248 ? 22.901 1.070 80.542 1.00 50.83 297 ALA A CA 1
ATOM 2025 C C . ALA A 1 248 ? 21.631 0.506 81.164 1.00 60.16 297 ALA A C 1
ATOM 2026 O O . ALA A 1 248 ? 21.676 -0.070 82.255 1.00 66.59 297 ALA A O 1
ATOM 2028 N N . LEU A 1 249 ? 20.484 0.684 80.512 1.00 58.24 298 LEU A N 1
ATOM 2029 C CA . LEU A 1 249 ? 19.268 0.065 81.021 1.00 59.65 298 LEU A CA 1
ATOM 2030 C C . LEU A 1 249 ? 19.261 -1.431 80.733 1.00 61.03 298 LEU A C 1
ATOM 2031 O O . LEU A 1 249 ? 19.201 -2.257 81.652 1.00 66.26 298 LEU A O 1
ATOM 2036 N N . THR A 1 250 ? 19.316 -1.796 79.452 1.00 51.35 299 THR A N 1
ATOM 2037 C CA . THR A 1 250 ? 19.125 -3.188 79.075 1.00 49.97 299 THR A CA 1
ATOM 2038 C C . THR A 1 250 ? 20.249 -4.059 79.587 1.00 57.87 299 THR A C 1
ATOM 2039 O O . THR A 1 250 ? 20.003 -5.152 80.106 1.00 63.86 299 THR A O 1
ATOM 2043 N N . GLY A 1 251 ? 21.485 -3.579 79.490 1.00 63.05 300 GLY A N 1
ATOM 2044 C CA . GLY A 1 251 ? 22.635 -4.445 79.639 1.00 60.33 300 GLY A CA 1
ATOM 2045 C C . GLY A 1 251 ? 22.980 -5.205 78.382 1.00 56.31 300 GLY A C 1
ATOM 2046 O O . GLY A 1 251 ? 23.868 -6.059 78.416 1.00 59.54 300 GLY A O 1
ATOM 2047 N N . LYS A 1 252 ? 22.289 -4.924 77.283 1.00 57.62 301 LYS A N 1
ATOM 2048 C CA . LYS A 1 252 ? 22.480 -5.548 75.980 1.00 61.73 301 LYS A CA 1
ATOM 2049 C C . LYS A 1 252 ? 22.966 -4.514 74.977 1.00 62.34 301 LYS A C 1
ATOM 2050 O O . LYS A 1 252 ? 22.679 -3.317 75.092 1.00 63.76 301 LYS A O 1
ATOM 2056 N N . LYS A 1 253 ? 23.691 -4.996 73.978 1.00 57.07 302 LYS A N 1
ATOM 2057 C CA . LYS A 1 253 ? 24.294 -4.108 73.000 1.00 50.56 302 LYS A CA 1
ATOM 2058 C C . LYS A 1 253 ? 23.214 -3.483 72.131 1.00 44.74 302 LYS A C 1
ATOM 2059 O O . LYS A 1 253 ? 22.252 -4.148 71.724 1.00 48.00 302 LYS A O 1
ATOM 2065 N N . VAL A 1 254 ? 23.362 -2.187 71.879 1.00 38.15 303 VAL A N 1
ATOM 2066 C CA . VAL A 1 254 ? 22.459 -1.439 71.019 1.00 42.19 303 VAL A CA 1
ATOM 2067 C C . VAL A 1 254 ? 23.192 -1.187 69.716 1.00 43.18 303 VAL A C 1
ATOM 2068 O O . VAL A 1 254 ? 24.255 -0.562 69.715 1.00 50.12 303 VAL A O 1
ATOM 2072 N N . ILE A 1 255 ? 22.665 -1.717 68.614 1.00 39.67 304 ILE A N 1
ATOM 2073 C CA . ILE A 1 255 ? 23.361 -1.678 67.332 1.00 35.61 304 ILE A CA 1
ATOM 2074 C C . ILE A 1 255 ? 22.554 -1.036 66.219 1.00 34.86 304 ILE A C 1
ATOM 2075 O O . ILE A 1 255 ? 23.124 -0.761 65.154 1.00 37.67 304 ILE A O 1
ATOM 2080 N N . ALA A 1 256 ? 21.272 -0.732 66.438 1.00 30.72 305 ALA A N 1
ATOM 2081 C CA . ALA A 1 256 ? 20.401 -0.218 65.391 1.00 32.58 305 ALA A CA 1
ATOM 2082 C C . ALA A 1 256 ? 19.724 1.081 65.814 1.00 37.98 305 ALA A C 1
ATOM 2083 O O . ALA A 1 256 ? 19.385 1.301 66.995 1.00 34.88 305 ALA A O 1
ATOM 2085 N N . LEU A 1 257 ? 19.487 1.918 64.801 1.00 36.35 306 LEU A N 1
ATOM 2086 C CA . LEU A 1 257 ? 18.804 3.191 64.960 1.00 37.69 306 LEU A CA 1
ATOM 2087 C C . LEU A 1 257 ? 17.678 3.289 63.939 1.00 35.05 306 LEU A C 1
ATOM 2088 O O . LEU A 1 257 ? 17.737 2.697 62.862 1.00 40.42 306 LEU A O 1
ATOM 2093 N N . ALA A 1 258 ? 16.638 4.011 64.318 1.00 35.54 307 ALA A N 1
ATOM 2094 C CA . ALA A 1 258 ? 15.493 4.326 63.478 1.00 30.79 307 ALA A CA 1
ATOM 2095 C C . ALA A 1 258 ? 15.325 5.838 63.510 1.00 32.03 307 ALA A C 1
ATOM 2096 O O . ALA A 1 258 ? 14.993 6.408 64.560 1.00 29.11 307 ALA A O 1
ATOM 2098 N N . TYR A 1 259 ? 15.533 6.489 62.378 1.00 35.37 308 TYR A N 1
ATOM 2099 C CA . TYR A 1 259 ? 15.512 7.948 62.382 1.00 26.50 308 TYR A CA 1
ATOM 2100 C C . TYR A 1 259 ? 14.104 8.432 62.709 1.00 34.83 308 TYR A C 1
ATOM 2101 O O . TYR A 1 259 ? 13.158 8.097 61.979 1.00 33.87 308 TYR A O 1
ATOM 2110 N N . PRO A 1 260 ? 13.912 9.213 63.780 1.00 37.32 309 PRO A N 1
ATOM 2111 C CA . PRO A 1 260 ? 12.591 9.785 64.031 1.00 38.25 309 PRO A CA 1
ATOM 2112 C C . PRO A 1 260 ? 12.139 10.516 62.779 1.00 41.63 309 PRO A C 1
ATOM 2113 O O . PRO A 1 260 ? 12.949 11.147 62.090 1.00 32.59 309 PRO A O 1
ATOM 2117 N N . VAL A 1 261 ? 10.849 10.357 62.449 1.00 43.49 310 VAL A N 1
ATOM 2118 C CA . VAL A 1 261 ? 10.196 11.080 61.365 1.00 38.30 310 VAL A CA 1
ATOM 2119 C C . VAL A 1 261 ? 10.812 10.608 60.056 1.00 36.74 310 VAL A C 1
ATOM 2120 O O . VAL A 1 261 ? 10.472 11.098 58.974 1.00 44.84 310 VAL A O 1
ATOM 2124 N N . GLY A 1 262 ? 11.706 9.626 60.134 1.00 35.35 311 GLY A N 1
ATOM 2125 C CA . GLY A 1 262 ? 12.414 9.213 58.932 1.00 38.56 311 GLY A CA 1
ATOM 2126 C C . GLY A 1 262 ? 13.438 10.205 58.427 1.00 41.15 311 GLY A C 1
ATOM 2127 O O . GLY A 1 262 ? 13.953 10.018 57.317 1.00 41.90 311 GLY A O 1
ATOM 2128 N N . SER A 1 263 ? 13.755 11.248 59.216 1.00 43.04 312 SER A N 1
ATOM 2129 C CA . SER A 1 263 ? 14.563 12.387 58.771 1.00 43.36 312 SER A CA 1
ATOM 2130 C C . SER A 1 263 ? 16.047 12.036 58.770 1.00 44.83 312 SER A C 1
ATOM 2131 O O . SER A 1 263 ? 16.621 11.752 59.829 1.00 45.13 312 SER A O 1
ATOM 2134 N N . TYR A 1 264 ? 16.694 12.167 57.611 1.00 39.48 313 TYR A N 1
ATOM 2135 C CA . TYR A 1 264 ? 18.121 11.890 57.549 1.00 39.96 313 TYR A CA 1
ATOM 2136 C C . TYR A 1 264 ? 18.747 12.594 56.348 1.00 42.38 313 TYR A C 1
ATOM 2137 O O . TYR A 1 264 ? 18.062 12.967 55.398 1.00 42.20 313 TYR A O 1
ATOM 2146 N N . ASN A 1 265 ? 20.071 12.744 56.395 1.00 45.86 314 ASN A N 1
ATOM 2147 C CA . ASN A 1 265 ? 20.847 13.204 55.253 1.00 50.89 314 ASN A CA 1
ATOM 2148 C C . ASN A 1 265 ? 22.247 12.612 55.375 1.00 52.62 314 ASN A C 1
ATOM 2149 O O . ASN A 1 265 ? 22.552 11.896 56.341 1.00 50.84 314 ASN A O 1
ATOM 2154 N N . ASP A 1 266 ? 23.118 12.964 54.413 1.00 50.17 315 ASP A N 1
ATOM 2155 C CA . ASP A 1 266 ? 24.470 12.403 54.398 1.00 47.49 315 ASP A CA 1
ATOM 2156 C C . ASP A 1 266 ? 25.194 12.659 55.705 1.00 42.20 315 ASP A C 1
ATOM 2157 O O . ASP A 1 266 ? 25.655 11.689 56.326 1.00 41.86 315 ASP A O 1
ATOM 2162 N N . PRO A 1 267 ? 25.296 13.892 56.206 1.00 44.55 316 PRO A N 1
ATOM 2163 C CA . PRO A 1 267 ? 26.040 14.076 57.454 1.00 44.68 316 PRO A CA 1
ATOM 2164 C C . PRO A 1 267 ? 25.480 13.268 58.611 1.00 50.37 316 PRO A C 1
ATOM 2165 O O . PRO A 1 267 ? 26.272 12.730 59.396 1.00 59.89 316 PRO A O 1
ATOM 2169 N N . ALA A 1 268 ? 24.152 13.105 58.712 1.00 45.81 317 ALA A N 1
ATOM 2170 C CA . ALA A 1 268 ? 23.605 12.308 59.813 1.00 40.09 317 ALA A CA 1
ATOM 2171 C C . ALA A 1 268 ? 23.926 10.820 59.658 1.00 44.86 317 ALA A C 1
ATOM 2172 O O . ALA A 1 268 ? 24.112 10.119 60.659 1.00 45.88 317 ALA A O 1
ATOM 2174 N N . VAL A 1 269 ? 23.981 10.314 58.421 1.00 44.87 318 VAL A N 1
ATOM 2175 C CA . VAL A 1 269 ? 24.385 8.928 58.210 1.00 37.56 318 VAL A CA 1
ATOM 2176 C C . VAL A 1 269 ? 25.842 8.736 58.618 1.00 37.67 318 VAL A C 1
ATOM 2177 O O . VAL A 1 269 ? 26.186 7.802 59.356 1.00 41.64 318 VAL A O 1
ATOM 2181 N N . GLU A 1 270 ? 26.721 9.625 58.162 1.00 36.02 319 GLU A N 1
ATOM 2182 C CA . GLU A 1 270 ? 28.130 9.503 58.532 1.00 40.97 319 GLU A CA 1
ATOM 2183 C C . GLU A 1 270 ? 28.298 9.516 60.049 1.00 43.93 319 GLU A C 1
ATOM 2184 O O . GLU A 1 270 ? 29.163 8.821 60.592 1.00 44.89 319 GLU A O 1
ATOM 2190 N N . GLU A 1 271 ? 27.483 10.310 60.744 1.00 39.15 320 GLU A N 1
ATOM 2191 C CA . GLU A 1 271 ? 27.525 10.336 62.197 1.00 43.61 320 GLU A CA 1
ATOM 2192 C C . GLU A 1 271 ? 26.895 9.086 62.809 1.00 46.78 320 GLU A C 1
ATOM 2193 O O . GLU A 1 271 ? 27.364 8.608 63.855 1.00 49.63 320 GLU A O 1
ATOM 2199 N N . THR A 1 272 ? 25.799 8.571 62.210 1.00 37.34 321 THR A N 1
ATOM 2200 C CA . THR A 1 272 ? 25.189 7.326 62.692 1.00 31.92 321 THR A CA 1
ATOM 2201 C C . THR A 1 272 ? 26.171 6.173 62.598 1.00 39.85 321 THR A C 1
ATOM 2202 O O . THR A 1 272 ? 26.315 5.377 63.533 1.00 37.34 321 THR A O 1
ATOM 2206 N N . LYS A 1 273 ? 26.876 6.103 61.464 1.00 43.91 322 LYS A N 1
ATOM 2207 C CA . LYS A 1 273 ? 27.884 5.095 61.177 1.00 42.33 322 LYS A CA 1
ATOM 2208 C C . LYS A 1 273 ? 28.886 4.948 62.309 1.00 42.18 322 LYS A C 1
ATOM 2209 O O . LYS A 1 273 ? 29.462 3.868 62.504 1.00 37.35 322 LYS A O 1
ATOM 2215 N N . LYS A 1 274 ? 29.156 6.042 63.022 1.00 46.04 323 LYS A N 1
ATOM 2216 C CA . LYS A 1 274 ? 30.160 6.023 64.082 1.00 47.47 323 LYS A CA 1
ATOM 2217 C C . LYS A 1 274 ? 29.686 5.224 65.282 1.00 47.65 323 LYS A C 1
ATOM 2218 O O . LYS A 1 274 ? 30.505 4.718 66.061 1.00 43.28 323 LYS A O 1
ATOM 2224 N N . TYR A 1 275 ? 28.369 5.131 65.462 1.00 47.47 324 TYR A N 1
ATOM 2225 C CA . TYR A 1 275 ? 27.815 4.560 66.667 1.00 40.97 324 TYR A CA 1
ATOM 2226 C C . TYR A 1 275 ? 26.946 3.337 66.461 1.00 42.48 324 TYR A C 1
ATOM 2227 O O . TYR A 1 275 ? 26.725 2.602 67.431 1.00 50.31 324 TYR A O 1
ATOM 2236 N N . TYR A 1 276 ? 26.440 3.093 65.251 1.00 38.37 325 TYR A N 1
ATOM 2237 C CA . TYR A 1 276 ? 25.482 2.017 65.026 1.00 38.49 325 TYR A CA 1
ATOM 2238 C C . TYR A 1 276 ? 25.939 1.160 63.871 1.00 32.32 325 TYR A C 1
ATOM 2239 O O . TYR A 1 276 ? 26.627 1.644 62.970 1.00 32.72 325 TYR A O 1
ATOM 2248 N N . GLU A 1 277 ? 25.522 -0.112 63.897 1.00 41.93 326 GLU A N 1
ATOM 2249 C CA . GLU A 1 277 ? 25.724 -1.023 62.774 1.00 46.17 326 GLU A CA 1
ATOM 2250 C C . GLU A 1 277 ? 24.591 -0.951 61.756 1.00 47.90 326 GLU A C 1
ATOM 2251 O O . GLU A 1 277 ? 24.815 -1.214 60.570 1.00 48.77 326 GLU A O 1
ATOM 2257 N N . PHE A 1 278 ? 23.370 -0.622 62.175 1.00 48.05 327 PHE A N 1
ATOM 2258 C CA . PHE A 1 278 ? 22.278 -0.537 61.216 1.00 42.83 327 PHE A CA 1
ATOM 2259 C C . PHE A 1 278 ? 21.429 0.669 61.541 1.00 41.11 327 PHE A C 1
ATOM 2260 O O . PHE A 1 278 ? 21.320 1.059 62.699 1.00 45.94 327 PHE A O 1
ATOM 2268 N N . ALA A 1 279 ? 20.805 1.253 60.524 1.00 41.03 328 ALA A N 1
ATOM 2269 C CA . ALA A 1 279 ? 19.829 2.298 60.810 1.00 37.15 328 ALA A CA 1
ATOM 2270 C C . ALA A 1 279 ? 18.670 2.144 59.849 1.00 37.41 328 ALA A C 1
ATOM 2271 O O . ALA A 1 279 ? 18.847 1.787 58.680 1.00 35.05 328 ALA A O 1
ATOM 2273 N N . VAL A 1 280 ? 17.486 2.437 60.343 1.00 36.25 329 VAL A N 1
ATOM 2274 C CA . VAL A 1 280 ? 16.296 2.124 59.579 1.00 41.43 329 VAL A CA 1
ATOM 2275 C C . VAL A 1 280 ? 15.519 3.412 59.337 1.00 37.98 329 VAL A C 1
ATOM 2276 O O . VAL A 1 280 ? 15.554 4.342 60.154 1.00 41.63 329 VAL A O 1
ATOM 2280 N N . THR A 1 281 ? 14.880 3.494 58.163 1.00 28.96 330 THR A N 1
ATOM 2281 C CA . THR A 1 281 ? 14.234 4.715 57.686 1.00 29.98 330 THR A CA 1
ATOM 2282 C C . THR A 1 281 ? 12.740 4.479 57.557 1.00 32.76 330 THR A C 1
ATOM 2283 O O . THR A 1 281 ? 12.220 3.405 57.876 1.00 38.40 330 THR A O 1
ATOM 2287 N N . THR A 1 282 ? 12.048 5.497 57.056 1.00 31.53 331 THR A N 1
ATOM 2288 C CA . THR A 1 282 ? 10.659 5.358 56.636 1.00 35.94 331 THR A CA 1
ATOM 2289 C C . THR A 1 282 ? 10.537 5.429 55.119 1.00 38.42 331 THR A C 1
ATOM 2290 O O . THR A 1 282 ? 9.453 5.713 54.602 1.00 37.33 331 THR A O 1
ATOM 2294 N N . ASP A 1 283 ? 11.650 5.201 54.417 1.00 40.17 332 ASP A N 1
ATOM 2295 C CA . ASP A 1 283 ? 11.676 5.147 52.963 1.00 42.51 332 ASP A CA 1
ATOM 2296 C C . ASP A 1 283 ? 10.923 3.916 52.501 1.00 45.94 332 ASP A C 1
ATOM 2297 O O . ASP A 1 283 ? 11.178 2.803 52.965 1.00 51.64 332 ASP A O 1
ATOM 2302 N N . HIS A 1 284 ? 9.994 4.110 51.584 1.00 48.84 333 HIS A N 1
ATOM 2303 C CA . HIS A 1 284 ? 9.090 3.034 51.231 1.00 47.48 333 HIS A CA 1
ATOM 2304 C C . HIS A 1 284 ? 9.807 1.966 50.403 1.00 47.16 333 HIS A C 1
ATOM 2305 O O . HIS A 1 284 ? 10.680 2.272 49.584 1.00 47.60 333 HIS A O 1
ATOM 2312 N N . GLY A 1 285 ? 9.456 0.703 50.655 1.00 49.96 334 GLY A N 1
ATOM 2313 C CA . GLY A 1 285 ? 9.888 -0.455 49.885 1.00 51.83 334 GLY A CA 1
ATOM 2314 C C . GLY A 1 285 ? 10.421 -1.593 50.749 1.00 51.15 334 GLY A C 1
ATOM 2315 O O . GLY A 1 285 ? 10.548 -1.495 51.970 1.00 49.44 334 GLY A O 1
ATOM 2316 N N . ASN A 1 286 ? 10.731 -2.704 50.076 1.00 51.70 335 ASN A N 1
ATOM 2317 C CA . ASN A 1 286 ? 11.406 -3.830 50.704 1.00 50.46 335 ASN A CA 1
ATOM 2318 C C . ASN A 1 286 ? 12.890 -3.517 50.807 1.00 47.38 335 ASN A C 1
ATOM 2319 O O . ASN A 1 286 ? 13.406 -2.643 50.110 1.00 55.46 335 ASN A O 1
ATOM 2324 N N . HIS A 1 287 ? 13.581 -4.207 51.707 1.00 40.20 336 HIS A N 1
ATOM 2325 C CA . HIS A 1 287 ? 15.029 -4.070 51.784 1.00 43.50 336 HIS A CA 1
ATOM 2326 C C . HIS A 1 287 ? 15.700 -5.155 50.952 1.00 46.31 336 HIS A C 1
ATOM 2327 O O . HIS A 1 287 ? 15.328 -6.327 51.032 1.00 48.63 336 HIS A O 1
ATOM 2334 N N . ILE A 1 288 ? 16.670 -4.759 50.145 1.00 41.39 337 ILE A N 1
ATOM 2335 C CA . ILE A 1 288 ? 17.570 -5.689 49.485 1.00 47.47 337 ILE A CA 1
ATOM 2336 C C . ILE A 1 288 ? 18.986 -5.150 49.640 1.00 54.87 337 ILE A C 1
ATOM 2337 O O . ILE A 1 288 ? 19.204 -3.933 49.649 1.00 64.74 337 ILE A O 1
ATOM 2342 N N . THR A 1 289 ? 19.939 -6.049 49.836 1.00 52.00 338 THR A N 1
ATOM 2343 C CA . THR A 1 289 ? 21.339 -5.659 49.972 1.00 53.75 338 THR A CA 1
ATOM 2344 C C . THR A 1 289 ? 21.915 -5.558 48.572 1.00 61.01 338 THR A C 1
ATOM 2345 O O . THR A 1 289 ? 22.285 -6.569 47.969 1.00 68.50 338 THR A O 1
ATOM 2349 N N . LYS A 1 290 ? 21.994 -4.339 48.047 1.00 56.75 339 LYS A N 1
ATOM 2350 C CA . LYS A 1 290 ? 22.387 -4.163 46.657 1.00 58.19 339 LYS A CA 1
ATOM 2351 C C . LYS A 1 290 ? 23.886 -3.965 46.482 1.00 61.54 339 LYS A C 1
ATOM 2352 O O . LYS A 1 290 ? 24.369 -3.983 45.343 1.00 61.82 339 LYS A O 1
ATOM 2358 N N . GLY A 1 291 ? 24.626 -3.797 47.572 1.00 59.31 340 GLY A N 1
ATOM 2359 C CA . GLY A 1 291 ? 26.016 -3.426 47.484 1.00 55.38 340 GLY A CA 1
ATOM 2360 C C . GLY A 1 291 ? 26.265 -1.938 47.472 1.00 54.50 340 GLY A C 1
ATOM 2361 O O . GLY A 1 291 ? 27.424 -1.527 47.337 1.00 52.27 340 GLY A O 1
ATOM 2362 N N . MET A 1 292 ? 25.225 -1.119 47.645 1.00 59.13 341 MET A N 1
ATOM 2363 C CA . MET A 1 292 ? 25.393 0.327 47.700 1.00 67.31 341 MET A CA 1
ATOM 2364 C C . MET A 1 292 ? 26.143 0.732 48.970 1.00 60.30 341 MET A C 1
ATOM 2365 O O . MET A 1 292 ? 26.142 0.004 49.959 1.00 52.74 341 MET A O 1
ATOM 2370 N N . PRO A 1 293 ? 26.829 1.868 48.949 1.00 62.35 342 PRO A N 1
ATOM 2371 C CA . PRO A 1 293 ? 27.565 2.304 50.140 1.00 63.80 342 PRO A CA 1
ATOM 2372 C C . PRO A 1 293 ? 26.634 2.771 51.247 1.00 65.50 342 PRO A C 1
ATOM 2373 O O . PRO A 1 293 ? 25.639 3.455 51.000 1.00 69.44 342 PRO A O 1
ATOM 2377 N N . ASN A 1 294 ? 26.964 2.385 52.480 1.00 62.29 343 ASN A N 1
ATOM 2378 C CA . ASN A 1 294 ? 26.181 2.751 53.661 1.00 61.05 343 ASN A CA 1
ATOM 2379 C C . ASN A 1 294 ? 24.748 2.263 53.595 1.00 51.94 343 ASN A C 1
ATOM 2380 O O . ASN A 1 294 ? 23.922 2.721 54.380 1.00 46.32 343 ASN A O 1
ATOM 2385 N N . GLU A 1 295 ? 24.428 1.327 52.691 1.00 50.74 344 GLU A N 1
ATOM 2386 C CA . GLU A 1 295 ? 23.024 0.983 52.485 1.00 48.35 344 GLU A CA 1
ATOM 2387 C C . GLU A 1 295 ? 22.386 0.374 53.730 1.00 49.57 344 GLU A C 1
ATOM 2388 O O . GLU A 1 295 ? 21.162 0.446 53.884 1.00 53.51 344 GLU A O 1
ATOM 2394 N N . GLN A 1 296 ? 23.182 -0.183 54.637 1.00 46.86 345 GLN A N 1
ATOM 2395 C CA . GLN A 1 296 ? 22.647 -0.738 55.875 1.00 43.51 345 GLN A CA 1
ATOM 2396 C C . GLN A 1 296 ? 22.239 0.339 56.868 1.00 43.12 345 GLN A C 1
ATOM 2397 O O . GLN A 1 296 ? 21.678 0.018 57.914 1.00 46.44 345 GLN A O 1
ATOM 2403 N N . TYR A 1 297 ? 22.461 1.606 56.544 1.00 43.23 346 TYR A N 1
ATOM 2404 C CA . TYR A 1 297 ? 22.012 2.729 57.357 1.00 38.95 346 TYR A CA 1
ATOM 2405 C C . TYR A 1 297 ? 20.874 3.474 56.694 1.00 42.63 346 TYR A C 1
ATOM 2406 O O . TYR A 1 297 ? 20.506 4.563 57.156 1.00 43.07 346 TYR A O 1
ATOM 2415 N N . LEU A 1 298 ? 20.308 2.897 55.621 1.00 30.60 347 LEU A N 1
ATOM 2416 C CA . LEU A 1 298 ? 19.204 3.471 54.856 1.00 35.23 347 LEU A CA 1
ATOM 2417 C C . LEU A 1 298 ? 18.125 2.444 54.549 1.00 42.71 347 LEU A C 1
ATOM 2418 O O . LEU A 1 298 ? 17.469 2.500 53.505 1.00 42.77 347 LEU A O 1
ATOM 2423 N N . ILE A 1 299 ? 17.893 1.543 55.492 1.00 41.17 348 ILE A N 1
ATOM 2424 C CA . ILE A 1 299 ? 16.980 0.448 55.218 1.00 34.63 348 ILE A CA 1
ATOM 2425 C C . ILE A 1 299 ? 15.557 0.950 55.059 1.00 35.88 348 ILE A C 1
ATOM 2426 O O . ILE A 1 299 ? 15.068 1.763 55.868 1.00 29.62 348 ILE A O 1
ATOM 2431 N N . LYS A 1 300 ? 14.899 0.453 54.011 1.00 43.05 349 LYS A N 1
ATOM 2432 C CA . LYS A 1 300 ? 13.550 0.875 53.646 1.00 43.55 349 LYS A CA 1
ATOM 2433 C C . LYS A 1 300 ? 12.526 0.111 54.472 1.00 43.95 349 LYS A C 1
ATOM 2434 O O . LYS A 1 300 ? 12.678 -1.094 54.697 1.00 49.43 349 LYS A O 1
ATOM 2440 N N . ARG A 1 301 ? 11.483 0.812 54.920 1.00 36.89 350 ARG A N 1
ATOM 2441 C CA . ARG A 1 301 ? 10.435 0.210 55.738 1.00 35.49 350 ARG A CA 1
ATOM 2442 C C . ARG A 1 301 ? 9.056 0.498 55.163 1.00 40.80 350 ARG A C 1
ATOM 2443 O O . ARG A 1 301 ? 8.879 1.398 54.337 1.00 53.06 350 ARG A O 1
ATOM 2451 N N . HIS A 1 302 ? 8.088 -0.305 55.600 1.00 40.30 351 HIS A N 1
ATOM 2452 C CA . HIS A 1 302 ? 6.682 -0.185 55.217 1.00 44.76 351 HIS A CA 1
ATOM 2453 C C . HIS A 1 302 ? 5.881 0.412 56.367 1.00 45.40 351 HIS A C 1
ATOM 2454 O O . HIS A 1 302 ? 6.002 -0.049 57.510 1.00 42.94 351 HIS A O 1
ATOM 2461 N N . PHE A 1 303 ? 5.029 1.389 56.062 1.00 45.16 352 PHE A N 1
ATOM 2462 C CA . PHE A 1 303 ? 4.130 1.924 57.071 1.00 40.19 352 PHE A CA 1
ATOM 2463 C C . PHE A 1 303 ? 2.914 1.023 57.142 1.00 46.85 352 PHE A C 1
ATOM 2464 O O . PHE A 1 303 ? 2.253 0.795 56.123 1.00 54.32 352 PHE A O 1
ATOM 2472 N N . VAL A 1 304 ? 2.627 0.506 58.334 1.00 46.05 353 VAL A N 1
ATOM 2473 C CA . VAL A 1 304 ? 1.428 -0.278 58.586 1.00 44.45 353 VAL A CA 1
ATOM 2474 C C . VAL A 1 304 ? 0.615 0.460 59.631 1.00 41.21 353 VAL A C 1
ATOM 2475 O O . VAL A 1 304 ? 1.148 0.843 60.677 1.00 29.86 353 VAL A O 1
ATOM 2479 N N . GLY A 1 305 ? -0.666 0.671 59.343 1.00 43.24 354 GLY A N 1
ATOM 2480 C CA . GLY A 1 305 ? -1.524 1.398 60.244 1.00 51.04 354 GLY A CA 1
ATOM 2481 C C . GLY A 1 305 ? -2.966 0.949 60.199 1.00 51.41 354 GLY A C 1
ATOM 2482 O O . GLY A 1 305 ? -3.328 0.022 59.471 1.00 49.77 354 GLY A O 1
ATOM 2483 N N . PRO A 1 306 ? -3.826 1.628 60.963 1.00 52.55 355 PRO A N 1
ATOM 2484 C CA . PRO A 1 306 ? -5.231 1.196 61.044 1.00 51.06 355 PRO A CA 1
ATOM 2485 C C . PRO A 1 306 ? -5.934 1.118 59.695 1.00 48.18 355 PRO A C 1
ATOM 2486 O O . PRO A 1 306 ? -6.750 0.211 59.508 1.00 48.30 355 PRO A O 1
ATOM 2490 N N . ASN A 1 307 ? -5.598 1.974 58.729 1.00 48.11 356 ASN A N 1
ATOM 2491 C CA . ASN A 1 307 ? -6.254 1.938 57.427 1.00 43.89 356 ASN A CA 1
ATOM 2492 C C . ASN A 1 307 ? -5.567 0.991 56.450 1.00 42.16 356 ASN A C 1
ATOM 2493 O O . ASN A 1 307 ? -5.928 0.973 55.268 1.00 46.91 356 ASN A O 1
ATOM 2498 N N . THR A 1 308 ? -4.632 0.170 56.911 1.00 44.15 357 THR A N 1
ATOM 2499 C CA . THR A 1 308 ? -3.990 -0.808 56.035 1.00 51.11 357 THR A CA 1
ATOM 2500 C C . THR A 1 308 ? -4.904 -2.025 55.928 1.00 56.52 357 THR A C 1
ATOM 2501 O O . THR A 1 308 ? -5.078 -2.768 56.901 1.00 62.99 357 THR A O 1
ATOM 2505 N N . SER A 1 309 ? -5.485 -2.240 54.749 1.00 57.05 358 SER A N 1
ATOM 2506 C CA . SER A 1 309 ? -6.318 -3.418 54.571 1.00 53.28 358 SER A CA 1
ATOM 2507 C C . SER A 1 309 ? -5.456 -4.667 54.721 1.00 50.30 358 SER A C 1
ATOM 2508 O O . SER A 1 309 ? -4.242 -4.638 54.521 1.00 50.36 358 SER A O 1
ATOM 2511 N N . MET A 1 310 ? -6.092 -5.763 55.113 1.00 47.68 359 MET A N 1
ATOM 2512 C CA . MET A 1 310 ? -5.392 -7.035 55.144 1.00 47.43 359 MET A CA 1
ATOM 2513 C C . MET A 1 310 ? -4.849 -7.392 53.784 1.00 47.63 359 MET A C 1
ATOM 2514 O O . MET A 1 310 ? -3.726 -7.894 53.668 1.00 48.68 359 MET A O 1
ATOM 2519 N N . GLU A 1 311 ? -5.615 -7.109 52.742 1.00 50.90 360 GLU A N 1
ATOM 2520 C CA . GLU A 1 311 ? -5.143 -7.412 51.404 1.00 55.54 360 GLU A CA 1
ATOM 2521 C C . GLU A 1 311 ? -3.858 -6.666 51.099 1.00 50.99 360 GLU A C 1
ATOM 2522 O O . GLU A 1 311 ? -2.913 -7.255 50.555 1.00 54.61 360 GLU A O 1
ATOM 2528 N N . LYS A 1 312 ? -3.786 -5.384 51.481 1.00 43.51 361 LYS A N 1
ATOM 2529 C CA . LYS A 1 312 ? -2.576 -4.597 51.249 1.00 42.47 361 LYS A CA 1
ATOM 2530 C C . LYS A 1 312 ? -1.435 -5.067 52.139 1.00 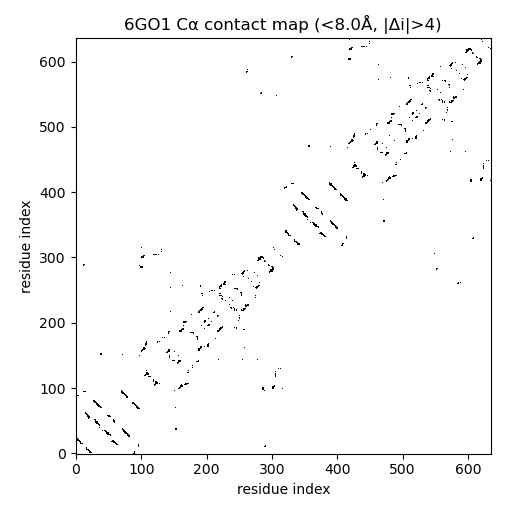39.52 361 LYS A C 1
ATOM 2531 O O . LYS A 1 312 ? -0.296 -5.215 51.681 1.00 39.12 361 LYS A O 1
ATOM 2537 N N . PHE A 1 313 ? -1.726 -5.290 53.426 1.00 39.31 362 PHE A N 1
ATOM 2538 C CA . PHE A 1 313 ? -0.733 -5.858 54.322 1.00 38.35 362 PHE A CA 1
ATOM 2539 C C . PHE A 1 313 ? -0.106 -7.086 53.699 1.00 44.72 362 PHE A C 1
ATOM 2540 O O . PHE A 1 313 ? 1.117 -7.242 53.714 1.00 47.58 362 PHE A O 1
ATOM 2548 N N . ILE A 1 314 ? -0.935 -7.960 53.125 1.00 48.05 363 ILE A N 1
ATOM 2549 C CA . ILE A 1 314 ? -0.420 -9.163 52.494 1.00 45.83 363 ILE A CA 1
ATOM 2550 C C . ILE A 1 314 ? 0.457 -8.801 51.316 1.00 46.26 363 ILE A C 1
ATOM 2551 O O . ILE A 1 314 ? 1.528 -9.386 51.125 1.00 50.30 363 ILE A O 1
ATOM 2556 N N . SER A 1 315 ? 0.026 -7.828 50.510 1.00 45.92 364 SER A N 1
ATOM 2557 C CA . SER A 1 315 ? 0.850 -7.389 49.385 1.00 51.00 364 SER A CA 1
ATOM 2558 C C . SER A 1 315 ? 2.194 -6.854 49.856 1.00 55.61 364 SER A C 1
ATOM 2559 O O . SER A 1 315 ? 3.184 -6.935 49.122 1.00 59.53 364 SER A O 1
ATOM 2562 N N . LEU A 1 316 ? 2.248 -6.288 51.062 1.00 54.47 365 LEU A N 1
ATOM 2563 C CA . LEU A 1 316 ? 3.513 -5.765 51.565 1.00 55.37 365 LEU A CA 1
ATOM 2564 C C . LEU A 1 316 ? 4.527 -6.868 51.809 1.00 61.43 365 LEU A C 1
ATOM 2565 O O . LEU A 1 316 ? 5.685 -6.751 51.401 1.00 65.11 365 LEU A O 1
ATOM 2570 N N . ILE A 1 317 ? 4.112 -7.951 52.448 1.00 65.35 366 ILE A N 1
ATOM 2571 C CA . ILE A 1 317 ? 5.031 -8.984 52.891 1.00 68.37 366 ILE A CA 1
ATOM 2572 C C . ILE A 1 317 ? 5.155 -10.103 51.856 1.00 78.75 366 ILE A C 1
ATOM 2573 O O . ILE A 1 317 ? 5.601 -11.205 52.186 1.00 82.35 366 ILE A O 1
ATOM 2578 N N . LYS A 1 318 ? 4.725 -9.852 50.626 1.00 82.97 367 LYS A N 1
ATOM 2579 C CA . LYS A 1 318 ? 4.900 -10.792 49.532 1.00 85.43 367 LYS A CA 1
ATOM 2580 C C . LYS A 1 318 ? 6.371 -10.698 49.094 1.00 96.76 367 LYS A C 1
ATOM 2581 O O . LYS A 1 318 ? 6.857 -11.431 48.225 1.00 102.42 367 LYS A O 1
ATOM 2588 N N . THR B 1 1 ? 22.037 55.584 47.666 1.00 81.63 50 THR B N 1
ATOM 2589 C CA . THR B 1 1 ? 23.485 55.624 47.531 1.00 88.23 50 THR B CA 1
ATOM 2590 C C . THR B 1 1 ? 24.184 56.125 48.800 1.00 88.95 50 THR B C 1
ATOM 2591 O O . THR B 1 1 ? 25.347 56.523 48.742 1.00 90.18 50 THR B O 1
ATOM 2595 N N . GLN B 1 2 ? 23.476 56.169 49.929 1.00 86.82 51 GLN B N 1
ATOM 2596 C CA . GLN B 1 2 ? 24.103 56.523 51.204 1.00 84.45 51 GLN B CA 1
ATOM 2597 C C . GLN B 1 2 ? 23.218 56.018 52.330 1.00 85.06 51 GLN B C 1
ATOM 2598 O O . GLN B 1 2 ? 22.048 56.402 52.406 1.00 83.20 51 GLN B O 1
ATOM 2604 N N . GLY B 1 3 ? 23.773 55.196 53.213 1.00 89.78 52 GLY B N 1
ATOM 2605 C CA . GLY B 1 3 ? 23.058 54.770 54.400 1.00 94.97 52 GLY B CA 1
ATOM 2606 C C . GLY B 1 3 ? 22.166 53.563 54.172 1.00 95.81 52 GLY B C 1
ATOM 2607 O O . GLY B 1 3 ? 22.079 53.005 53.075 1.00 96.62 52 GLY B O 1
ATOM 2608 N N . VAL B 1 4 ? 21.474 53.165 55.248 1.00 93.38 53 VAL B N 1
ATOM 2609 C CA . VAL B 1 4 ? 20.529 52.047 55.223 1.00 89.07 53 VAL B CA 1
ATOM 2610 C C . VAL B 1 4 ? 19.446 52.271 56.272 1.00 84.20 53 VAL B C 1
ATOM 2611 O O . VAL B 1 4 ? 19.711 52.779 57.364 1.00 87.59 53 VAL B O 1
ATOM 2615 N N . ILE B 1 5 ? 18.227 51.824 55.959 1.00 77.06 54 ILE B N 1
ATOM 2616 C CA . ILE B 1 5 ? 17.077 51.974 56.845 1.00 68.05 54 ILE B CA 1
ATOM 2617 C C . ILE B 1 5 ? 16.880 50.679 57.611 1.00 68.16 54 ILE B C 1
ATOM 2618 O O . ILE B 1 5 ? 16.766 49.606 57.006 1.00 59.60 54 ILE B O 1
ATOM 2623 N N . THR B 1 6 ? 16.841 50.780 58.936 1.00 68.23 55 THR B N 1
ATOM 2624 C CA . THR B 1 6 ? 16.588 49.657 59.824 1.00 72.73 55 THR B CA 1
ATOM 2625 C C . THR B 1 6 ? 15.360 49.977 60.677 1.00 75.91 55 THR B C 1
ATOM 2626 O O . THR B 1 6 ? 14.865 51.104 60.680 1.00 73.44 55 THR B O 1
ATOM 2629 N N . TRP B 1 7 ? 14.840 48.972 61.386 1.00 78.79 56 TRP B N 1
ATOM 2630 C CA . TRP B 1 7 ? 13.658 49.196 62.207 1.00 78.21 56 TRP B CA 1
ATOM 2631 C C . TRP B 1 7 ? 13.692 48.274 63.413 1.00 77.02 56 TRP B C 1
ATOM 2632 O O . TRP B 1 7 ? 14.543 47.387 63.525 1.00 76.27 56 TRP B O 1
ATOM 2643 N N . ASP B 1 8 ? 12.755 48.503 64.325 1.00 81.35 57 ASP B N 1
ATOM 2644 C CA . ASP B 1 8 ? 12.713 47.671 65.522 1.00 91.56 57 ASP B CA 1
ATOM 2645 C C . ASP B 1 8 ? 11.961 46.374 65.244 1.00 86.35 57 ASP B C 1
ATOM 2646 O O . ASP B 1 8 ? 10.930 46.391 64.566 1.00 85.45 57 ASP B O 1
ATOM 2651 N N . PRO B 1 9 ? 12.451 45.243 65.747 1.00 80.69 58 PRO B N 1
ATOM 2652 C CA . PRO B 1 9 ? 11.743 43.983 65.505 1.00 76.77 58 PRO B CA 1
ATOM 2653 C C . PRO B 1 9 ? 10.298 44.078 65.967 1.00 77.02 58 PRO B C 1
ATOM 2654 O O . PRO B 1 9 ? 9.991 44.690 66.992 1.00 76.12 58 PRO B O 1
ATOM 2658 N N . TYR B 1 10 ? 9.411 43.506 65.161 1.00 76.23 59 TYR B N 1
ATOM 2659 C CA . TYR B 1 10 ? 7.991 43.449 65.457 1.00 80.70 59 TYR B CA 1
ATOM 2660 C C . TYR B 1 10 ? 7.511 42.071 65.025 1.00 83.53 59 TYR B C 1
ATOM 2661 O O . TYR B 1 10 ? 8.141 41.410 64.194 1.00 85.44 59 TYR B O 1
ATOM 2670 N N . GLU B 1 11 ? 6.409 41.635 65.610 1.00 82.46 60 GLU B N 1
ATOM 2671 C CA . GLU B 1 11 ? 5.798 40.365 65.255 1.00 84.88 60 GLU B CA 1
ATOM 2672 C C . GLU B 1 11 ? 4.605 40.523 64.307 1.00 76.48 60 GLU B C 1
ATOM 2673 O O . GLU B 1 11 ? 4.058 41.614 64.120 1.00 75.51 60 GLU B O 1
ATOM 2679 N N . TYR B 1 12 ? 4.210 39.392 63.717 1.00 68.42 61 TYR B N 1
ATOM 2680 C CA . TYR B 1 12 ? 3.402 39.388 62.500 1.00 65.40 61 TYR B CA 1
ATOM 2681 C C . TYR B 1 12 ? 2.195 40.310 62.579 1.00 64.93 61 TYR B C 1
ATOM 2682 O O . TYR B 1 12 ? 1.796 40.894 61.565 1.00 63.73 61 TYR B O 1
ATOM 2691 N N . ASN B 1 13 ? 1.562 40.408 63.750 1.00 66.36 62 ASN B N 1
ATOM 2692 C CA . ASN B 1 13 ? 0.333 41.181 63.900 1.00 64.21 62 ASN B CA 1
ATOM 2693 C C . ASN B 1 13 ? 0.563 42.602 64.408 1.00 65.11 62 ASN B C 1
ATOM 2694 O O . ASN B 1 13 ? -0.412 43.343 64.596 1.00 65.05 62 ASN B O 1
ATOM 2699 N N . ALA B 1 14 ? 1.813 43.016 64.596 1.00 61.19 63 ALA B N 1
ATOM 2700 C CA . ALA B 1 14 ? 2.075 44.346 65.130 1.00 68.53 63 ALA B CA 1
ATOM 2701 C C . ALA B 1 14 ? 1.590 45.452 64.188 1.00 67.24 63 ALA B C 1
ATOM 2702 O O . ALA B 1 14 ? 1.480 45.272 62.966 1.00 63.17 63 ALA B O 1
ATOM 2704 N N . GLN B 1 15 ? 1.275 46.607 64.785 1.00 72.60 64 GLN B N 1
ATOM 2705 C CA . GLN B 1 15 ? 0.843 47.782 64.039 1.00 72.46 64 GLN B CA 1
ATOM 2706 C C . GLN B 1 15 ? 1.800 48.948 64.149 1.00 69.12 64 GLN B C 1
ATOM 2707 O O . GLN B 1 15 ? 1.500 50.020 63.617 1.00 66.99 64 GLN B O 1
ATOM 2713 N N . ASN B 1 16 ? 2.918 48.783 64.844 1.00 71.21 65 ASN B N 1
ATOM 2714 C CA . ASN B 1 16 ? 3.810 49.898 65.107 1.00 76.08 65 ASN B CA 1
ATOM 2715 C C . ASN B 1 16 ? 5.245 49.397 65.159 1.00 77.69 65 ASN B C 1
ATOM 2716 O O . ASN B 1 16 ? 5.501 48.243 65.513 1.00 83.99 65 ASN B O 1
ATOM 2721 N N . THR B 1 17 ? 6.167 50.279 64.777 1.00 73.07 66 THR B N 1
ATOM 2722 C CA . THR B 1 17 ? 7.604 50.041 64.750 1.00 70.92 66 THR B CA 1
ATOM 2723 C C . THR B 1 17 ? 8.269 51.403 64.728 1.00 78.43 66 THR B C 1
ATOM 2724 O O . THR B 1 17 ? 7.629 52.406 64.425 1.00 82.69 66 THR B O 1
ATOM 2728 N N . THR B 1 18 ? 9.551 51.438 65.052 1.00 63.83 67 THR B N 1
ATOM 2729 C CA . THR B 1 18 ? 10.341 52.650 64.932 1.00 83.97 67 THR B CA 1
ATOM 2730 C C . THR B 1 18 ? 11.409 52.480 63.860 1.00 78.38 67 THR B C 1
ATOM 2731 O O . THR B 1 18 ? 12.169 51.509 63.892 1.00 76.83 67 THR B O 1
ATOM 2735 N N . LEU B 1 19 ? 11.461 53.421 62.917 1.00 79.24 68 LEU B N 1
ATOM 2736 C CA . LEU B 1 19 ? 12.417 53.394 61.816 1.00 80.74 68 LEU B CA 1
ATOM 2737 C C . LEU B 1 19 ? 13.658 54.198 62.157 1.00 81.55 68 LEU B C 1
ATOM 2738 O O . LEU B 1 19 ? 13.591 55.238 62.820 1.00 80.95 68 LEU B O 1
ATOM 2743 N N . TYR B 1 20 ? 14.789 53.719 61.663 1.00 82.87 69 TYR B N 1
ATOM 2744 C CA . TYR B 1 20 ? 16.076 54.340 61.905 1.00 86.22 69 TYR B CA 1
ATOM 2745 C C . TYR B 1 20 ? 16.835 54.444 60.597 1.00 86.23 69 TYR B C 1
ATOM 2746 O O . TYR B 1 20 ? 16.819 53.511 59.790 1.00 91.15 69 TYR B O 1
ATOM 2755 N N . THR B 1 21 ? 17.494 55.574 60.388 1.00 81.29 70 THR B N 1
ATOM 2756 C CA . THR B 1 21 ? 18.440 55.711 59.296 1.00 76.32 70 THR B CA 1
ATOM 2757 C C . THR B 1 21 ? 19.819 55.669 59.941 1.00 77.42 70 THR B C 1
ATOM 2758 O O . THR B 1 21 ? 20.045 56.334 60.956 1.00 84.69 70 THR B O 1
ATOM 2762 N N . LYS B 1 22 ? 20.726 54.868 59.394 1.00 76.84 71 LYS B N 1
ATOM 2763 C CA . LYS B 1 22 ? 22.024 54.714 60.027 1.00 84.30 71 LYS B CA 1
ATOM 2764 C C . LYS B 1 22 ? 23.085 54.523 58.960 1.00 95.14 71 LYS B C 1
ATOM 2765 O O . LYS B 1 22 ? 22.782 54.278 57.790 1.00 93.68 71 LYS B O 1
ATOM 2771 N N . ASP B 1 23 ? 24.343 54.701 59.382 1.00 105.29 72 ASP B N 1
ATOM 2772 C CA . ASP B 1 23 ? 25.498 54.490 58.518 1.00 111.47 72 ASP B CA 1
ATOM 2773 C C . ASP B 1 23 ? 25.555 55.570 57.438 1.00 109.97 72 ASP B C 1
ATOM 2774 O O . ASP B 1 23 ? 25.831 55.296 56.271 1.00 112.07 72 ASP B O 1
ATOM 2779 N N . LEU B 1 24 ? 25.251 56.804 57.843 1.00 104.05 73 LEU B N 1
ATOM 2780 C CA . LEU B 1 24 ? 25.367 57.977 56.990 1.00 97.56 73 LEU B CA 1
ATOM 2781 C C . LEU B 1 24 ? 26.749 58.590 57.183 1.00 102.39 73 LEU B C 1
ATOM 2782 O O . LEU B 1 24 ? 27.169 58.843 58.315 1.00 105.65 73 LEU B O 1
ATOM 2787 N N . ARG B 1 25 ? 27.459 58.823 56.083 1.00 101.04 74 ARG B N 1
ATOM 2788 C CA . ARG B 1 25 ? 28.770 59.444 56.194 1.00 104.64 74 ARG B CA 1
ATOM 2789 C C . ARG B 1 25 ? 28.656 60.889 56.674 1.00 108.19 74 ARG B C 1
ATOM 2790 O O . ARG B 1 25 ? 29.353 61.295 57.611 1.00 113.65 74 ARG B O 1
ATOM 2792 N N . ASP B 1 26 ? 27.764 61.671 56.069 1.00 103.12 75 ASP B N 1
ATOM 2793 C CA . ASP B 1 26 ? 27.633 63.079 56.425 1.00 102.57 75 ASP B CA 1
ATOM 2794 C C . ASP B 1 26 ? 26.812 63.289 57.698 1.00 100.16 75 ASP B C 1
ATOM 2795 O O . ASP B 1 26 ? 26.162 62.382 58.229 1.00 97.41 75 ASP B O 1
ATOM 2800 N N . SER B 1 27 ? 26.857 64.533 58.178 1.00 101.71 76 SER B N 1
ATOM 2801 C CA . SER B 1 27 ? 26.095 64.979 59.334 1.00 104.16 76 SER B CA 1
ATOM 2802 C C . SER B 1 27 ? 24.889 65.762 58.842 1.00 102.70 76 SER B C 1
ATOM 2803 O O . SER B 1 27 ? 25.035 66.710 58.067 1.00 106.69 76 SER B O 1
ATOM 2806 N N . PHE B 1 28 ? 23.705 65.353 59.284 1.00 98.73 77 PHE B N 1
ATOM 2807 C CA . PHE B 1 28 ? 22.440 65.956 58.901 1.00 93.32 77 PHE B CA 1
ATOM 2808 C C . PHE B 1 28 ? 21.723 66.413 60.159 1.00 93.43 77 PHE B C 1
ATOM 2809 O O . PHE B 1 28 ? 21.892 65.832 61.233 1.00 89.57 77 PHE B O 1
ATOM 2817 N N . LYS B 1 29 ? 20.942 67.479 60.031 1.00 100.33 78 LYS B N 1
ATOM 2818 C CA . LYS B 1 29 ? 20.197 67.946 61.188 1.00 100.95 78 LYS B CA 1
ATOM 2819 C C . LYS B 1 29 ? 18.889 67.185 61.349 1.00 100.94 78 LYS B C 1
ATOM 2820 O O . LYS B 1 29 ? 18.425 66.994 62.480 1.00 103.78 78 LYS B O 1
ATOM 2822 N N . GLU B 1 30 ? 18.329 66.681 60.250 1.00 94.63 79 GLU B N 1
ATOM 2823 C CA . GLU B 1 30 ? 17.061 65.964 60.285 1.00 91.81 79 GLU B CA 1
ATOM 2824 C C . GLU B 1 30 ? 16.935 65.141 59.013 1.00 83.81 79 GLU B C 1
ATOM 2825 O O . GLU B 1 30 ? 17.544 65.458 57.987 1.00 82.80 79 GLU B O 1
ATOM 2831 N N . VAL B 1 31 ? 16.107 64.095 59.090 1.00 79.73 80 VAL B N 1
ATOM 2832 C CA . VAL B 1 31 ? 15.833 63.194 57.976 1.00 75.35 80 VAL B CA 1
ATOM 2833 C C . VAL B 1 31 ? 14.333 63.156 57.707 1.00 73.89 80 VAL B C 1
ATOM 2834 O O . VAL B 1 31 ? 13.517 63.011 58.625 1.00 70.84 80 VAL B O 1
ATOM 2838 N N . ARG B 1 32 ? 13.983 63.241 56.427 1.00 74.93 81 ARG B N 1
ATOM 2839 C CA . ARG B 1 32 ? 12.609 63.172 55.964 1.00 73.14 81 ARG B CA 1
ATOM 2840 C C . ARG B 1 32 ? 12.359 61.753 55.484 1.00 78.28 81 ARG B C 1
ATOM 2841 O O . ARG B 1 32 ? 13.157 61.206 54.715 1.00 81.98 81 ARG B O 1
ATOM 2849 N N . TYR B 1 33 ? 11.290 61.144 55.986 1.00 76.95 82 TYR B N 1
ATOM 2850 C CA . TYR B 1 33 ? 10.846 59.822 55.569 1.00 70.56 82 TYR B CA 1
ATOM 2851 C C . TYR B 1 33 ? 9.614 59.972 54.686 1.00 66.01 82 TYR B C 1
ATOM 2852 O O . TYR B 1 33 ? 8.644 60.626 55.080 1.00 63.64 82 TYR B O 1
ATOM 2861 N N . ASN B 1 34 ? 9.660 59.393 53.488 1.00 64.32 83 ASN B N 1
ATOM 2862 C CA . ASN B 1 34 ? 8.530 59.396 52.566 1.00 64.44 83 ASN B CA 1
ATOM 2863 C C . ASN B 1 34 ? 8.031 57.970 52.472 1.00 68.85 83 ASN B C 1
ATOM 2864 O O . ASN B 1 34 ? 8.754 57.095 51.989 1.00 72.01 83 ASN B O 1
ATOM 2869 N N . ILE B 1 35 ? 6.810 57.726 52.944 1.00 69.87 84 ILE B N 1
ATOM 2870 C CA . ILE B 1 35 ? 6.300 56.366 53.098 1.00 67.62 84 ILE B CA 1
ATOM 2871 C C . ILE B 1 35 ? 4.974 56.210 52.368 1.00 64.12 84 ILE B C 1
ATOM 2872 O O . ILE B 1 35 ? 4.126 57.108 52.400 1.00 66.31 84 ILE B O 1
ATOM 2877 N N . TRP B 1 36 ? 4.803 55.071 51.702 1.00 55.97 85 TRP B N 1
ATOM 2878 C CA . TRP B 1 36 ? 3.522 54.750 51.094 1.00 60.54 85 TRP B CA 1
ATOM 2879 C C . TRP B 1 36 ? 3.380 53.244 50.934 1.00 58.34 85 TRP B C 1
ATOM 2880 O O . TRP B 1 36 ? 4.362 52.493 50.882 1.00 59.75 85 TRP B O 1
ATOM 2891 N N . ARG B 1 37 ? 2.126 52.834 50.816 1.00 58.53 86 ARG B N 1
ATOM 2892 C CA . ARG B 1 37 ? 1.769 51.435 50.660 1.00 62.00 86 ARG B CA 1
ATOM 2893 C C . ARG B 1 37 ? 1.894 51.046 49.194 1.00 59.71 86 ARG B C 1
ATOM 2894 O O . ARG B 1 37 ? 1.322 51.705 48.321 1.00 62.71 86 ARG B O 1
ATOM 2902 N N . THR B 1 38 ? 2.645 49.981 48.921 1.00 57.22 87 THR B N 1
ATOM 2903 C CA . THR B 1 38 ? 2.872 49.586 47.538 1.00 63.22 87 THR B CA 1
ATOM 2904 C C . THR B 1 38 ? 1.566 49.405 46.780 1.00 72.16 87 THR B C 1
ATOM 2905 O O . THR B 1 38 ? 1.480 49.734 45.590 1.00 85.49 87 THR B O 1
ATOM 2909 N N . ALA B 1 39 ? 0.524 48.946 47.462 1.00 64.94 88 ALA B N 1
ATOM 2910 C CA . ALA B 1 39 ? -0.726 48.620 46.795 1.00 63.04 88 ALA B CA 1
ATOM 2911 C C . ALA B 1 39 ? -1.485 49.837 46.282 1.00 65.66 88 ALA B C 1
ATOM 2912 O O . ALA B 1 39 ? -2.392 49.677 45.455 1.00 62.52 88 ALA B O 1
ATOM 2914 N N . ASP B 1 40 ? -1.186 51.038 46.771 1.00 71.34 89 ASP B N 1
ATOM 2915 C CA . ASP B 1 40 ? -2.166 52.110 46.643 1.00 80.14 89 ASP B CA 1
ATOM 2916 C C . ASP B 1 40 ? -1.924 53.115 45.500 1.00 94.74 89 ASP B C 1
ATOM 2917 O O . ASP B 1 40 ? -2.909 53.583 44.918 1.00 100.49 89 ASP B O 1
ATOM 2922 N N . GLY B 1 41 ? -0.700 53.486 45.119 1.00 99.65 90 GLY B N 1
ATOM 2923 C CA . GLY B 1 41 ? 0.557 53.207 45.779 1.00 100.63 90 GLY B CA 1
ATOM 2924 C C . GLY B 1 41 ? 1.289 54.534 45.905 1.00 100.18 90 GLY B C 1
ATOM 2925 O O . GLY B 1 41 ? 0.945 55.340 46.778 1.00 104.40 90 GLY B O 1
ATOM 2926 N N . PRO B 1 42 ? 2.254 54.787 45.010 1.00 91.85 91 PRO B N 1
ATOM 2927 C CA . PRO B 1 42 ? 3.058 56.018 45.127 1.00 85.46 91 PRO B CA 1
ATOM 2928 C C . PRO B 1 42 ? 2.226 57.279 45.056 1.00 86.88 91 PRO B C 1
ATOM 2929 O O . PRO B 1 42 ? 2.652 58.310 45.587 1.00 81.60 91 PRO B O 1
ATOM 2933 N N . GLU B 1 43 ? 1.062 57.231 44.397 1.00 94.06 92 GLU B N 1
ATOM 2934 C CA . GLU B 1 43 ? 0.156 58.378 44.378 1.00 102.24 92 GLU B CA 1
ATOM 2935 C C . GLU B 1 43 ? -0.106 58.877 45.791 1.00 94.69 92 GLU B C 1
ATOM 2936 O O . GLU B 1 43 ? -0.124 60.081 46.047 1.00 90.16 92 GLU B O 1
ATOM 2942 N N . SER B 1 44 ? -0.359 57.958 46.711 1.00 93.03 93 SER B N 1
ATOM 2943 C CA . SER B 1 44 ? -0.359 58.284 48.125 1.00 90.99 93 SER B CA 1
ATOM 2944 C C . SER B 1 44 ? 1.067 58.311 48.641 1.00 91.20 93 SER B C 1
ATOM 2945 O O . SER B 1 44 ? 1.933 57.568 48.174 1.00 96.28 93 SER B O 1
ATOM 2948 N N . LYS B 1 45 ? 1.329 59.251 49.526 1.00 87.12 94 LYS B N 1
ATOM 2949 C CA . LYS B 1 45 ? 2.621 59.347 50.170 1.00 82.12 94 LYS B CA 1
ATOM 2950 C C . LYS B 1 45 ? 2.355 60.060 51.477 1.00 80.27 94 LYS B C 1
ATOM 2951 O O . LYS B 1 45 ? 1.399 60.833 51.581 1.00 83.87 94 LYS B O 1
ATOM 2957 N N . GLN B 1 46 ? 3.160 59.759 52.486 1.00 74.61 95 GLN B N 1
ATOM 2958 C CA . GLN B 1 46 ? 3.091 60.514 53.732 1.00 75.58 95 GLN B CA 1
ATOM 2959 C C . GLN B 1 46 ? 4.508 60.794 54.207 1.00 72.98 95 GLN B C 1
ATOM 2960 O O . GLN B 1 46 ? 5.375 59.917 54.143 1.00 78.98 95 GLN B O 1
ATOM 2966 N N . THR B 1 47 ? 4.750 62.025 54.639 1.00 66.64 96 THR B N 1
ATOM 2967 C CA . THR B 1 47 ? 6.088 62.416 55.053 1.00 65.70 96 THR B CA 1
ATOM 2968 C C . THR B 1 47 ? 6.144 62.649 56.546 1.00 65.16 96 THR B C 1
ATOM 2969 O O . THR B 1 47 ? 5.231 63.238 57.136 1.00 63.95 96 THR B O 1
ATOM 2973 N N . PHE B 1 48 ? 7.207 62.158 57.140 1.00 66.89 97 PHE B N 1
ATOM 2974 C CA . PHE B 1 48 ? 7.502 62.399 58.537 1.00 70.78 97 PHE B CA 1
ATOM 2975 C C . PHE B 1 48 ? 8.979 62.765 58.635 1.00 68.80 97 PHE B C 1
ATOM 2976 O O . PHE B 1 48 ? 9.816 62.208 57.917 1.00 69.06 97 PHE B O 1
ATOM 2984 N N . THR B 1 49 ? 9.298 63.737 59.475 1.00 71.80 98 THR B N 1
ATOM 2985 C CA . THR B 1 49 ? 10.679 64.174 59.661 1.00 76.54 98 THR B CA 1
ATOM 2986 C C . THR B 1 49 ? 11.076 63.908 61.100 1.00 71.82 98 THR B C 1
ATOM 2987 O O . THR B 1 49 ? 10.419 64.404 62.028 1.00 73.13 98 THR B O 1
ATOM 2991 N N . SER B 1 50 ? 12.172 63.181 61.292 1.00 72.39 99 SER B N 1
ATOM 2992 C CA . SER B 1 50 ? 12.689 62.925 62.637 1.00 80.07 99 SER B CA 1
ATOM 2993 C C . SER B 1 50 ? 13.867 63.864 62.839 1.00 84.69 99 SER B C 1
ATOM 2994 O O . SER B 1 50 ? 14.909 63.695 62.201 1.00 81.49 99 SER B O 1
ATOM 2997 N N . GLN B 1 51 ? 13.660 64.886 63.671 1.00 93.52 100 GLN B N 1
ATOM 2998 C CA . GLN B 1 51 ? 14.747 65.764 64.129 1.00 107.58 100 GLN B CA 1
ATOM 2999 C C . GLN B 1 51 ? 15.679 65.077 65.120 1.00 115.73 100 GLN B C 1
ATOM 3000 O O . GLN B 1 51 ? 16.778 65.581 65.339 1.00 118.67 100 GLN B O 1
ATOM 3006 N N . GLU B 1 52 ? 15.265 63.946 65.709 1.00 116.61 101 GLU B N 1
ATOM 3007 C CA . GLU B 1 52 ? 16.083 63.312 66.737 1.00 116.94 101 GLU B CA 1
ATOM 3008 C C . GLU B 1 52 ? 17.363 62.774 66.121 1.00 113.78 101 GLU B C 1
ATOM 3009 O O . GLU B 1 52 ? 17.487 61.568 65.890 1.00 111.50 101 GLU B O 1
ATOM 3015 N N . LYS B 1 53 ? 18.351 63.661 65.953 1.00 115.58 102 LYS B N 1
ATOM 3016 C CA . LYS B 1 53 ? 19.615 63.253 65.355 1.00 113.22 102 LYS B CA 1
ATOM 3017 C C . LYS B 1 53 ? 20.387 62.352 66.291 1.00 114.94 102 LYS B C 1
ATOM 3018 O O . LYS B 1 53 ? 21.269 61.608 65.852 1.00 110.64 102 LYS B O 1
ATOM 3020 N N . ASP B 1 54 ? 20.054 62.403 67.579 1.00 119.59 103 ASP B N 1
ATOM 3021 C CA . ASP B 1 54 ? 20.778 61.642 68.584 1.00 122.27 103 ASP B CA 1
ATOM 3022 C C . ASP B 1 54 ? 20.560 60.141 68.411 1.00 118.14 103 ASP B C 1
ATOM 3023 O O . ASP B 1 54 ? 21.484 59.344 68.616 1.00 117.50 103 ASP B O 1
ATOM 3025 N N . ARG B 1 55 ? 19.348 59.733 68.036 1.00 112.89 104 ARG B N 1
ATOM 3026 C CA . ARG B 1 55 ? 19.037 58.313 67.920 1.00 106.95 104 ARG B CA 1
ATOM 3027 C C . ARG B 1 55 ? 18.862 57.845 66.476 1.00 100.95 104 ARG B C 1
ATOM 3028 O O . ARG B 1 55 ? 17.861 57.198 66.144 1.00 96.29 104 ARG B O 1
ATOM 3030 N N . ASP B 1 56 ? 19.830 58.162 65.616 1.00 101.93 105 ASP B N 1
ATOM 3031 C CA . ASP B 1 56 ? 19.811 57.768 64.202 1.00 99.16 105 ASP B CA 1
ATOM 3032 C C . ASP B 1 56 ? 18.480 58.107 63.534 1.00 96.01 105 ASP B C 1
ATOM 3033 O O . ASP B 1 56 ? 17.975 57.370 62.683 1.00 88.10 105 ASP B O 1
ATOM 3038 N N . PHE B 1 57 ? 17.938 59.267 63.895 1.00 99.07 106 PHE B N 1
ATOM 3039 C CA . PHE B 1 57 ? 16.724 59.796 63.288 1.00 97.65 106 PHE B CA 1
ATOM 3040 C C . PHE B 1 57 ? 15.573 58.820 63.475 1.00 89.39 106 PHE B C 1
ATOM 3041 O O . PHE B 1 57 ? 14.922 58.379 62.527 1.00 89.38 106 PHE B O 1
ATOM 3049 N N . ALA B 1 58 ? 15.350 58.477 64.735 1.00 71.97 107 ALA B N 1
ATOM 3050 C CA . ALA B 1 58 ? 14.294 57.564 65.109 1.00 65.84 107 ALA B CA 1
ATOM 3051 C C . ALA B 1 58 ? 12.939 58.140 64.730 1.00 67.96 107 ALA B C 1
ATOM 3052 O O . ALA B 1 58 ? 12.634 59.292 65.052 1.00 70.05 107 ALA B O 1
ATOM 3054 N N . LEU B 1 59 ? 12.101 57.326 64.087 1.00 65.56 108 LEU B N 1
ATOM 3055 C CA . LEU B 1 59 ? 10.742 57.746 63.767 1.00 69.94 108 LEU B CA 1
ATOM 3056 C C . LEU B 1 59 ? 9.780 56.669 64.244 1.00 80.74 108 LEU B C 1
ATOM 3057 O O . LEU B 1 59 ? 9.923 55.494 63.850 1.00 79.79 108 LEU B O 1
ATOM 3062 N N . PRO B 1 60 ? 8.802 57.009 65.079 1.00 86.87 109 PRO B N 1
ATOM 3063 C CA . PRO B 1 60 ? 7.768 56.044 65.477 1.00 86.92 109 PRO B CA 1
ATOM 3064 C C . PRO B 1 60 ? 6.710 55.900 64.388 1.00 81.85 109 PRO B C 1
ATOM 3065 O O . PRO B 1 60 ? 5.915 56.814 64.141 1.00 81.81 109 PRO B O 1
ATOM 3069 N N . LEU B 1 61 ? 6.690 54.742 63.743 1.00 77.36 110 LEU B N 1
ATOM 3070 C CA . LEU B 1 61 ? 5.726 54.431 62.695 1.00 69.53 110 LEU B CA 1
ATOM 3071 C C . LEU B 1 61 ? 4.531 53.729 63.324 1.00 63.46 110 LEU B C 1
ATOM 3072 O O . LEU B 1 61 ? 4.710 52.767 64.072 1.00 66.99 110 LEU B O 1
ATOM 3077 N N . HIS B 1 62 ? 3.320 54.201 63.048 1.00 57.99 111 HIS B N 1
ATOM 3078 C CA . HIS B 1 62 ? 2.159 53.453 63.508 1.00 61.63 111 HIS B CA 1
ATOM 3079 C C . HIS B 1 62 ? 1.120 53.428 62.410 1.00 64.14 111 HIS B C 1
ATOM 3080 O O . HIS B 1 62 ? 0.768 54.476 61.870 1.00 63.67 111 HIS B O 1
ATOM 3087 N N . LEU B 1 63 ? 0.598 52.236 62.117 1.00 69.26 112 LEU B N 1
ATOM 3088 C CA . LEU B 1 63 ? -0.334 52.086 61.005 1.00 69.63 112 LEU B CA 1
ATOM 3089 C C . LEU B 1 63 ? -1.610 52.909 61.177 1.00 74.52 112 LEU B C 1
ATOM 3090 O O . LEU B 1 63 ? -2.352 53.063 60.197 1.00 78.89 112 LEU B O 1
ATOM 3095 N N . LYS B 1 64 ? -1.879 53.438 62.384 1.00 70.64 113 LYS B N 1
ATOM 3096 C CA . LYS B 1 64 ? -3.073 54.249 62.565 1.00 68.55 113 LYS B CA 1
ATOM 3097 C C . LYS B 1 64 ? -3.092 55.390 61.571 1.00 73.62 113 LYS B C 1
ATOM 3098 O O . LYS B 1 64 ? -4.132 55.692 60.981 1.00 78.05 113 LYS B O 1
ATOM 3104 N N . THR B 1 65 ? -1.921 55.977 61.306 1.00 75.27 114 THR B N 1
ATOM 3105 C CA . THR B 1 65 ? -1.797 57.021 60.301 1.00 76.10 114 THR B CA 1
ATOM 3106 C C . THR B 1 65 ? -2.135 56.504 58.917 1.00 70.90 114 THR B C 1
ATOM 3107 O O . THR B 1 65 ? -2.450 57.298 58.033 1.00 70.40 114 THR B O 1
ATOM 3111 N N . PHE B 1 66 ? -2.036 55.199 58.691 1.00 73.47 115 PHE B N 1
ATOM 3112 C CA . PHE B 1 66 ? -2.413 54.601 57.417 1.00 76.13 115 PHE B CA 1
ATOM 3113 C C . PHE B 1 66 ? -3.737 53.868 57.479 1.00 80.53 115 PHE B C 1
ATOM 3114 O O . PHE B 1 66 ? -3.984 53.015 56.621 1.00 82.19 115 PHE B O 1
ATOM 3122 N N . HIS B 1 67 ? -4.555 54.127 58.509 1.00 79.76 116 HIS B N 1
ATOM 3123 C CA . HIS B 1 67 ? -5.894 53.551 58.681 1.00 78.36 116 HIS B CA 1
ATOM 3124 C C . HIS B 1 67 ? -5.831 52.091 59.100 1.00 73.44 116 HIS B C 1
ATOM 3125 O O . HIS B 1 67 ? -6.820 51.364 58.939 1.00 69.75 116 HIS B O 1
ATOM 3132 N N . LEU B 1 68 ? -4.699 51.645 59.632 1.00 73.36 117 LEU B N 1
ATOM 3133 C CA . LEU B 1 68 ? -4.379 50.280 60.043 1.00 75.99 117 LEU B CA 1
ATOM 3134 C C . LEU B 1 68 ? -4.283 49.344 58.843 1.00 72.88 117 LEU B C 1
ATOM 3135 O O . LEU B 1 68 ? -4.170 48.116 59.043 1.00 70.54 117 LEU B O 1
ATOM 3140 N N . LYS B 1 69 ? -4.289 49.872 57.619 1.00 70.83 118 LYS B N 1
ATOM 3141 C CA . LYS B 1 69 ? -3.996 49.067 56.447 1.00 72.71 118 LYS B CA 1
ATOM 3142 C C . LYS B 1 69 ? -2.602 48.458 56.574 1.00 75.73 118 LYS B C 1
ATOM 3143 O O . LYS B 1 69 ? -1.717 49.005 57.237 1.00 78.41 118 LYS B O 1
ATOM 3149 N N . ARG B 1 70 ? -2.428 47.289 55.973 1.00 69.42 119 ARG B N 1
ATOM 3150 C CA . ARG B 1 70 ? -1.205 46.520 56.115 1.00 63.86 119 ARG B CA 1
ATOM 3151 C C . ARG B 1 70 ? -0.682 46.162 54.735 1.00 62.03 119 ARG B C 1
ATOM 3152 O O . ARG B 1 70 ? -1.267 46.525 53.710 1.00 64.24 119 ARG B O 1
ATOM 3160 N N . GLY B 1 71 ? 0.493 45.552 54.724 1.00 52.18 120 GLY B N 1
ATOM 3161 C CA . GLY B 1 71 ? 1.090 45.084 53.503 1.00 48.00 120 GLY B CA 1
ATOM 3162 C C . GLY B 1 71 ? 2.512 45.573 53.388 1.00 55.06 120 GLY B C 1
ATOM 3163 O O . GLY B 1 71 ? 3.167 45.880 54.387 1.00 53.85 120 GLY B O 1
ATOM 3164 N N . GLU B 1 72 ? 2.980 45.678 52.151 1.00 58.44 121 GLU B N 1
ATOM 3165 C CA . GLU B 1 72 ? 4.299 46.209 51.887 1.00 58.72 121 GLU B CA 1
ATOM 3166 C C . GLU B 1 72 ? 4.197 47.727 51.805 1.00 60.14 121 GLU B C 1
ATOM 3167 O O . GLU B 1 72 ? 3.281 48.264 51.172 1.00 65.17 121 GLU B O 1
ATOM 3173 N N . PHE B 1 73 ? 5.114 48.408 52.476 1.00 54.54 122 PHE B N 1
ATOM 3174 C CA . PHE B 1 73 ? 5.204 49.860 52.484 1.00 54.15 122 PHE B CA 1
ATOM 3175 C C . PHE B 1 73 ? 6.594 50.236 52.009 1.00 57.80 122 PHE B C 1
ATOM 3176 O O . PHE B 1 73 ? 7.581 49.604 52.398 1.00 55.55 122 PHE B O 1
ATOM 3184 N N . GLN B 1 74 ? 6.687 51.269 51.189 1.00 61.53 123 GLN B N 1
ATOM 3185 C CA . GLN B 1 74 ? 8.001 51.681 50.723 1.00 64.58 123 GLN B CA 1
ATOM 3186 C C . GLN B 1 74 ? 8.477 52.901 51.495 1.00 64.43 123 GLN B C 1
ATOM 3187 O O . GLN B 1 74 ? 7.670 53.686 51.998 1.00 68.50 123 GLN B O 1
ATOM 3193 N N . ILE B 1 75 ? 9.797 53.006 51.656 1.00 65.27 124 ILE B N 1
ATOM 3194 C CA . ILE B 1 75 ? 10.414 54.070 52.443 1.00 65.30 124 ILE B CA 1
ATOM 3195 C C . ILE B 1 75 ? 11.468 54.787 51.608 1.00 68.64 124 ILE B C 1
ATOM 3196 O O . ILE B 1 75 ? 12.416 54.158 51.123 1.00 67.95 124 ILE B O 1
ATOM 3201 N N . GLU B 1 76 ? 11.334 56.110 51.501 1.00 71.12 125 GLU B N 1
ATOM 3202 C CA . GLU B 1 76 ? 12.306 56.996 50.869 1.00 71.63 125 GLU B CA 1
ATOM 3203 C C . GLU B 1 76 ? 12.810 58.008 51.893 1.00 64.21 125 GLU B C 1
ATOM 3204 O O . GLU B 1 76 ? 12.001 58.652 52.570 1.00 62.42 125 GLU B O 1
ATOM 3210 N N . THR B 1 77 ? 14.137 58.165 51.997 1.00 64.23 126 THR B N 1
ATOM 3211 C CA . THR B 1 77 ? 14.742 59.080 52.962 1.00 65.88 126 THR B CA 1
ATOM 3212 C C . THR B 1 77 ? 15.477 60.222 52.272 1.00 68.47 126 THR B C 1
ATOM 3213 O O . THR B 1 77 ? 16.140 60.027 51.244 1.00 68.13 126 THR B O 1
ATOM 3217 N N . VAL B 1 78 ? 15.376 61.407 52.882 1.00 68.81 127 VAL B N 1
ATOM 3218 C CA . VAL B 1 78 ? 16.056 62.621 52.434 1.00 69.50 127 VAL B CA 1
ATOM 3219 C C . VAL B 1 78 ? 16.649 63.302 53.664 1.00 69.62 127 VAL B C 1
ATOM 3220 O O . VAL B 1 78 ? 15.935 63.552 54.642 1.00 70.88 127 VAL B O 1
ATOM 3224 N N . GLY B 1 79 ? 17.951 63.573 53.627 1.00 69.07 128 GLY B N 1
ATOM 3225 C CA . GLY B 1 79 ? 18.662 64.147 54.754 1.00 62.76 128 GLY B CA 1
ATOM 3226 C C . GLY B 1 79 ? 18.900 65.624 54.490 1.00 89.71 128 GLY B C 1
ATOM 3227 O O . GLY B 1 79 ? 19.260 66.018 53.380 1.00 86.27 128 GLY B O 1
ATOM 3228 N N . ILE B 1 80 ? 18.715 66.441 55.518 1.00 87.47 129 ILE B N 1
ATOM 3229 C CA . ILE B 1 80 ? 18.841 67.881 55.416 1.00 90.01 129 ILE B CA 1
ATOM 3230 C C . ILE B 1 80 ? 20.083 68.259 56.200 1.00 95.69 129 ILE B C 1
ATOM 3231 O O . ILE B 1 80 ? 20.176 67.970 57.395 1.00 99.75 129 ILE B O 1
ATOM 3236 N N . LYS B 1 81 ? 21.055 68.917 55.560 1.00 97.35 130 LYS B N 1
ATOM 3237 C CA . LYS B 1 81 ? 22.206 69.257 56.376 1.00 95.56 130 LYS B CA 1
ATOM 3238 C C . LYS B 1 81 ? 21.927 70.524 57.178 1.00 96.88 130 LYS B C 1
ATOM 3239 O O . LYS B 1 81 ? 20.841 71.097 57.158 1.00 99.31 130 LYS B O 1
ATOM 3245 N N . GLU B 1 82 ? 22.931 70.938 57.947 1.00 96.42 131 GLU B N 1
ATOM 3246 C CA . GLU B 1 82 ? 22.903 72.239 58.587 1.00 94.47 131 GLU B CA 1
ATOM 3247 C C . GLU B 1 82 ? 22.880 73.347 57.543 1.00 94.36 131 GLU B C 1
ATOM 3248 O O . GLU B 1 82 ? 22.394 74.448 57.832 1.00 92.54 131 GLU B O 1
ATOM 3254 N N . ASP B 1 83 ? 23.422 73.089 56.346 1.00 95.47 132 ASP B N 1
ATOM 3255 C CA . ASP B 1 83 ? 23.314 74.017 55.215 1.00 97.74 132 ASP B CA 1
ATOM 3256 C C . ASP B 1 83 ? 21.897 74.223 54.722 1.00 96.31 132 ASP B C 1
ATOM 3257 O O . ASP B 1 83 ? 21.685 75.082 53.859 1.00 98.40 132 ASP B O 1
ATOM 3262 N N . ASN B 1 84 ? 20.943 73.438 55.208 1.00 91.51 133 ASN B N 1
ATOM 3263 C CA . ASN B 1 84 ? 19.591 73.386 54.680 1.00 83.69 133 ASN B CA 1
ATOM 3264 C C . ASN B 1 84 ? 19.567 72.881 53.241 1.00 80.16 133 ASN B C 1
ATOM 3265 O O . ASN B 1 84 ? 18.559 73.044 52.551 1.00 82.89 133 ASN B O 1
ATOM 3270 N N . THR B 1 85 ? 20.656 72.268 52.777 1.00 77.17 134 THR B N 1
ATOM 3271 C CA . THR B 1 85 ? 20.672 71.501 51.538 1.00 77.76 134 THR B CA 1
ATOM 3272 C C . THR B 1 85 ? 20.035 70.128 51.748 1.00 75.39 134 THR B C 1
ATOM 3273 O O . THR B 1 85 ? 20.013 69.596 52.858 1.00 73.15 134 THR B O 1
ATOM 3277 N N . GLU B 1 86 ? 19.504 69.561 50.669 1.00 75.56 135 GLU B N 1
ATOM 3278 C CA . GLU B 1 86 ? 18.836 68.270 50.718 1.00 74.57 135 GLU B CA 1
ATOM 3279 C C . GLU B 1 86 ? 19.667 67.218 50.008 1.00 80.25 135 GLU B C 1
ATOM 3280 O O . GLU B 1 86 ? 20.258 67.481 48.958 1.00 83.70 135 GLU B O 1
ATOM 3286 N N . THR B 1 87 ? 19.644 66.010 50.557 1.00 77.65 136 THR B N 1
ATOM 3287 C CA . THR B 1 87 ? 20.428 64.896 50.069 1.00 79.63 136 THR B CA 1
ATOM 3288 C C . THR B 1 87 ? 19.527 63.683 49.954 1.00 79.79 136 THR B C 1
ATOM 3289 O O . THR B 1 87 ? 18.804 63.358 50.898 1.00 82.49 136 THR B O 1
ATOM 3293 N N . ASN B 1 88 ? 19.564 63.008 48.811 1.00 78.77 137 ASN B N 1
ATOM 3294 C CA . ASN B 1 88 ? 18.811 61.774 48.677 1.00 73.89 137 ASN B CA 1
ATOM 3295 C C . ASN B 1 88 ? 19.621 60.665 49.324 1.00 76.60 137 ASN B C 1
ATOM 3296 O O . ASN B 1 88 ? 20.739 60.373 48.893 1.00 83.96 137 ASN B O 1
ATOM 3301 N N . LEU B 1 89 ? 19.063 60.039 50.356 1.00 72.82 138 LEU B N 1
ATOM 3302 C CA . LEU B 1 89 ? 19.852 59.066 51.093 1.00 76.00 138 LEU B CA 1
ATOM 3303 C C . LEU B 1 89 ? 19.652 57.659 50.562 1.00 79.09 138 LEU B C 1
ATOM 3304 O O . LEU B 1 89 ? 20.449 57.196 49.739 1.00 84.65 138 LEU B O 1
ATOM 3309 N N . VAL B 1 90 ? 18.605 56.966 51.018 1.00 73.63 139 VAL B N 1
ATOM 3310 C CA . VAL B 1 90 ? 18.425 55.554 50.703 1.00 68.21 139 VAL B CA 1
ATOM 3311 C C . VAL B 1 90 ? 16.936 55.220 50.689 1.00 67.81 139 VAL B C 1
ATOM 3312 O O . VAL B 1 90 ? 16.110 55.940 51.251 1.00 67.79 139 VAL B O 1
ATOM 3316 N N . THR B 1 91 ? 16.591 54.135 49.990 1.00 90.71 140 THR B N 1
ATOM 3317 C CA . THR B 1 91 ? 15.233 53.608 49.920 1.00 86.16 140 THR B CA 1
ATOM 3318 C C . THR B 1 91 ? 15.167 52.238 50.582 1.00 82.73 140 THR B C 1
ATOM 3319 O O . THR B 1 91 ? 16.125 51.462 50.527 1.00 83.33 140 THR B O 1
ATOM 3323 N N . SER B 1 92 ? 14.028 51.941 51.204 1.00 79.01 141 SER B N 1
ATOM 3324 C CA . SER B 1 92 ? 13.810 50.639 51.825 1.00 81.28 141 SER B CA 1
ATOM 3325 C C . SER B 1 92 ? 12.361 50.207 51.621 1.00 78.64 141 SER B C 1
ATOM 3326 O O . SER B 1 92 ? 11.517 50.971 51.139 1.00 80.33 141 SER B O 1
ATOM 3329 N N . LYS B 1 93 ? 12.083 48.962 51.988 1.00 73.69 142 LYS B N 1
ATOM 3330 C CA . LYS B 1 93 ? 10.737 48.413 51.960 1.00 70.14 142 LYS B CA 1
ATOM 3331 C C . LYS B 1 93 ? 10.482 47.729 53.288 1.00 68.05 142 LYS B C 1
ATOM 3332 O O . LYS B 1 93 ? 11.317 46.955 53.754 1.00 68.62 142 LYS B O 1
ATOM 3338 N N . ILE B 1 94 ? 9.314 47.982 53.863 1.00 66.49 143 ILE B N 1
ATOM 3339 C CA . ILE B 1 94 ? 8.868 47.387 55.120 1.00 66.59 143 ILE B CA 1
ATOM 3340 C C . ILE B 1 94 ? 7.550 46.660 54.874 1.00 63.23 143 ILE B C 1
ATOM 3341 O O . ILE B 1 94 ? 6.681 47.164 54.154 1.00 63.90 143 ILE B O 1
ATOM 3346 N N . THR B 1 95 ? 7.415 45.447 55.399 1.00 64.77 144 THR B N 1
ATOM 3347 C CA . THR B 1 95 ? 6.169 44.715 55.204 1.00 61.88 144 THR B CA 1
ATOM 3348 C C . THR B 1 95 ? 5.540 44.335 56.541 1.00 60.71 144 THR B C 1
ATOM 3349 O O . THR B 1 95 ? 6.230 43.867 57.449 1.00 55.64 144 THR B O 1
ATOM 3353 N N . PHE B 1 96 ? 4.235 44.603 56.666 1.00 59.60 145 PHE B N 1
ATOM 3354 C CA . PHE B 1 96 ? 3.381 44.154 57.764 1.00 57.65 145 PHE B CA 1
ATOM 3355 C C . PHE B 1 96 ? 2.380 43.174 57.168 1.00 58.36 145 PHE B C 1
ATOM 3356 O O . PHE B 1 96 ? 1.583 43.555 56.307 1.00 61.11 145 PHE B O 1
ATOM 3364 N N . GLN B 1 97 ? 2.446 41.917 57.582 1.00 59.27 146 GLN B N 1
ATOM 3365 C CA . GLN B 1 97 ? 1.644 40.876 56.949 1.00 58.88 146 GLN B CA 1
ATOM 3366 C C . GLN B 1 97 ? 0.146 41.158 57.056 1.00 60.64 146 GLN B C 1
ATOM 3367 O O . GLN B 1 97 ? -0.349 41.600 58.099 1.00 59.29 146 GLN B O 1
ATOM 3373 N N . GLN B 1 98 ? -0.573 40.912 55.957 1.00 60.65 147 GLN B N 1
ATOM 3374 C CA . GLN B 1 98 ? -2.014 41.109 55.868 1.00 64.42 147 GLN B CA 1
ATOM 3375 C C . GLN B 1 98 ? -2.731 39.791 55.607 1.00 63.77 147 GLN B C 1
ATOM 3376 O O . GLN B 1 98 ? -2.150 38.841 55.088 1.00 57.55 147 GLN B O 1
ATOM 3382 N N . HIS B 1 99 ? -4.016 39.752 55.959 1.00 71.11 148 HIS B N 1
ATOM 3383 C CA . HIS B 1 99 ? -4.810 38.540 55.796 1.00 72.03 148 HIS B CA 1
ATOM 3384 C C . HIS B 1 99 ? -4.944 38.163 54.332 1.00 63.59 148 HIS B C 1
ATOM 3385 O O . HIS B 1 99 ? -5.096 39.022 53.459 1.00 66.15 148 HIS B O 1
ATOM 3392 N N . VAL B 1 100 ? -4.872 36.869 54.064 1.00 55.89 149 VAL B N 1
ATOM 3393 C CA . VAL B 1 100 ? -5.287 36.350 52.769 1.00 51.64 149 VAL B CA 1
ATOM 3394 C C . VAL B 1 100 ? -6.213 35.177 53.017 1.00 53.68 149 VAL B C 1
ATOM 3395 O O . VAL B 1 100 ? -5.770 34.154 53.556 1.00 53.78 149 VAL B O 1
ATOM 3399 N N . PRO B 1 101 ? -7.489 35.292 52.663 1.00 56.64 150 PRO B N 1
ATOM 3400 C CA . PRO B 1 101 ? -8.367 34.125 52.674 1.00 46.70 150 PRO B CA 1
ATOM 3401 C C . PRO B 1 101 ? -8.044 33.219 51.506 1.00 51.14 150 PRO B C 1
ATOM 3402 O O . PRO B 1 101 ? -7.727 33.684 50.412 1.00 52.16 150 PRO B O 1
ATOM 3406 N N . VAL B 1 102 ? -8.132 31.915 51.731 1.00 50.20 151 VAL B N 1
ATOM 3407 C CA . VAL B 1 102 ? -7.915 30.936 50.673 1.00 49.24 151 VAL B CA 1
ATOM 3408 C C . VAL B 1 102 ? -9.145 30.055 50.602 1.00 46.84 151 VAL B C 1
ATOM 3409 O O . VAL B 1 102 ? -9.350 29.195 51.465 1.00 44.78 151 VAL B O 1
ATOM 3413 N N . LEU B 1 103 ? -9.915 30.196 49.529 1.00 51.69 152 LEU B N 1
ATOM 3414 C CA . LEU B 1 103 ? -11.196 29.503 49.417 1.00 46.59 152 LEU B CA 1
ATOM 3415 C C . LEU B 1 103 ? -11.040 28.166 48.713 1.00 46.92 152 LEU B C 1
ATOM 3416 O O . LEU B 1 103 ? -10.252 28.025 47.772 1.00 47.98 152 LEU B O 1
ATOM 3421 N N . MET B 1 104 ? -11.755 27.175 49.230 1.00 46.06 153 MET B N 1
ATOM 3422 C CA . MET B 1 104 ? -11.727 25.800 48.748 1.00 41.57 153 MET B CA 1
ATOM 3423 C C . MET B 1 104 ? -13.096 25.444 48.170 1.00 39.02 153 MET B C 1
ATOM 3424 O O . MET B 1 104 ? -14.087 25.349 48.906 1.00 34.41 153 MET B O 1
ATOM 3429 N N . TYR B 1 105 ? -13.151 25.239 46.868 1.00 41.29 154 TYR B N 1
ATOM 3430 C CA . TYR B 1 105 ? -14.332 24.692 46.227 1.00 41.16 154 TYR B CA 1
ATOM 3431 C C . TYR B 1 105 ? -14.023 23.273 45.766 1.00 46.24 154 TYR B C 1
ATOM 3432 O O . TYR B 1 105 ? -12.890 22.801 45.865 1.00 51.92 154 TYR B O 1
ATOM 3441 N N . HIS B 1 106 ? -15.057 22.558 45.325 1.00 48.46 155 HIS B N 1
ATOM 3442 C CA . HIS B 1 106 ? -14.854 21.234 44.743 1.00 49.65 155 HIS B CA 1
ATOM 3443 C C . HIS B 1 106 ? -15.634 21.138 43.447 1.00 47.09 155 HIS B C 1
ATOM 3444 O O . HIS B 1 106 ? -15.074 21.342 42.371 1.00 46.52 155 HIS B O 1
ATOM 3451 N N . ALA B 1 107 ? -16.931 20.902 43.524 1.00 47.07 156 ALA B N 1
ATOM 3452 C CA . ALA B 1 107 ? -17.741 20.814 42.323 1.00 42.42 156 ALA B CA 1
ATOM 3453 C C . ALA B 1 107 ? -18.453 22.137 42.081 1.00 35.80 156 ALA B C 1
ATOM 3454 O O . ALA B 1 107 ? -18.955 22.759 43.011 1.00 30.21 156 ALA B O 1
ATOM 3456 N N . ILE B 1 108 ? -18.486 22.566 40.824 1.00 39.01 157 ILE B N 1
ATOM 3457 C CA . ILE B 1 108 ? -19.308 23.708 40.440 1.00 43.16 157 ILE B CA 1
ATOM 3458 C C . ILE B 1 108 ? -20.450 23.159 39.612 1.00 46.97 157 ILE B C 1
ATOM 3459 O O . ILE B 1 108 ? -20.401 23.168 38.378 1.00 49.52 157 ILE B O 1
ATOM 3464 N N . GLU B 1 109 ? -21.449 22.611 40.304 1.00 47.50 158 GLU B N 1
ATOM 3465 C CA . GLU B 1 109 ? -22.573 21.932 39.687 1.00 46.77 158 GLU B CA 1
ATOM 3466 C C . GLU B 1 109 ? -23.684 21.928 40.723 1.00 47.42 158 GLU B C 1
ATOM 3467 O O . GLU B 1 109 ? -23.417 22.041 41.920 1.00 39.88 158 GLU B O 1
ATOM 3473 N N . LYS B 1 110 ? -24.929 21.852 40.257 1.00 53.45 159 LYS B N 1
ATOM 3474 C CA . LYS B 1 110 ? -26.026 21.611 41.181 1.00 58.81 159 LYS B CA 1
ATOM 3475 C C . LYS B 1 110 ? -25.958 20.158 41.622 1.00 58.48 159 LYS B C 1
ATOM 3476 O O . LYS B 1 110 ? -25.698 19.262 40.817 1.00 64.66 159 LYS B O 1
ATOM 3482 N N . PHE B 1 111 ? -26.191 19.916 42.887 1.00 57.08 160 PHE B N 1
ATOM 3483 C CA . PHE B 1 111 ? -26.031 18.561 43.389 1.00 57.62 160 PHE B CA 1
ATOM 3484 C C . PHE B 1 111 ? -26.893 17.549 42.630 1.00 57.84 160 PHE B C 1
ATOM 3485 O O . PHE B 1 111 ? -28.130 17.696 42.598 1.00 60.43 160 PHE B O 1
ATOM 3493 N N . PRO B 1 112 ? -26.299 16.522 42.020 1.00 55.87 161 PRO B N 1
ATOM 3494 C CA . PRO B 1 112 ? -27.074 15.453 41.362 1.00 58.44 161 PRO B CA 1
ATOM 3495 C C . PRO B 1 112 ? -27.175 14.171 42.179 1.00 64.75 161 PRO B C 1
ATOM 3496 O O . PRO B 1 112 ? -27.756 13.204 41.690 1.00 62.07 161 PRO B O 1
ATOM 3500 N N . GLY B 1 113 ? -26.602 14.159 43.375 1.00 73.54 162 GLY B N 1
ATOM 3501 C CA . GLY B 1 113 ? -26.136 12.974 44.054 1.00 84.88 162 GLY B CA 1
ATOM 3502 C C . GLY B 1 113 ? -27.130 11.904 44.447 1.00 100.42 162 GLY B C 1
ATOM 3503 O O . GLY B 1 113 ? -28.310 11.943 44.078 1.00 108.56 162 GLY B O 1
ATOM 3504 N N . PRO B 1 114 ? -26.659 10.915 45.248 1.00 101.79 163 PRO B N 1
ATOM 3505 C CA . PRO B 1 114 ? -25.319 10.909 45.876 1.00 93.62 163 PRO B CA 1
ATOM 3506 C C . PRO B 1 114 ? -24.119 10.748 44.909 1.00 89.04 163 PRO B C 1
ATOM 3507 O O . PRO B 1 114 ? -23.334 11.692 44.844 1.00 87.60 163 PRO B O 1
ATOM 3511 N N . SER B 1 115 ? -24.035 9.649 44.155 1.00 91.94 164 SER B N 1
ATOM 3512 C CA . SER B 1 115 ? -23.046 9.449 43.086 1.00 88.18 164 SER B CA 1
ATOM 3513 C C . SER B 1 115 ? -21.637 9.841 43.538 1.00 84.41 164 SER B C 1
ATOM 3514 O O . SER B 1 115 ? -21.078 9.230 44.460 1.00 85.01 164 SER B O 1
ATOM 3517 N N . ASP B 1 116 ? -21.036 10.850 42.915 1.00 82.31 165 ASP B N 1
ATOM 3518 C CA . ASP B 1 116 ? -19.686 11.305 43.244 1.00 80.52 165 ASP B CA 1
ATOM 3519 C C . ASP B 1 116 ? -19.740 12.420 44.284 1.00 77.65 165 ASP B C 1
ATOM 3520 O O . ASP B 1 116 ? -20.185 13.528 43.981 1.00 79.74 165 ASP B O 1
ATOM 3525 N N . GLY B 1 117 ? -19.239 12.138 45.485 1.00 65.88 166 GLY B N 1
ATOM 3526 C CA . GLY B 1 117 ? -19.075 13.142 46.520 1.00 56.56 166 GLY B CA 1
ATOM 3527 C C . GLY B 1 117 ? -20.347 13.491 47.286 1.00 53.50 166 GLY B C 1
ATOM 3528 O O . GLY B 1 117 ? -21.468 13.233 46.862 1.00 52.99 166 GLY B O 1
ATOM 3529 N N . ASP B 1 118 ? -20.151 14.154 48.430 1.00 53.35 167 ASP B N 1
ATOM 3530 C CA . ASP B 1 118 ? -21.240 14.605 49.289 1.00 51.43 167 ASP B CA 1
ATOM 3531 C C . ASP B 1 118 ? -21.991 15.776 48.682 1.00 54.96 167 ASP B C 1
ATOM 3532 O O . ASP B 1 118 ? -21.559 16.410 47.707 1.00 57.94 167 ASP B O 1
ATOM 3537 N N . TYR B 1 119 ? -23.132 16.075 49.317 1.00 50.09 168 TYR B N 1
ATOM 3538 C CA . TYR B 1 119 ? -23.877 17.274 48.967 1.00 49.64 168 TYR B CA 1
ATOM 3539 C C . TYR B 1 119 ? -23.022 18.521 49.186 1.00 45.51 168 TYR B C 1
ATOM 3540 O O . TYR B 1 119 ? -23.076 19.473 48.397 1.00 41.26 168 TYR B O 1
ATOM 3549 N N . GLY B 1 120 ? -22.197 18.508 50.238 1.00 42.60 169 GLY B N 1
ATOM 3550 C CA . GLY B 1 120 ? -21.335 19.629 50.550 1.00 44.49 169 GLY B CA 1
ATOM 3551 C C . GLY B 1 120 ? -20.361 19.962 49.442 1.00 47.46 169 GLY B C 1
ATOM 3552 O O . GLY B 1 120 ? -19.835 21.080 49.393 1.00 46.44 169 GLY B O 1
ATOM 3553 N N . LEU B 1 121 ? -20.104 19.015 48.549 1.00 47.13 170 LEU B N 1
ATOM 3554 C CA . LEU B 1 121 ? -19.128 19.250 47.498 1.00 42.81 170 LEU B CA 1
ATOM 3555 C C . LEU B 1 121 ? -19.650 20.113 46.352 1.00 43.74 170 LEU B C 1
ATOM 3556 O O . LEU B 1 121 ? -18.840 20.722 45.655 1.00 47.69 170 LEU B O 1
ATOM 3561 N N . TYR B 1 122 ? -20.969 20.205 46.144 1.00 40.58 171 TYR B N 1
ATOM 3562 C CA . TYR B 1 122 ? -21.518 20.750 44.902 1.00 34.40 171 TYR B CA 1
ATOM 3563 C C . TYR B 1 122 ? -22.056 22.170 45.103 1.00 36.14 171 TYR B C 1
ATOM 3564 O O . TYR B 1 122 ? -23.217 22.359 45.453 1.00 40.92 171 TYR B O 1
ATOM 3572 N N . VAL B 1 123 ? -21.253 23.172 44.769 1.00 38.22 172 VAL B N 1
ATOM 3573 C CA . VAL B 1 123 ? -21.702 24.561 44.744 1.00 38.97 172 VAL B CA 1
ATOM 3574 C C . VAL B 1 123 ? -22.353 24.797 43.384 1.00 41.01 172 VAL B C 1
ATOM 3575 O O . VAL B 1 123 ? -21.732 24.480 42.358 1.00 47.62 172 VAL B O 1
ATOM 3579 N N . PRO B 1 124 ? -23.607 25.255 43.330 1.00 35.62 173 PRO B N 1
ATOM 3580 C CA . PRO B 1 124 ? -24.246 25.434 42.034 1.00 47.24 173 PRO B CA 1
ATOM 3581 C C . PRO B 1 124 ? -23.604 26.548 41.269 1.00 49.77 173 PRO B C 1
ATOM 3582 O O . PRO B 1 124 ? -23.142 27.556 41.848 1.00 56.41 173 PRO B O 1
ATOM 3586 N N . PRO B 1 125 ? -23.565 26.468 39.937 1.00 50.27 174 PRO B N 1
ATOM 3587 C CA . PRO B 1 125 ? -22.959 27.536 39.136 1.00 51.65 174 PRO B CA 1
ATOM 3588 C C . PRO B 1 125 ? -23.498 28.906 39.488 1.00 50.18 174 PRO B C 1
ATOM 3589 O O . PRO B 1 125 ? -22.749 29.884 39.495 1.00 45.73 174 PRO B O 1
ATOM 3593 N N . GLU B 1 126 ? -24.786 28.993 39.807 1.00 55.67 175 GLU B N 1
ATOM 3594 C CA . GLU B 1 126 ? -25.353 30.282 40.162 1.00 62.15 175 GLU B CA 1
ATOM 3595 C C . GLU B 1 126 ? -24.733 30.807 41.448 1.00 63.83 175 GLU B C 1
ATOM 3596 O O . GLU B 1 126 ? -24.373 31.987 41.535 1.00 68.69 175 GLU B O 1
ATOM 3602 N N . GLN B 1 127 ? -24.574 29.941 42.452 1.00 58.51 176 GLN B N 1
ATOM 3603 C CA . GLN B 1 127 ? -23.953 30.384 43.696 1.00 53.35 176 GLN B CA 1
ATOM 3604 C C . GLN B 1 127 ? -22.512 30.812 43.459 1.00 46.62 176 GLN B C 1
ATOM 3605 O O . GLN B 1 127 ? -22.053 31.841 43.972 1.00 45.55 176 GLN B O 1
ATOM 3611 N 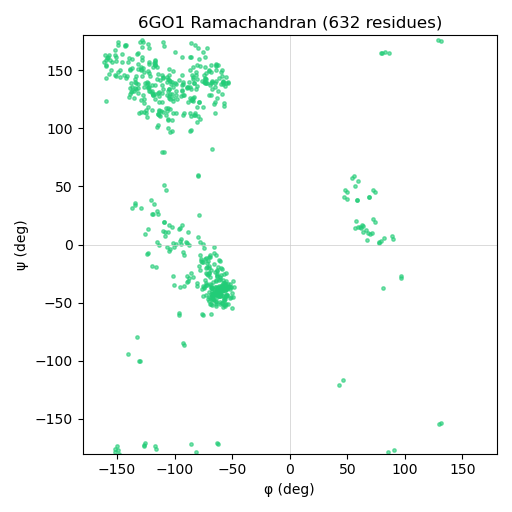N . PHE B 1 128 ? -21.784 30.039 42.673 1.00 44.09 177 PHE B N 1
ATOM 3612 C CA . PHE B 1 128 ? -20.399 30.384 42.444 1.00 46.42 177 PHE B CA 1
ATOM 3613 C C . PHE B 1 128 ? -20.289 31.730 41.740 1.00 54.17 177 PHE B C 1
ATOM 3614 O O . PHE B 1 128 ? -19.389 32.528 42.037 1.00 62.46 177 PHE B O 1
ATOM 3622 N N . GLU B 1 129 ? -21.186 31.994 40.792 1.00 51.95 178 GLU B N 1
ATOM 3623 C CA . GLU B 1 129 ? -21.139 33.271 40.102 1.00 54.93 178 GLU B CA 1
ATOM 3624 C C . GLU B 1 129 ? -21.437 34.415 41.060 1.00 52.58 178 GLU B C 1
ATOM 3625 O O . GLU B 1 129 ? -20.845 35.496 40.959 1.00 52.23 178 GLU B O 1
ATOM 3631 N N . LYS B 1 130 ? -22.342 34.187 42.006 1.00 53.91 179 LYS B N 1
ATOM 3632 C CA . LYS B 1 130 ? -22.628 35.205 43.009 1.00 54.62 179 LYS B CA 1
ATOM 3633 C C . LYS B 1 130 ? -21.360 35.555 43.775 1.00 53.56 179 LYS B C 1
ATOM 3634 O O . LYS B 1 130 ? -21.022 36.741 43.940 1.00 50.53 179 LYS B O 1
ATOM 3640 N N . HIS B 1 131 ? -20.593 34.524 44.150 1.00 49.55 180 HIS B N 1
ATOM 3641 C CA . HIS B 1 131 ? -19.314 34.727 44.817 1.00 47.80 180 HIS B CA 1
ATOM 3642 C C . HIS B 1 131 ? -18.313 35.446 43.922 1.00 46.13 180 HIS B C 1
ATOM 3643 O O . HIS B 1 131 ? -17.697 36.435 44.335 1.00 45.40 180 HIS B O 1
ATOM 3650 N N . MET B 1 132 ? -18.096 34.935 42.708 1.00 40.48 181 MET B N 1
ATOM 3651 C CA . MET B 1 132 ? -17.080 35.543 41.860 1.00 42.99 181 MET B CA 1
ATOM 3652 C C . MET B 1 132 ? -17.439 36.980 41.531 1.00 51.31 181 MET B C 1
ATOM 3653 O O . MET B 1 132 ? -16.561 37.850 41.469 1.00 50.35 181 MET B O 1
ATOM 3658 N N . GLN B 1 133 ? -18.721 37.243 41.277 1.00 58.85 182 GLN B N 1
ATOM 3659 C CA . GLN B 1 133 ? -19.129 38.616 41.010 1.00 63.65 182 GLN B CA 1
ATOM 3660 C C . GLN B 1 133 ? -18.867 39.505 42.211 1.00 67.00 182 GLN B C 1
ATOM 3661 O O . GLN B 1 133 ? -18.440 40.655 42.060 1.00 66.83 182 GLN B O 1
ATOM 3667 N N . TYR B 1 134 ? -19.109 38.987 43.417 1.00 64.61 183 TYR B N 1
ATOM 3668 C CA . TYR B 1 134 ? -18.906 39.821 44.593 1.00 61.22 183 TYR B CA 1
ATOM 3669 C C . TYR B 1 134 ? -17.457 40.244 44.735 1.00 53.59 183 TYR B C 1
ATOM 3670 O O . TYR B 1 134 ? -17.176 41.404 45.052 1.00 57.35 183 TYR B O 1
ATOM 3679 N N . LEU B 1 135 ? -16.521 39.333 44.501 1.00 45.92 184 LEU B N 1
ATOM 3680 C CA . LEU B 1 135 ? -15.120 39.742 44.561 1.00 45.97 184 LEU B CA 1
ATOM 3681 C C . LEU B 1 135 ? -14.820 40.799 43.506 1.00 55.22 184 LEU B C 1
ATOM 3682 O O . LEU B 1 135 ? -14.078 41.756 43.764 1.00 61.50 184 LEU B O 1
ATOM 3687 N N . LYS B 1 136 ? -15.441 40.677 42.330 1.00 57.88 185 LYS B N 1
ATOM 3688 C CA . LYS B 1 136 ? -15.233 41.673 41.289 1.00 63.18 185 LYS B CA 1
ATOM 3689 C C . LYS B 1 136 ? -15.831 43.022 41.677 1.00 72.88 185 LYS B C 1
ATOM 3690 O O . LYS B 1 136 ? -15.243 44.066 41.383 1.00 75.16 185 LYS B O 1
ATOM 3696 N N . ASP B 1 137 ? -16.992 43.023 42.342 1.00 75.39 186 ASP B N 1
ATOM 3697 C CA . ASP B 1 137 ? -17.673 44.276 42.686 1.00 78.68 186 ASP B CA 1
ATOM 3698 C C . ASP B 1 137 ? -16.980 45.061 43.791 1.00 79.82 186 ASP B C 1
ATOM 3699 O O . ASP B 1 137 ? -17.169 46.279 43.877 1.00 84.70 186 ASP B O 1
ATOM 3704 N N . ASN B 1 138 ? -16.210 44.389 44.655 1.00 79.23 187 ASN B N 1
ATOM 3705 C CA . ASN B 1 138 ? -15.575 45.066 45.782 1.00 79.76 187 ASN B CA 1
ATOM 3706 C C . ASN B 1 138 ? -14.049 44.928 45.734 1.00 74.58 187 ASN B C 1
ATOM 3707 O O . ASN B 1 138 ? -13.388 44.813 46.758 1.00 73.38 187 ASN B O 1
ATOM 3712 N N . GLY B 1 139 ? -13.501 44.993 44.530 1.00 67.42 188 GLY B N 1
ATOM 3713 C CA . GLY B 1 139 ? -12.082 45.232 44.325 1.00 70.27 188 GLY B CA 1
ATOM 3714 C C . GLY B 1 139 ? -11.136 44.236 44.952 1.00 67.03 188 GLY B C 1
ATOM 3715 O O . GLY B 1 139 ? -10.060 44.626 45.419 1.00 69.15 188 GLY B O 1
ATOM 3716 N N . TYR B 1 140 ? -11.485 42.956 44.928 1.00 64.91 189 TYR B N 1
ATOM 3717 C CA . TYR B 1 140 ? -10.579 41.932 45.414 1.00 61.70 189 TYR B CA 1
ATOM 3718 C C . TYR B 1 140 ? -9.575 41.624 44.314 1.00 58.83 189 TYR B C 1
ATOM 3719 O O . TYR B 1 140 ? -9.872 41.786 43.130 1.00 55.12 189 TYR B O 1
ATOM 3728 N N . THR B 1 141 ? -8.352 41.263 44.712 1.00 56.52 190 THR B N 1
ATOM 3729 C CA . THR B 1 141 ? -7.308 40.843 43.779 1.00 56.01 190 THR B CA 1
ATOM 3730 C C . THR B 1 141 ? -7.121 39.346 43.901 1.00 55.70 190 THR B C 1
ATOM 3731 O O . THR B 1 141 ? -6.659 38.858 44.941 1.00 60.16 190 THR B O 1
ATOM 3735 N N . MET B 1 142 ? -7.437 38.631 42.830 1.00 50.65 191 MET B N 1
ATOM 3736 C CA . MET B 1 142 ? -7.317 37.185 42.824 1.00 45.23 191 MET B CA 1
ATOM 3737 C C . MET B 1 142 ? -5.916 36.726 42.473 1.00 49.97 191 MET B C 1
ATOM 3738 O O . MET B 1 142 ? -5.381 37.064 41.411 1.00 61.06 191 MET B O 1
ATOM 3743 N N . LEU B 1 143 ? -5.355 35.912 43.358 1.00 47.41 192 LEU B N 1
ATOM 3744 C CA . LEU B 1 143 ? -3.989 35.449 43.260 1.00 45.74 192 LEU B CA 1
ATOM 3745 C C . LEU B 1 143 ? -3.959 33.940 43.104 1.00 41.80 192 LEU B C 1
ATOM 3746 O O . LEU B 1 143 ? -4.924 33.230 43.398 1.00 41.60 192 LEU B O 1
ATOM 3751 N N . THR B 1 144 ? -2.837 33.477 42.584 1.00 41.13 193 THR B N 1
ATOM 3752 C CA . THR B 1 144 ? -2.439 32.079 42.542 1.00 35.24 193 THR B CA 1
ATOM 3753 C C . THR B 1 144 ? -1.032 32.025 43.119 1.00 35.34 193 THR B C 1
ATOM 3754 O O . THR B 1 144 ? -0.429 33.059 43.440 1.00 43.73 193 THR B O 1
ATOM 3758 N N . PHE B 1 145 ? -0.475 30.834 43.262 1.00 32.37 194 PHE B N 1
ATOM 3759 C CA . PHE B 1 145 ? 0.801 30.765 43.957 1.00 36.00 194 PHE B CA 1
ATOM 3760 C C . PHE B 1 145 ? 1.957 31.364 43.180 1.00 45.24 194 PHE B C 1
ATOM 3761 O O . PHE B 1 145 ? 2.909 31.831 43.814 1.00 51.84 194 PHE B O 1
ATOM 3769 N N . GLU B 1 146 ? 1.875 31.435 41.845 1.00 48.20 195 GLU B N 1
ATOM 3770 C CA . GLU B 1 146 ? 2.897 32.138 41.066 1.00 51.26 195 GLU B CA 1
ATOM 3771 C C . GLU B 1 146 ? 3.082 33.575 41.523 1.00 45.56 195 GLU B C 1
ATOM 3772 O O . GLU B 1 146 ? 4.169 34.127 41.357 1.00 49.35 195 GLU B O 1
ATOM 3778 N N . ARG B 1 147 ? 2.057 34.167 42.136 1.00 46.43 196 ARG B N 1
ATOM 3779 C CA . ARG B 1 147 ? 2.064 35.546 42.607 1.00 50.44 196 ARG B CA 1
ATOM 3780 C C . ARG B 1 147 ? 1.980 35.604 44.127 1.00 55.70 196 ARG B C 1
ATOM 3781 O O . ARG B 1 147 ? 1.501 36.583 44.699 1.00 57.08 196 ARG B O 1
ATOM 3789 N N . TRP B 1 148 ? 2.453 34.542 44.782 1.00 58.57 197 TRP B N 1
ATOM 3790 C CA . TRP B 1 148 ? 2.440 34.463 46.238 1.00 60.35 197 TRP B CA 1
ATOM 3791 C C . TRP B 1 148 ? 3.067 35.697 46.868 1.00 68.28 197 TRP B C 1
ATOM 3792 O O . TRP B 1 148 ? 2.608 36.160 47.914 1.00 71.18 197 TRP B O 1
ATOM 3803 N N . ASN B 1 149 ? 4.125 36.241 46.251 1.00 70.94 198 ASN B N 1
ATOM 3804 C CA . ASN B 1 149 ? 4.823 37.373 46.856 1.00 74.37 198 ASN B CA 1
ATOM 3805 C C . ASN B 1 149 ? 3.965 38.622 46.920 1.00 64.03 198 ASN B C 1
ATOM 3806 O O . ASN B 1 149 ? 4.280 39.534 47.689 1.00 62.98 198 ASN B O 1
ATOM 3811 N N . ASP B 1 150 ? 2.881 38.666 46.160 1.00 58.51 199 ASP B N 1
ATOM 3812 C CA . ASP B 1 150 ? 2.044 39.846 46.052 1.00 56.59 199 ASP B CA 1
ATOM 3813 C C . ASP B 1 150 ? 0.932 39.921 47.082 1.00 58.18 199 ASP B C 1
ATOM 3814 O O . ASP B 1 150 ? 0.156 40.879 47.033 1.00 60.10 199 ASP B O 1
ATOM 3819 N N . ILE B 1 151 ? 0.812 38.957 48.004 1.00 57.14 200 ILE B N 1
ATOM 3820 C CA . ILE B 1 151 ? -0.275 39.071 48.977 1.00 60.21 200 ILE B CA 1
ATOM 3821 C C . ILE B 1 151 ? -0.167 40.394 49.720 1.00 64.72 200 ILE B C 1
ATOM 3822 O O . ILE B 1 151 ? -1.184 40.986 50.092 1.00 69.57 200 ILE B O 1
ATOM 3827 N N . ASN B 1 152 ? 1.048 40.881 49.946 1.00 61.87 201 ASN B N 1
ATOM 3828 C CA . ASN B 1 152 ? 1.267 42.159 50.607 1.00 61.66 201 ASN B CA 1
ATOM 3829 C C . ASN B 1 152 ? 1.435 43.312 49.638 1.00 61.14 201 ASN B C 1
ATOM 3830 O O . ASN B 1 152 ? 1.614 44.446 50.084 1.00 63.44 201 ASN B O 1
ATOM 3835 N N . ARG B 1 153 ? 1.365 43.060 48.333 1.00 59.63 202 ARG B N 1
ATOM 3836 C CA . ARG B 1 153 ? 1.588 44.095 47.337 1.00 61.59 202 ARG B CA 1
ATOM 3837 C C . ARG B 1 153 ? 0.306 44.585 46.663 1.00 63.15 202 ARG B C 1
ATOM 3838 O O . ARG B 1 153 ? 0.355 45.575 45.922 1.00 56.46 202 ARG B O 1
ATOM 3846 N N . VAL B 1 154 ? -0.845 43.970 46.946 1.00 62.04 203 VAL B N 1
ATOM 3847 C CA . VAL B 1 154 ? -2.117 44.343 46.332 1.00 63.38 203 VAL B CA 1
ATOM 3848 C C . VAL B 1 154 ? -3.179 44.484 47.420 1.00 68.18 203 VAL B C 1
ATOM 3849 O O . VAL B 1 154 ? -3.020 44.016 48.550 1.00 66.29 203 VAL B O 1
ATOM 3853 N N . ASN B 1 155 ? -4.284 45.122 47.051 1.00 72.21 204 ASN B N 1
ATOM 3854 C CA . ASN B 1 155 ? -5.393 45.324 47.965 1.00 78.34 204 ASN B CA 1
ATOM 3855 C C . ASN B 1 155 ? -6.347 44.140 47.924 1.00 76.31 204 ASN B C 1
ATOM 3856 O O . ASN B 1 155 ? -6.612 43.577 46.857 1.00 79.66 204 ASN B O 1
ATOM 3861 N N . LYS B 1 156 ? -6.842 43.753 49.094 1.00 72.24 205 LYS B N 1
ATOM 3862 C CA . LYS B 1 156 ? -7.861 42.716 49.210 1.00 65.29 205 LYS B CA 1
ATOM 3863 C C . LYS B 1 156 ? -7.435 41.423 48.520 1.00 59.42 205 LYS B C 1
ATOM 3864 O O . LYS B 1 156 ? -8.138 40.948 47.603 1.00 56.37 205 LYS B O 1
ATOM 3870 N N . PRO B 1 157 ? -6.298 40.830 48.893 1.00 57.81 206 PRO B N 1
ATOM 3871 C CA . PRO B 1 157 ? -5.851 39.616 48.214 1.00 56.08 206 PRO B CA 1
ATOM 3872 C C . PRO B 1 157 ? -6.701 38.425 48.608 1.00 57.53 206 PRO B C 1
ATOM 3873 O O . PRO B 1 157 ? -7.183 38.324 49.740 1.00 59.83 206 PRO B O 1
ATOM 3877 N N . ILE B 1 158 ? -6.864 37.500 47.659 1.00 56.26 207 ILE B N 1
ATOM 3878 C CA . ILE B 1 158 ? -7.652 36.295 47.893 1.00 52.05 207 ILE B CA 1
ATOM 3879 C C . ILE B 1 158 ? -7.212 35.220 46.912 1.00 46.06 207 ILE B C 1
ATOM 3880 O O . ILE B 1 158 ? -6.819 35.513 45.781 1.00 47.68 207 ILE B O 1
ATOM 3885 N N . PHE B 1 159 ? -7.268 33.965 47.366 1.00 42.43 208 PHE B N 1
ATOM 3886 C CA . PHE B 1 159 ? -6.989 32.780 46.566 1.00 38.31 208 PHE B CA 1
ATOM 3887 C C . PHE B 1 159 ? -8.272 31.963 46.391 1.00 46.91 208 PHE B C 1
ATOM 3888 O O . PHE B 1 159 ? -8.949 31.644 47.380 1.00 47.67 208 PHE B O 1
ATOM 3896 N N . ILE B 1 160 ? -8.570 31.577 45.146 1.00 46.32 209 ILE B N 1
ATOM 3897 C CA . ILE B 1 160 ? -9.701 30.712 44.816 1.00 42.70 209 ILE B CA 1
ATOM 3898 C C . ILE B 1 160 ? -9.151 29.388 44.302 1.00 41.28 209 ILE B C 1
ATOM 3899 O O . ILE B 1 160 ? -8.585 29.328 43.212 1.00 30.98 209 ILE B O 1
ATOM 3904 N N . THR B 1 161 ? -9.330 28.315 45.063 1.00 43.53 210 THR B N 1
ATOM 3905 C CA . THR B 1 161 ? -8.777 27.007 44.724 1.00 36.94 210 THR B CA 1
ATOM 3906 C C . THR B 1 161 ? -9.895 25.992 44.501 1.00 37.25 210 THR B C 1
ATOM 3907 O O . THR B 1 161 ? -11.015 26.148 44.993 1.00 40.13 210 THR B O 1
ATOM 3911 N N . MET B 1 162 ? -9.598 24.951 43.733 1.00 39.04 211 MET B N 1
ATOM 3912 C CA . MET B 1 162 ? -10.540 23.847 43.529 1.00 37.51 211 MET B CA 1
ATOM 3913 C C . MET B 1 162 ? -9.798 22.521 43.610 1.00 35.89 211 MET B C 1
ATOM 3914 O O . MET B 1 162 ? -8.772 22.347 42.937 1.00 40.96 211 MET B O 1
ATOM 3919 N N . ASP B 1 163 ? -10.333 21.572 44.376 1.00 35.16 212 ASP B N 1
ATOM 3920 C CA . ASP B 1 163 ? -9.690 20.264 44.567 1.00 36.85 212 ASP B CA 1
ATOM 3921 C C . ASP B 1 163 ? -10.405 19.176 43.786 1.00 38.54 212 ASP B C 1
ATOM 3922 O O . ASP B 1 163 ? -11.637 19.133 43.777 1.00 45.35 212 ASP B O 1
ATOM 3927 N N . ASP B 1 164 ? -9.603 18.241 43.239 1.00 39.95 213 ASP B N 1
ATOM 3928 C CA . ASP B 1 164 ? -9.958 16.977 42.571 1.00 38.52 213 ASP B CA 1
ATOM 3929 C C . ASP B 1 164 ? -10.009 17.076 41.045 1.00 40.74 213 ASP B C 1
ATOM 3930 O O . ASP B 1 164 ? -9.749 16.088 40.350 1.00 46.93 213 ASP B O 1
ATOM 3935 N N . GLY B 1 165 ? -10.288 18.250 40.495 1.00 37.26 214 GLY B N 1
ATOM 3936 C CA . GLY B 1 165 ? -10.373 18.365 39.051 1.00 37.85 214 GLY B CA 1
ATOM 3937 C C . GLY B 1 165 ? -11.605 17.726 38.443 1.00 40.50 214 GLY B C 1
ATOM 3938 O O . GLY B 1 165 ? -11.533 17.036 37.420 1.00 38.89 214 GLY B O 1
ATOM 3939 N N . ARG B 1 166 ? -12.760 18.000 39.036 1.00 37.76 215 ARG B N 1
ATOM 3940 C CA . ARG B 1 166 ? -14.011 17.473 38.513 1.00 38.06 215 ARG B CA 1
ATOM 3941 C C . ARG B 1 166 ? -14.425 18.192 37.236 1.00 43.34 215 ARG B C 1
ATOM 3942 O O . ARG B 1 166 ? -14.273 19.411 37.105 1.00 38.49 215 ARG B O 1
ATOM 3950 N N . LYS B 1 167 ? -14.947 17.414 36.276 1.00 49.85 216 LYS B N 1
ATOM 3951 C CA . LYS B 1 167 ? -15.279 17.975 34.973 1.00 47.76 216 LYS B CA 1
ATOM 3952 C C . LYS B 1 167 ? -16.226 19.154 35.106 1.00 51.40 216 LYS B C 1
ATOM 3953 O O . LYS B 1 167 ? -16.166 20.090 34.291 1.00 51.88 216 LYS B O 1
ATOM 3959 N N . ASN B 1 168 ? -17.094 19.139 36.134 1.00 48.53 217 ASN B N 1
ATOM 3960 C CA . ASN B 1 168 ? -18.020 20.242 36.326 1.00 41.15 217 ASN B CA 1
ATOM 3961 C C . ASN B 1 168 ? -17.306 21.535 36.682 1.00 41.59 217 ASN B C 1
ATOM 3962 O O . ASN B 1 168 ? -17.952 22.582 36.705 1.00 47.94 217 ASN B O 1
ATOM 3967 N N . ASN B 1 169 ? -15.998 21.493 36.918 1.00 42.73 218 ASN B N 1
ATOM 3968 C CA . ASN B 1 169 ? -15.196 22.704 37.131 1.00 44.76 218 ASN B CA 1
ATOM 3969 C C . ASN B 1 169 ? -15.026 23.561 35.877 1.00 45.93 218 ASN B C 1
ATOM 3970 O O . ASN B 1 169 ? -14.451 24.640 35.963 1.00 41.61 218 ASN B O 1
ATOM 3975 N N . MET B 1 170 ? -15.445 23.068 34.705 1.00 52.40 219 MET B N 1
ATOM 3976 C CA . MET B 1 170 ? -15.381 23.952 33.552 1.00 50.60 219 MET B CA 1
ATOM 3977 C C . MET B 1 170 ? -16.477 24.951 33.551 1.00 51.07 219 MET B C 1
ATOM 3978 O O . MET B 1 170 ? -16.452 25.883 32.752 1.00 54.75 219 MET B O 1
ATOM 3983 N N . ASN B 1 171 ? -17.475 24.775 34.395 1.00 49.94 220 ASN B N 1
ATOM 3984 C CA . ASN B 1 171 ? -18.439 25.834 34.591 1.00 50.01 220 ASN B CA 1
ATOM 3985 C C . ASN B 1 171 ? -17.759 27.052 35.185 1.00 51.84 220 ASN B C 1
ATOM 3986 O O . ASN B 1 171 ? -18.051 28.189 34.804 1.00 52.89 220 ASN B O 1
ATOM 3991 N N . ALA B 1 172 ? -16.837 26.832 36.116 1.00 55.05 221 ALA B N 1
ATOM 3992 C CA . ALA B 1 172 ? -16.112 27.941 36.719 1.00 52.11 221 ALA B CA 1
ATOM 3993 C C . ALA B 1 172 ? -15.292 28.686 35.670 1.00 51.24 221 ALA B C 1
ATOM 3994 O O . ALA B 1 172 ? -15.276 29.925 35.646 1.00 55.38 221 ALA B O 1
ATOM 3996 N N . LEU B 1 173 ? -14.623 27.953 34.776 1.00 45.98 222 LEU B N 1
ATOM 3997 C CA . LEU B 1 173 ? -13.862 28.618 33.720 1.00 39.31 222 LEU B CA 1
ATOM 3998 C C . LEU B 1 173 ? -14.760 29.560 32.937 1.00 41.53 222 LEU B C 1
ATOM 3999 O O . LEU B 1 173 ? -14.448 30.746 32.767 1.00 45.81 222 LEU B O 1
ATOM 4004 N N . HIS B 1 174 ? -15.905 29.054 32.484 1.00 38.88 223 HIS B N 1
ATOM 4005 C CA . HIS B 1 174 ? -16.810 29.893 31.708 1.00 52.01 223 HIS B CA 1
ATOM 4006 C C . HIS B 1 174 ? -17.313 31.063 32.530 1.00 45.20 223 HIS B C 1
ATOM 4007 O O . HIS B 1 174 ? -17.356 32.197 32.042 1.00 50.30 223 HIS B O 1
ATOM 4014 N N . ILE B 1 175 ? -17.689 30.815 33.783 1.00 43.90 224 ILE B N 1
ATOM 4015 C CA . ILE B 1 175 ? -18.106 31.911 34.647 1.00 49.22 224 ILE B CA 1
ATOM 4016 C C . ILE B 1 175 ? -16.980 32.930 34.775 1.00 54.56 224 ILE B C 1
ATOM 4017 O O . ILE B 1 175 ? -17.166 34.124 34.490 1.00 56.80 224 ILE B O 1
ATOM 4022 N N . LEU B 1 176 ? -15.769 32.460 35.095 1.00 48.06 225 LEU B N 1
ATOM 4023 C CA . LEU B 1 176 ? -14.649 33.390 35.211 1.00 53.58 225 LEU B CA 1
ATOM 4024 C C . LEU B 1 176 ? -14.377 34.091 33.886 1.00 60.58 225 LEU B C 1
ATOM 4025 O O . LEU B 1 176 ? -14.051 35.284 33.871 1.00 65.55 225 LEU B O 1
ATOM 4030 N N . GLN B 1 177 ? -14.462 33.353 32.769 1.00 57.85 226 GLN B N 1
ATOM 4031 C CA . GLN B 1 177 ? -14.225 33.954 31.458 1.00 62.34 226 GLN B CA 1
ATOM 4032 C C . GLN B 1 177 ? -15.211 35.074 31.160 1.00 66.69 226 GLN B C 1
ATOM 4033 O O . GLN B 1 177 ? -14.814 36.135 30.667 1.00 68.92 226 GLN B O 1
ATOM 4039 N N . LYS B 1 178 ? -16.497 34.873 31.471 1.00 66.36 227 LYS B N 1
ATOM 4040 C CA . LYS B 1 178 ? -17.485 35.883 31.104 1.00 68.62 227 LYS B CA 1
ATOM 4041 C C . LYS B 1 178 ? -17.349 37.127 31.971 1.00 67.98 227 LYS B C 1
ATOM 4042 O O . LYS B 1 178 ? -17.500 38.248 31.477 1.00 75.08 227 LYS B O 1
ATOM 4048 N N . LEU B 1 179 ? -16.998 36.958 33.241 1.00 64.13 228 LEU B N 1
ATOM 4049 C CA . LEU B 1 179 ? -16.755 38.106 34.103 1.00 68.44 228 LEU B CA 1
ATOM 4050 C C . LEU B 1 179 ? -15.396 38.749 33.880 1.00 70.18 228 LEU B C 1
ATOM 4051 O O . LEU B 1 179 ? -15.160 39.831 34.431 1.00 69.46 228 LEU B O 1
ATOM 4056 N N . LYS B 1 180 ? -14.515 38.122 33.095 1.00 68.27 229 LYS B N 1
ATOM 4057 C CA . LYS B 1 180 ? -13.225 38.718 32.757 1.00 66.85 229 LYS B CA 1
ATOM 4058 C C . LYS B 1 180 ? -13.455 40.062 32.063 1.00 71.61 229 LYS B C 1
ATOM 4059 O O . LYS B 1 180 ? -14.228 40.154 31.102 1.00 63.18 229 LYS B O 1
ATOM 4065 N N . ASP B 1 181 ? -12.772 41.105 32.557 1.00 82.61 230 ASP B N 1
ATOM 4066 C CA . ASP B 1 181 ? -12.978 42.493 32.137 1.00 90.84 230 ASP B CA 1
ATOM 4067 C C . ASP B 1 181 ? -11.660 43.252 32.106 1.00 89.85 230 ASP B C 1
ATOM 4068 O O . ASP B 1 181 ? -10.629 42.772 32.585 1.00 90.87 230 ASP B O 1
ATOM 4073 N N . ASP B 1 182 ? -11.714 44.477 31.560 1.00 91.63 231 ASP B N 1
ATOM 4074 C CA . ASP B 1 182 ? -10.617 45.425 31.750 1.00 88.99 231 ASP B CA 1
ATOM 4075 C C . ASP B 1 182 ? -10.467 45.786 33.218 1.00 90.26 231 ASP B C 1
ATOM 4076 O O . ASP B 1 182 ? -9.387 46.202 33.653 1.00 87.69 231 ASP B O 1
ATOM 4081 N N . THR B 1 183 ? -11.560 45.703 33.972 1.00 97.83 232 THR B N 1
ATOM 4082 C CA . THR B 1 183 ? -11.533 45.995 35.395 1.00 99.02 232 THR B CA 1
ATOM 4083 C C . THR B 1 183 ? -11.203 44.762 36.221 1.00 91.92 232 THR B C 1
ATOM 4084 O O . THR B 1 183 ? -10.594 44.891 37.288 1.00 92.17 232 THR B O 1
ATOM 4088 N N . PHE B 1 184 ? -11.605 43.575 35.760 1.00 81.23 233 PHE B N 1
ATOM 4089 C CA . PHE B 1 184 ? -11.517 42.349 36.546 1.00 73.25 233 PHE B CA 1
ATOM 4090 C C . PHE B 1 184 ? -10.698 41.308 35.796 1.00 69.61 233 PHE B C 1
ATOM 4091 O O . PHE B 1 184 ? -11.062 40.914 34.686 1.00 73.23 233 PHE B O 1
ATOM 4099 N N . GLN B 1 185 ? -9.582 40.881 36.382 1.00 66.97 234 GLN B N 1
ATOM 4100 C CA . GLN B 1 185 ? -8.763 39.824 35.788 1.00 65.80 234 GLN B CA 1
ATOM 4101 C C . GLN B 1 185 ? -8.756 38.593 36.693 1.00 56.89 234 GLN B C 1
ATOM 4102 O O . GLN B 1 185 ? -7.982 38.541 37.662 1.00 52.61 234 GLN B O 1
ATOM 4108 N N . PRO B 1 186 ? -9.537 37.556 36.393 1.00 53.71 235 PRO B N 1
ATOM 4109 C CA . PRO B 1 186 ? -9.743 36.478 37.359 1.00 48.04 235 PRO B CA 1
ATOM 4110 C C . PRO B 1 186 ? -8.654 35.419 37.329 1.00 43.94 235 PRO B C 1
ATOM 4111 O O . PRO B 1 186 ? -7.978 35.193 36.323 1.00 37.68 235 PRO B O 1
ATOM 4115 N N . ALA B 1 187 ? -8.470 34.786 38.487 1.00 38.01 236 ALA B N 1
ATOM 4116 C CA . ALA B 1 187 ? -7.476 33.731 38.633 1.00 35.35 236 ALA B CA 1
ATOM 4117 C C . ALA B 1 187 ? -7.943 32.694 39.635 1.00 40.94 236 ALA B C 1
ATOM 4118 O O . ALA B 1 187 ? -8.550 33.041 40.647 1.00 50.64 236 ALA B O 1
ATOM 4120 N N . ALA B 1 188 ? -7.618 31.427 39.387 1.00 41.24 237 ALA B N 1
ATOM 4121 C CA . ALA B 1 188 ? -7.948 30.369 40.344 1.00 34.52 237 ALA B CA 1
ATOM 4122 C C . ALA B 1 188 ? -6.940 29.244 40.230 1.00 35.38 237 ALA B C 1
ATOM 4123 O O . ALA B 1 188 ? -6.161 29.165 39.273 1.00 41.78 237 ALA B O 1
ATOM 4125 N N . THR B 1 189 ? -6.967 28.357 41.213 1.00 34.43 238 THR B N 1
ATOM 4126 C CA . THR B 1 189 ? -6.063 27.216 41.238 1.00 39.76 238 THR B CA 1
ATOM 4127 C C . THR B 1 189 ? -6.843 25.910 41.222 1.00 40.66 238 THR B C 1
ATOM 4128 O O . THR B 1 189 ? -7.820 25.750 41.960 1.00 34.04 238 THR B O 1
ATOM 4132 N N . GLU B 1 190 ? -6.375 24.953 40.424 1.00 44.41 239 GLU B N 1
ATOM 4133 C CA . GLU B 1 190 ? -6.988 23.636 40.354 1.00 42.39 239 GLU B CA 1
ATOM 4134 C C . GLU B 1 190 ? -5.985 22.581 40.826 1.00 44.06 239 GLU B C 1
ATOM 4135 O O . GLU B 1 190 ? -4.824 22.587 40.414 1.00 49.41 239 GLU B O 1
ATOM 4141 N N . PHE B 1 191 ? -6.405 21.723 41.741 1.00 40.88 240 PHE B N 1
ATOM 4142 C CA . PHE B 1 191 ? -5.542 20.670 42.260 1.00 38.74 240 PHE B CA 1
ATOM 4143 C C . PHE B 1 191 ? -6.007 19.356 41.648 1.00 39.79 240 PHE B C 1
ATOM 4144 O O . PHE B 1 191 ? -7.058 18.827 42.022 1.00 41.64 240 PHE B O 1
ATOM 4152 N N . LEU B 1 192 ? -5.233 18.823 40.712 1.00 32.60 241 LEU B N 1
ATOM 4153 C CA . LEU B 1 192 ? -5.670 17.634 40.012 1.00 32.29 241 LEU B CA 1
ATOM 4154 C C . LEU B 1 192 ? -5.214 16.396 40.746 1.00 36.64 241 LEU B C 1
ATOM 4155 O O . LEU B 1 192 ? -4.049 16.278 41.134 1.00 40.01 241 LEU B O 1
ATOM 4160 N N . THR B 1 193 ? -6.126 15.441 40.874 1.00 36.05 242 THR B N 1
ATOM 4161 C CA . THR B 1 193 ? -5.717 14.106 41.263 1.00 37.28 242 THR B CA 1
ATOM 4162 C C . THR B 1 193 ? -5.133 13.488 40.001 1.00 37.65 242 THR B C 1
ATOM 4163 O O . THR B 1 193 ? -5.864 13.211 39.045 1.00 40.58 242 THR B O 1
ATOM 4167 N N . ALA B 1 194 ? -3.801 13.330 39.981 1.00 34.57 243 ALA B N 1
ATOM 4168 C CA . ALA B 1 194 ? -3.084 13.135 38.726 1.00 31.82 243 ALA B CA 1
ATOM 4169 C C . ALA B 1 194 ? -3.613 11.934 37.967 1.00 34.19 243 ALA B C 1
ATOM 4170 O O . ALA B 1 194 ? -3.886 12.014 36.765 1.00 39.51 243 ALA B O 1
ATOM 4172 N N . ASN B 1 195 ? -3.782 10.813 38.658 1.00 31.83 244 ASN B N 1
ATOM 4173 C CA . ASN B 1 195 ? -4.172 9.579 37.993 1.00 33.60 244 ASN B CA 1
ATOM 4174 C C . ASN B 1 195 ? -5.674 9.509 37.683 1.00 37.36 244 ASN B C 1
ATOM 4175 O O . ASN B 1 195 ? -6.165 8.468 37.240 1.00 39.96 244 ASN B O 1
ATOM 4180 N N . GLU B 1 196 ? -6.422 10.579 37.921 1.00 33.12 245 GLU B N 1
ATOM 4181 C CA . GLU B 1 196 ? -7.812 10.672 37.520 1.00 34.89 245 GLU B CA 1
ATOM 4182 C C . GLU B 1 196 ? -7.998 11.556 36.299 1.00 31.85 245 GLU B C 1
ATOM 4183 O O . GLU B 1 196 ? -9.121 11.675 35.791 1.00 32.39 245 GLU B O 1
ATOM 4189 N N . ILE B 1 197 ? -6.926 12.172 35.809 1.00 32.16 246 ILE B N 1
ATOM 4190 C CA . ILE B 1 197 ? -7.051 12.978 34.612 1.00 47.88 246 ILE B CA 1
ATOM 4191 C C . ILE B 1 197 ? -7.571 12.061 33.503 1.00 50.30 246 ILE B C 1
ATOM 4192 O O . ILE B 1 197 ? -7.316 10.845 33.492 1.00 46.00 246 ILE B O 1
ATOM 4197 N N . ASP B 1 198 ? -8.394 12.641 32.633 1.00 52.14 247 ASP B N 1
ATOM 4198 C CA . ASP B 1 198 ? -9.164 12.004 31.571 1.00 60.24 247 ASP B CA 1
ATOM 4199 C C . ASP B 1 198 ? -10.070 10.905 32.084 1.00 55.17 247 ASP B C 1
ATOM 4200 O O . ASP B 1 198 ? -10.704 10.210 31.275 1.00 48.19 247 ASP B O 1
ATOM 4205 N N . LYS B 1 199 ? -10.277 10.833 33.347 1.00 54.21 248 LYS B N 1
ATOM 4206 C CA . LYS B 1 199 ? -11.224 9.809 33.743 1.00 58.63 248 LYS B CA 1
ATOM 4207 C C . LYS B 1 199 ? -12.648 10.358 33.670 1.00 52.70 248 LYS B C 1
ATOM 4208 O O . LYS B 1 199 ? -12.853 11.572 33.565 1.00 47.70 248 LYS B O 1
ATOM 4214 N N . PRO B 1 200 ? -13.659 9.493 33.632 1.00 56.32 249 PRO B N 1
ATOM 4215 C CA . PRO B 1 200 ? -15.046 9.992 33.617 1.00 55.40 249 PRO B CA 1
ATOM 4216 C C . PRO B 1 200 ? -15.338 10.859 34.839 1.00 50.32 249 PRO B C 1
ATOM 4217 O O . PRO B 1 200 ? -14.895 10.572 35.947 1.00 47.36 249 PRO B O 1
ATOM 4221 N N . ASN B 1 201 ? -16.078 11.938 34.619 1.00 53.28 250 ASN B N 1
ATOM 4222 C CA . ASN B 1 201 ? -16.416 12.976 35.601 1.00 54.42 250 ASN B CA 1
ATOM 4223 C C . ASN B 1 201 ? -15.208 13.783 36.064 1.00 49.31 250 ASN B C 1
ATOM 4224 O O . ASN B 1 201 ? -15.325 14.560 37.012 1.00 49.33 250 ASN B O 1
ATOM 4229 N N . ARG B 1 202 ? -14.080 13.659 35.396 1.00 48.19 251 ARG B N 1
ATOM 4230 C CA . ARG B 1 202 ? -12.916 14.474 35.662 1.00 33.60 251 ARG B CA 1
ATOM 4231 C C . ARG B 1 202 ? -12.503 15.215 34.407 1.00 39.89 251 ARG B C 1
ATOM 4232 O O . ARG B 1 202 ? -12.902 14.863 33.296 1.00 44.97 251 ARG B O 1
ATOM 4240 N N . LEU B 1 203 ? -11.785 16.306 34.634 1.00 33.52 252 LEU B N 1
ATOM 4241 C CA . LEU B 1 203 ? -11.309 17.140 33.551 1.00 34.84 252 LEU B CA 1
ATOM 4242 C C . LEU B 1 203 ? -10.456 16.324 32.591 1.00 46.21 252 LEU B C 1
ATOM 4243 O O . LEU B 1 203 ? -9.657 15.477 33.016 1.00 43.45 252 LEU B O 1
ATOM 4248 N N . SER B 1 204 ? -10.631 16.578 31.289 1.00 48.88 253 SER B N 1
ATOM 4249 C CA . SER B 1 204 ? -9.805 15.958 30.267 1.00 50.48 253 SER B CA 1
ATOM 4250 C C . SER B 1 204 ? -8.527 16.757 30.064 1.00 53.83 253 SER B C 1
ATOM 4251 O O . SER B 1 204 ? -8.345 17.840 30.617 1.00 53.33 253 SER B O 1
ATOM 4254 N N . THR B 1 205 ? -7.631 16.198 29.246 1.00 55.56 254 THR B N 1
ATOM 4255 C CA . THR B 1 205 ? -6.432 16.934 28.854 1.00 53.67 254 THR B CA 1
ATOM 4256 C C . THR B 1 205 ? -6.781 18.191 28.051 1.00 49.91 254 THR B C 1
ATOM 4257 O O . THR B 1 205 ? -6.194 19.261 28.264 1.00 40.96 254 THR B O 1
ATOM 4261 N N . ASP B 1 206 ? -7.770 18.107 27.162 1.00 49.42 255 ASP B N 1
ATOM 4262 C CA . ASP B 1 206 ? -8.229 19.327 26.500 1.00 57.48 255 ASP B CA 1
ATOM 4263 C C . ASP B 1 206 ? -8.931 20.271 27.472 1.00 55.07 255 ASP B C 1
ATOM 4264 O O . ASP B 1 206 ? -8.833 21.502 27.343 1.00 44.30 255 ASP B O 1
ATOM 4269 N N . ASP B 1 207 ? -9.680 19.709 28.429 1.00 53.88 256 ASP B N 1
ATOM 4270 C CA . ASP B 1 207 ? -10.289 20.530 29.470 1.00 45.85 256 ASP B CA 1
ATOM 4271 C C . ASP B 1 207 ? -9.223 21.359 30.178 1.00 47.01 256 ASP B C 1
ATOM 4272 O O . ASP B 1 207 ? -9.424 22.552 30.437 1.00 52.13 256 ASP B O 1
ATOM 4277 N N . ILE B 1 208 ? -8.076 20.741 30.487 1.00 42.78 257 ILE B N 1
ATOM 4278 C CA . ILE B 1 208 ? -7.002 21.438 31.183 1.00 36.66 257 ILE B CA 1
ATOM 4279 C C . ILE B 1 208 ? -6.259 22.379 30.250 1.00 44.82 257 ILE B C 1
ATOM 4280 O O . ILE B 1 208 ? -5.960 23.526 30.603 1.00 38.29 257 ILE B O 1
ATOM 4285 N N . LYS B 1 209 ? -5.947 21.915 29.047 1.00 45.61 258 LYS B N 1
ATOM 4286 C CA . LYS B 1 209 ? -5.299 22.798 28.101 1.00 51.37 258 LYS B CA 1
ATOM 4287 C C . LYS B 1 209 ? -6.129 24.058 27.926 1.00 55.70 258 LYS B C 1
ATOM 4288 O O . LYS B 1 209 ? -5.589 25.166 27.868 1.00 54.61 258 LYS B O 1
ATOM 4294 N N . GLN B 1 210 ? -7.456 23.908 27.932 1.00 60.37 259 GLN B N 1
ATOM 4295 C CA . GLN B 1 210 ? -8.354 25.054 27.806 1.00 60.74 259 GLN B CA 1
ATOM 4296 C C . GLN B 1 210 ? -8.283 25.975 29.026 1.00 55.55 259 GLN B C 1
ATOM 4297 O O . GLN B 1 210 ? -8.070 27.185 28.885 1.00 52.39 259 GLN B O 1
ATOM 4303 N N . MET B 1 211 ? -8.442 25.424 30.233 1.00 59.02 260 MET B N 1
ATOM 4304 C CA . MET B 1 211 ? -8.333 26.236 31.454 1.00 58.46 260 MET B CA 1
ATOM 4305 C C . MET B 1 211 ? -6.979 26.925 31.540 1.00 62.25 260 MET B C 1
ATOM 4306 O O . MET B 1 211 ? -6.869 28.072 32.003 1.00 57.72 260 MET B O 1
ATOM 4311 N N . MET B 1 212 ? -5.931 26.215 31.133 1.00 61.43 261 MET B N 1
ATOM 4312 C CA . MET B 1 212 ? -4.595 26.775 31.186 1.00 55.16 261 MET B CA 1
ATOM 4313 C C . MET B 1 212 ? -4.462 27.905 30.174 1.00 55.92 261 MET B C 1
ATOM 4314 O O . MET B 1 212 ? -3.968 28.986 30.501 1.00 52.38 261 MET B O 1
ATOM 4319 N N . ASP B 1 213 ? -4.998 27.697 28.967 1.00 59.91 262 ASP B N 1
ATOM 4320 C CA . ASP B 1 213 ? -4.858 28.642 27.868 1.00 58.41 262 ASP B CA 1
ATOM 4321 C C . ASP B 1 213 ? -5.733 29.879 28.013 1.00 57.98 262 ASP B C 1
ATOM 4322 O O . ASP B 1 213 ? -5.505 30.868 27.306 1.00 55.81 262 ASP B O 1
ATOM 4327 N N . SER B 1 214 ? -6.725 29.862 28.901 1.00 57.40 263 SER B N 1
ATOM 4328 C CA . SER B 1 214 ? -7.502 31.076 29.123 1.00 58.02 263 SER B CA 1
ATOM 4329 C C . SER B 1 214 ? -6.709 32.119 29.895 1.00 52.92 263 SER B C 1
ATOM 4330 O O . SER B 1 214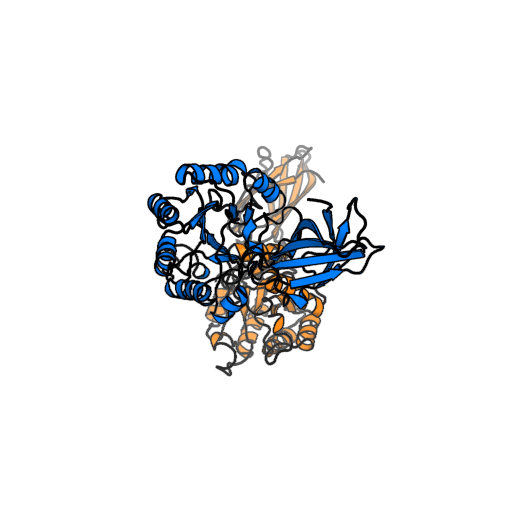 ? -7.147 33.268 30.001 1.00 49.47 263 SER B O 1
ATOM 4333 N N . GLY B 1 215 ? -5.574 31.733 30.451 1.00 53.04 264 GLY B N 1
ATOM 4334 C CA . GLY B 1 215 ? -4.818 32.580 31.332 1.00 55.70 264 GLY B CA 1
ATOM 4335 C C . GLY B 1 215 ? -5.376 32.682 32.728 1.00 50.92 264 GLY B C 1
ATOM 4336 O O . GLY B 1 215 ? -4.780 33.373 33.562 1.00 47.91 264 GLY B O 1
ATOM 4337 N N . ILE B 1 216 ? -6.465 31.983 33.028 1.00 52.88 265 ILE B N 1
ATOM 4338 C CA . ILE B 1 216 ? -7.124 32.166 34.321 1.00 59.27 265 ILE B CA 1
ATOM 4339 C C . ILE B 1 216 ? -6.615 31.186 35.369 1.00 57.30 265 ILE B C 1
ATOM 4340 O O . ILE B 1 216 ? -6.514 31.548 36.536 1.00 57.49 265 ILE B O 1
ATOM 4345 N N . PHE B 1 217 ? -6.297 29.948 34.988 1.00 62.83 266 PHE B N 1
ATOM 4346 C CA . PHE B 1 217 ? -6.077 28.851 35.928 1.00 60.01 266 PHE B CA 1
ATOM 4347 C C . PHE B 1 217 ? -4.607 28.460 36.084 1.00 54.60 266 PHE B C 1
ATOM 4348 O O . PHE B 1 217 ? -3.865 28.353 35.103 1.00 53.97 266 PHE B O 1
ATOM 4356 N N . SER B 1 218 ? -4.212 28.182 37.319 1.00 50.52 267 SER B N 1
ATOM 4357 C CA . SER B 1 218 ? -2.939 27.546 37.624 1.00 42.82 267 SER B CA 1
ATOM 4358 C C . SER B 1 218 ? -3.222 26.089 37.992 1.00 41.40 267 SER B C 1
ATOM 4359 O O . SER B 1 218 ? -4.098 25.809 38.818 1.00 48.15 267 SER B O 1
ATOM 4362 N N . ILE B 1 219 ? -2.521 25.169 37.343 1.00 35.12 268 ILE B N 1
ATOM 4363 C CA . ILE B 1 219 ? -2.786 23.737 37.441 1.00 37.06 268 ILE B CA 1
ATOM 4364 C C . ILE B 1 219 ? -1.808 23.115 38.435 1.00 40.74 268 ILE B C 1
ATOM 4365 O O . ILE B 1 219 ? -0.592 23.058 38.206 1.00 38.86 268 ILE B O 1
ATOM 4370 N N . GLN B 1 220 ? -2.319 22.636 39.558 1.00 36.58 269 GLN B N 1
ATOM 4371 C CA . GLN B 1 220 ? -1.394 22.076 40.531 1.00 39.06 269 GLN B CA 1
ATOM 4372 C C . GLN B 1 220 ? -1.794 20.663 40.944 1.00 38.51 269 GLN B C 1
ATOM 4373 O O . GLN B 1 220 ? -2.745 20.068 40.418 1.00 40.21 269 GLN B O 1
ATOM 4379 N N . SER B 1 221 ? -1.093 20.136 41.922 1.00 36.64 270 SER B N 1
ATOM 4380 C CA . SER B 1 221 ? -1.198 18.735 42.266 1.00 34.39 270 SER B CA 1
ATOM 4381 C C . SER B 1 221 ? -2.101 18.513 43.469 1.00 35.29 270 SER B C 1
ATOM 4382 O O . SER B 1 221 ? -2.025 19.235 44.455 1.00 40.17 270 SER B O 1
ATOM 4385 N N . HIS B 1 222 ? -2.913 17.469 43.397 1.00 43.00 271 HIS B N 1
ATOM 4386 C CA . HIS B 1 222 ? -3.733 17.014 44.511 1.00 47.56 271 HIS B CA 1
ATOM 4387 C C . HIS B 1 222 ? -3.355 15.595 44.897 1.00 47.81 271 HIS B C 1
ATOM 4388 O O . HIS B 1 222 ? -4.200 14.849 45.408 1.00 48.09 271 HIS B O 1
ATOM 4395 N N . THR B 1 223 ? -2.105 15.210 44.607 1.00 40.73 272 THR B N 1
ATOM 4396 C CA . THR B 1 223 ? -1.602 13.864 44.851 1.00 41.25 272 THR B CA 1
ATOM 4397 C C . THR B 1 223 ? -1.930 12.963 43.662 1.00 35.36 272 THR B C 1
ATOM 4398 O O . THR B 1 223 ? -2.744 13.326 42.801 1.00 31.99 272 THR B O 1
ATOM 4402 N N . ALA B 1 224 ? -1.278 11.804 43.578 1.00 30.96 273 ALA B N 1
ATOM 4403 C CA . ALA B 1 224 ? -1.499 10.952 42.417 1.00 40.05 273 ALA B CA 1
ATOM 4404 C C . ALA B 1 224 ? -2.835 10.235 42.488 1.00 36.87 273 ALA B C 1
ATOM 4405 O O . ALA B 1 224 ? -3.463 9.998 41.453 1.00 38.63 273 ALA B O 1
ATOM 4407 N N . ASN B 1 225 ? -3.271 9.843 43.685 1.00 31.57 274 ASN B N 1
ATOM 4408 C CA . ASN B 1 225 ? -4.487 9.054 43.805 1.00 30.72 274 ASN B CA 1
ATOM 4409 C C . ASN B 1 225 ? -5.374 9.518 44.942 1.00 40.91 274 ASN B C 1
ATOM 4410 O O . ASN B 1 225 ? -6.064 8.693 45.546 1.00 45.78 274 ASN B O 1
ATOM 4415 N N . HIS B 1 226 ? -5.378 10.809 45.259 1.00 45.33 275 HIS B N 1
ATOM 4416 C CA . HIS B 1 226 ? -6.153 11.340 46.387 1.00 46.23 275 HIS B CA 1
ATOM 4417 C C . HIS B 1 226 ? -5.906 10.491 47.637 1.00 38.11 275 HIS B C 1
ATOM 4418 O O . HIS B 1 226 ? -6.831 10.092 48.341 1.00 34.78 275 HIS B O 1
ATOM 4425 N N . THR B 1 227 ? -4.630 10.206 47.891 1.00 38.63 276 THR B N 1
ATOM 4426 C CA . THR B 1 227 ? -4.201 9.421 49.056 1.00 36.39 276 THR B CA 1
ATOM 4427 C C . THR B 1 227 ? -4.069 10.318 50.276 1.00 39.03 276 THR B C 1
ATOM 4428 O O . THR B 1 227 ? -3.653 11.475 50.136 1.00 25.32 276 THR B O 1
ATOM 4432 N N . MET B 1 228 ? -4.411 9.789 51.476 1.00 41.79 277 MET B N 1
ATOM 4433 C CA . MET B 1 228 ? -4.263 10.559 52.728 1.00 39.19 277 MET B CA 1
ATOM 4434 C C . MET B 1 228 ? -2.854 10.403 53.290 1.00 42.19 277 MET B C 1
ATOM 4435 O O . MET B 1 228 ? -2.496 9.341 53.802 1.00 44.50 277 MET B O 1
ATOM 4440 N N . MET B 1 229 ? -2.100 11.499 53.283 1.00 45.27 278 MET B N 1
ATOM 4441 C CA . MET B 1 229 ? -0.652 11.392 53.464 1.00 46.08 278 MET B CA 1
ATOM 4442 C C . MET B 1 229 ? -0.243 10.974 54.877 1.00 43.16 278 MET B C 1
ATOM 4443 O O . MET B 1 229 ? 0.842 10.420 55.058 1.00 54.22 278 MET B O 1
ATOM 4448 N N . ALA B 1 230 ? -1.047 11.279 55.894 1.00 43.48 279 ALA B N 1
ATOM 4449 C CA . ALA B 1 230 ? -0.743 10.770 57.233 1.00 37.99 279 ALA B CA 1
ATOM 4450 C C . ALA B 1 230 ? -0.780 9.244 57.311 1.00 40.48 279 ALA B C 1
ATOM 4451 O O . ALA B 1 230 ? -0.311 8.683 58.299 1.00 44.43 279 ALA B O 1
ATOM 4453 N N . HIS B 1 231 ? -1.435 8.564 56.363 1.00 43.36 280 HIS B N 1
ATOM 4454 C CA . HIS B 1 231 ? -1.568 7.107 56.368 1.00 41.69 280 HIS B CA 1
ATOM 4455 C C . HIS B 1 231 ? -0.746 6.378 55.309 1.00 44.02 280 HIS B C 1
ATOM 4456 O O . HIS B 1 231 ? -0.919 5.164 55.134 1.00 44.84 280 HIS B O 1
ATOM 4463 N N . SER B 1 232 ? 0.111 7.082 54.580 1.00 42.82 281 SER B N 1
ATOM 4464 C CA . SER B 1 232 ? 0.988 6.473 53.592 1.00 46.91 281 SER B CA 1
ATOM 4465 C C . SER B 1 232 ? 2.415 6.980 53.779 1.00 52.78 281 SER B C 1
ATOM 4466 O O . SER B 1 232 ? 2.634 8.078 54.291 1.00 62.53 281 SER B O 1
ATOM 4469 N N . ASN B 1 233 ? 3.390 6.183 53.335 1.00 47.47 282 ASN B N 1
ATOM 4470 C CA . ASN B 1 233 ? 4.766 6.643 53.195 1.00 38.60 282 ASN B CA 1
ATOM 4471 C C . ASN B 1 233 ? 5.240 6.436 51.759 1.00 37.12 282 ASN B C 1
ATOM 4472 O O . ASN B 1 233 ? 6.449 6.462 51.495 1.00 37.79 282 ASN B O 1
ATOM 4477 N N . ASN B 1 234 ? 4.313 6.164 50.838 1.00 34.58 283 ASN B N 1
ATOM 4478 C CA . ASN B 1 234 ? 4.622 6.061 49.413 1.00 39.22 283 ASN B CA 1
ATOM 4479 C C . ASN B 1 234 ? 4.732 7.452 48.788 1.00 39.54 283 ASN B C 1
ATOM 4480 O O . ASN B 1 234 ? 4.025 7.801 47.836 1.00 34.87 283 ASN B O 1
ATOM 4485 N N . TYR B 1 235 ? 5.672 8.228 49.351 1.00 39.51 284 TYR B N 1
ATOM 4486 C CA . TYR B 1 235 ? 5.868 9.627 48.975 1.00 39.93 284 TYR B CA 1
ATOM 4487 C C . TYR B 1 235 ? 6.272 9.793 47.517 1.00 43.33 284 TYR B C 1
ATOM 4488 O O . TYR B 1 235 ? 5.759 10.676 46.817 1.00 41.42 284 TYR B O 1
ATOM 4497 N N . ASP B 1 236 ? 7.170 8.940 47.037 1.00 53.77 285 ASP B N 1
ATOM 4498 C CA . ASP B 1 236 ? 7.747 9.138 45.717 1.00 62.52 285 ASP B CA 1
ATOM 4499 C C . ASP B 1 236 ? 6.659 9.188 44.650 1.00 55.01 285 ASP B C 1
ATOM 4500 O O . ASP B 1 236 ? 6.665 10.065 43.781 1.00 57.27 285 ASP B O 1
ATOM 4505 N N . GLU B 1 237 ? 5.732 8.233 44.681 1.00 45.84 286 GLU B N 1
ATOM 4506 C CA . GLU B 1 237 ? 4.673 8.206 43.683 1.00 42.94 286 GLU B CA 1
ATOM 4507 C C . GLU B 1 237 ? 3.691 9.355 43.873 1.00 44.46 286 GLU B C 1
ATOM 4508 O O . GLU B 1 237 ? 3.378 10.079 42.920 1.00 47.80 286 GLU B O 1
ATOM 4514 N N . GLU B 1 238 ? 3.220 9.558 45.110 1.00 39.23 287 GLU B N 1
ATOM 4515 C CA . GLU B 1 238 ? 2.115 10.473 45.376 1.00 35.91 287 GLU B CA 1
ATOM 4516 C C . GLU B 1 238 ? 2.547 11.933 45.278 1.00 44.29 287 GLU B C 1
ATOM 4517 O O . GLU B 1 238 ? 1.771 12.787 44.830 1.00 44.67 287 GLU B O 1
ATOM 4523 N N . LEU B 1 239 ? 3.768 12.251 45.707 1.00 42.61 288 LEU B N 1
ATOM 4524 C CA . LEU B 1 239 ? 4.232 13.628 45.616 1.00 38.87 288 LEU B CA 1
ATOM 4525 C C . LEU B 1 239 ? 5.067 13.858 44.356 1.00 42.88 288 LEU B C 1
ATOM 4526 O O . LEU B 1 239 ? 4.689 14.664 43.505 1.00 43.10 288 LEU B O 1
ATOM 4531 N N . ARG B 1 240 ? 6.167 13.132 44.183 1.00 41.58 289 ARG B N 1
ATOM 4532 C CA . ARG B 1 240 ? 7.018 13.429 43.036 1.00 46.89 289 ARG B CA 1
ATOM 4533 C C . ARG B 1 240 ? 6.348 13.044 41.722 1.00 49.58 289 ARG B C 1
ATOM 4534 O O . ARG B 1 240 ? 6.264 13.862 40.798 1.00 53.55 289 ARG B O 1
ATOM 4542 N N . GLY B 1 241 ? 5.854 11.807 41.623 1.00 43.48 290 GLY B N 1
ATOM 4543 C CA . GLY B 1 241 ? 5.292 11.353 40.357 1.00 48.64 290 GLY B CA 1
ATOM 4544 C C . GLY B 1 241 ? 4.063 12.142 39.953 1.00 49.11 290 GLY B C 1
ATOM 4545 O O . GLY B 1 241 ? 3.854 12.437 38.775 1.00 56.48 290 GLY B O 1
ATOM 4546 N N . SER B 1 242 ? 3.215 12.456 40.925 1.00 49.32 291 SER B N 1
ATOM 4547 C CA . SER B 1 242 ? 2.079 13.336 40.701 1.00 44.06 291 SER B CA 1
ATOM 4548 C C . SER B 1 242 ? 2.495 14.628 40.003 1.00 44.96 291 SER B C 1
ATOM 4549 O O . SER B 1 242 ? 1.933 14.984 38.966 1.00 42.36 291 SER B O 1
ATOM 4552 N N . LYS B 1 243 ? 3.469 15.346 40.587 1.00 44.46 292 LYS B N 1
ATOM 4553 C CA . LYS B 1 243 ? 3.995 16.590 40.027 1.00 39.98 292 LYS B CA 1
ATOM 4554 C C . LYS B 1 243 ? 4.551 16.373 38.625 1.00 45.34 292 LYS B C 1
ATOM 4555 O O . LYS B 1 243 ? 4.317 17.167 37.707 1.00 39.89 292 LYS B O 1
ATOM 4561 N N . GLU B 1 244 ? 5.295 15.294 38.449 1.00 45.18 293 GLU B N 1
ATOM 4562 C CA . GLU B 1 244 ? 5.892 15.022 37.159 1.00 44.52 293 GLU B CA 1
ATOM 4563 C C . GLU B 1 244 ? 4.831 14.694 36.126 1.00 44.30 293 GLU B C 1
ATOM 4564 O O . GLU B 1 244 ? 4.891 15.179 34.991 1.00 41.95 293 GLU B O 1
ATOM 4570 N N . LYS B 1 245 ? 3.818 13.929 36.520 1.00 38.78 294 LYS B N 1
ATOM 4571 C CA . LYS B 1 245 ? 2.754 13.611 35.583 1.00 41.09 294 LYS B CA 1
ATOM 4572 C C . LYS B 1 245 ? 2.052 14.877 35.104 1.00 45.50 294 LYS B C 1
ATOM 4573 O O . LYS B 1 245 ? 1.938 15.118 33.900 1.00 51.51 294 LYS B O 1
ATOM 4579 N N . ILE B 1 246 ? 1.619 15.723 36.041 1.00 46.77 295 ILE B N 1
ATOM 4580 C CA . ILE B 1 246 ? 0.896 16.939 35.684 1.00 41.07 295 ILE B CA 1
ATOM 4581 C C . ILE B 1 246 ? 1.800 17.907 34.922 1.00 38.30 295 ILE B C 1
ATOM 4582 O O . ILE B 1 246 ? 1.385 18.498 33.919 1.00 45.80 295 ILE B O 1
ATOM 4587 N N . GLU B 1 247 ? 3.053 18.074 35.367 1.00 38.35 296 GLU B N 1
ATOM 4588 C CA . GLU B 1 247 ? 3.996 18.955 34.663 1.00 41.94 296 GLU B CA 1
ATOM 4589 C C . GLU B 1 247 ? 4.214 18.511 33.221 1.00 49.29 296 GLU B C 1
ATOM 4590 O O . GLU B 1 247 ? 4.342 19.339 32.312 1.00 46.78 296 GLU B O 1
ATOM 4596 N N . ALA B 1 248 ? 4.300 17.202 33.005 1.00 53.04 297 ALA B N 1
ATOM 4597 C CA . ALA B 1 248 ? 4.459 16.684 31.662 1.00 48.37 297 ALA B CA 1
ATOM 4598 C C . ALA B 1 248 ? 3.255 17.011 30.803 1.00 57.09 297 ALA B C 1
ATOM 4599 O O . ALA B 1 248 ? 3.381 17.174 29.579 1.00 66.52 297 ALA B O 1
ATOM 4601 N N . LEU B 1 249 ? 2.082 17.084 31.419 1.00 46.31 298 LEU B N 1
ATOM 4602 C CA . LEU B 1 249 ? 0.869 17.419 30.695 1.00 52.09 298 LEU B CA 1
ATOM 4603 C C . LEU B 1 249 ? 0.817 18.914 30.397 1.00 53.72 298 LEU B C 1
ATOM 4604 O O . LEU B 1 249 ? 0.814 19.334 29.235 1.00 55.05 298 LEU B O 1
ATOM 4609 N N . THR B 1 250 ? 0.833 19.730 31.451 1.00 52.30 299 THR B N 1
ATOM 4610 C CA . THR B 1 250 ? 0.634 21.170 31.318 1.00 51.46 299 THR B CA 1
ATOM 4611 C C . THR B 1 250 ? 1.745 21.840 30.528 1.00 53.60 299 THR B C 1
ATOM 4612 O O . THR B 1 250 ? 1.504 22.819 29.816 1.00 65.02 299 THR B O 1
ATOM 4616 N N . GLY B 1 251 ? 2.980 21.397 30.720 1.00 51.27 300 GLY B N 1
ATOM 4617 C CA . GLY B 1 251 ? 4.121 22.154 30.279 1.00 55.91 300 GLY B CA 1
ATOM 4618 C C . GLY B 1 251 ? 4.496 23.291 31.204 1.00 57.87 300 GLY B C 1
ATOM 4619 O O . GLY B 1 251 ? 5.426 24.049 30.891 1.00 57.48 300 GLY B O 1
ATOM 4620 N N . LYS B 1 252 ? 3.809 23.445 32.327 1.00 53.31 301 LYS B N 1
ATOM 4621 C CA . LYS B 1 252 ? 4.092 24.530 33.240 1.00 54.04 301 LYS B CA 1
ATOM 4622 C C . LYS B 1 252 ? 4.513 23.922 34.563 1.00 50.81 301 LYS B C 1
ATOM 4623 O O . LYS B 1 252 ? 4.147 22.788 34.879 1.00 48.55 301 LYS B O 1
ATOM 4629 N N . LYS B 1 253 ? 5.312 24.664 35.319 1.00 50.07 302 LYS B N 1
ATOM 4630 C CA . LYS B 1 253 ? 5.852 24.133 36.558 1.00 45.07 302 LYS B CA 1
ATOM 4631 C C . LYS B 1 253 ? 4.735 23.941 37.572 1.00 44.20 302 LYS B C 1
ATOM 4632 O O . LYS B 1 253 ? 3.790 24.734 37.659 1.00 39.11 302 LYS B O 1
ATOM 4638 N N . VAL B 1 254 ? 4.830 22.849 38.309 1.00 43.14 303 VAL B N 1
ATOM 4639 C CA . VAL B 1 254 ? 3.904 22.523 39.375 1.00 41.58 303 VAL B CA 1
ATOM 4640 C C . VAL B 1 254 ? 4.613 22.813 40.681 1.00 42.76 303 VAL B C 1
ATOM 4641 O O . VAL B 1 254 ? 5.638 22.192 40.977 1.00 48.51 303 VAL B O 1
ATOM 4645 N N . ILE B 1 255 ? 4.087 23.768 41.449 1.00 40.51 304 ILE B N 1
ATOM 4646 C CA . ILE B 1 255 ? 4.753 24.246 42.660 1.00 39.84 304 ILE B CA 1
ATOM 4647 C C . ILE B 1 255 ? 3.905 24.135 43.917 1.00 36.43 304 ILE B C 1
ATOM 4648 O O . ILE B 1 255 ? 4.422 24.434 45.006 1.00 38.64 304 ILE B O 1
ATOM 4653 N N . ALA B 1 256 ? 2.629 23.766 43.822 1.00 30.92 305 ALA B N 1
ATOM 4654 C CA . ALA B 1 256 ? 1.760 23.699 44.988 1.00 31.68 305 ALA B CA 1
ATOM 4655 C C . ALA B 1 256 ? 1.083 22.345 45.076 1.00 33.57 305 ALA B C 1
ATOM 4656 O O . ALA B 1 256 ? 0.868 21.678 44.064 1.00 41.17 305 ALA B O 1
ATOM 4658 N N . LEU B 1 257 ? 0.761 21.945 46.307 1.00 31.74 306 LEU B N 1
ATOM 4659 C CA . LEU B 1 257 ? 0.052 20.708 46.598 1.00 32.11 306 LEU B CA 1
ATOM 4660 C C . LEU B 1 257 ? -1.105 20.973 47.556 1.00 30.90 306 LEU B C 1
ATOM 4661 O O . LEU B 1 257 ? -1.035 21.878 48.390 1.00 34.50 306 LEU B O 1
ATOM 4666 N N . ALA B 1 258 ? -2.157 20.151 47.465 1.00 30.51 307 ALA B N 1
ATOM 4667 C CA . ALA B 1 258 ? -3.274 20.194 48.411 1.00 41.58 307 ALA B CA 1
ATOM 4668 C C . ALA B 1 258 ? -3.490 18.805 49.032 1.00 36.20 307 ALA B C 1
ATOM 4669 O O . ALA B 1 258 ? -3.839 17.851 48.338 1.00 34.48 307 ALA B O 1
ATOM 4671 N N . TYR B 1 259 ? -3.292 18.688 50.322 1.00 39.35 308 TYR B N 1
ATOM 4672 C CA . TYR B 1 259 ? -3.330 17.352 50.941 1.00 37.94 308 TYR B CA 1
ATOM 4673 C C . TYR B 1 259 ? -4.739 16.771 50.818 1.00 39.32 308 TYR B C 1
ATOM 4674 O O . TYR B 1 259 ? -5.711 17.401 51.275 1.00 33.75 308 TYR B O 1
ATOM 4683 N N . PRO B 1 260 ? -4.913 15.608 50.200 1.00 37.32 309 PRO B N 1
ATOM 4684 C CA . PRO B 1 260 ? -6.253 15.031 50.138 1.00 36.44 309 PRO B CA 1
ATOM 4685 C C . PRO B 1 260 ? -6.821 14.865 51.533 1.00 39.67 309 PRO B C 1
ATOM 4686 O O . PRO B 1 260 ? -6.113 14.481 52.464 1.00 38.92 309 PRO B O 1
ATOM 4690 N N . VAL B 1 261 ? -8.099 15.231 51.676 1.00 40.98 310 VAL B N 1
ATOM 4691 C CA . VAL B 1 261 ? -8.868 15.071 52.910 1.00 43.60 310 VAL B CA 1
ATOM 4692 C C . VAL B 1 261 ? -8.190 15.879 54.013 1.00 44.67 310 VAL B C 1
ATOM 4693 O O . VAL B 1 261 ? -8.468 15.709 55.211 1.00 40.72 310 VAL B O 1
ATOM 4697 N N . GLY B 1 262 ? -7.296 16.774 53.601 1.00 37.10 311 GLY B N 1
ATOM 4698 C CA . GLY B 1 262 ? -6.552 17.618 54.511 1.00 34.90 311 GLY B CA 1
ATOM 4699 C C . GLY B 1 262 ? -5.506 16.943 55.365 1.00 37.80 311 GLY B C 1
ATOM 4700 O O . GLY B 1 262 ? -4.959 17.602 56.253 1.00 37.65 311 GLY B O 1
ATOM 4701 N N . SER B 1 263 ? -5.195 15.664 55.120 1.00 42.13 312 SER B N 1
ATOM 4702 C CA . SER B 1 263 ? -4.381 14.885 56.050 1.00 47.84 312 SER B CA 1
ATOM 4703 C C . SER B 1 263 ? -2.887 15.159 55.868 1.00 42.12 312 SER B C 1
ATOM 4704 O O . SER B 1 263 ? -2.381 15.186 54.742 1.00 33.55 312 SER B O 1
ATOM 4707 N N . TYR B 1 264 ? -2.185 15.376 56.977 1.00 36.78 313 TYR B N 1
ATOM 4708 C CA . TYR B 1 264 ? -0.744 15.536 56.918 1.00 31.16 313 TYR B CA 1
ATOM 4709 C C . TYR B 1 264 ? -0.163 15.190 58.282 1.00 39.86 313 TYR B C 1
ATOM 4710 O O . TYR B 1 264 ? -0.872 15.102 59.284 1.00 30.73 313 TYR B O 1
ATOM 4719 N N . ASN B 1 265 ? 1.139 14.947 58.290 1.00 35.18 314 ASN B N 1
ATOM 4720 C CA . ASN B 1 265 ? 1.882 14.775 59.517 1.00 30.79 314 ASN B CA 1
ATOM 4721 C C . ASN B 1 265 ? 3.303 15.220 59.241 1.00 39.44 314 ASN B C 1
ATOM 4722 O O . ASN B 1 265 ? 3.606 15.722 58.156 1.00 47.43 314 ASN B O 1
ATOM 4727 N N . ASP B 1 266 ? 4.174 15.055 60.228 1.00 36.03 315 ASP B N 1
ATOM 4728 C CA . ASP B 1 266 ? 5.537 15.544 60.050 1.00 38.19 315 ASP B CA 1
ATOM 4729 C C . ASP B 1 266 ? 6.220 14.918 58.835 1.00 41.69 315 ASP B C 1
ATOM 4730 O O . ASP B 1 266 ? 6.675 15.677 57.963 1.00 45.66 315 ASP B O 1
ATOM 4735 N N . PRO B 1 267 ? 6.289 13.583 58.677 1.00 41.10 316 PRO B N 1
ATOM 4736 C CA . PRO B 1 267 ? 7.037 13.047 57.536 1.00 38.53 316 PRO B CA 1
ATOM 4737 C C . PRO B 1 267 ? 6.458 13.479 56.206 1.00 41.34 316 PRO B C 1
ATOM 4738 O O . PRO B 1 267 ? 7.219 13.754 55.270 1.00 34.19 316 PRO B O 1
ATOM 4742 N N . ALA B 1 268 ? 5.128 13.597 56.112 1.00 44.07 317 ALA B N 1
ATOM 4743 C CA . ALA B 1 268 ? 4.517 14.024 54.857 1.00 41.85 317 ALA B CA 1
ATOM 4744 C C . ALA B 1 268 ? 4.837 15.486 54.542 1.00 40.42 317 ALA B C 1
ATOM 4745 O O . ALA B 1 268 ? 5.001 15.841 53.369 1.00 42.64 317 ALA B O 1
ATOM 4747 N N . VAL B 1 269 ? 4.927 16.350 55.565 1.00 39.28 318 VAL B N 1
ATOM 4748 C CA . VAL B 1 269 ?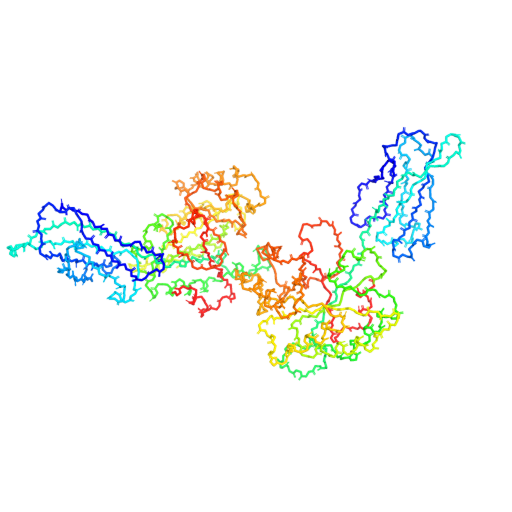 5.349 17.734 55.337 1.00 38.03 318 VAL B CA 1
ATOM 4749 C C . VAL B 1 269 ? 6.803 17.778 54.896 1.00 35.38 318 VAL B C 1
ATOM 4750 O O . VAL B 1 269 ? 7.162 18.461 53.928 1.00 37.62 318 VAL B O 1
ATOM 4754 N N . GLU B 1 270 ? 7.661 17.046 55.602 1.00 35.01 319 GLU B N 1
ATOM 4755 C CA . GLU B 1 270 ? 9.082 17.030 55.265 1.00 40.92 319 GLU B CA 1
ATOM 4756 C C . GLU B 1 270 ? 9.312 16.607 53.818 1.00 46.58 319 GLU B C 1
ATOM 4757 O O . GLU B 1 270 ? 10.145 17.191 53.116 1.00 55.75 319 GLU B O 1
ATOM 4763 N N . GLU B 1 271 ? 8.560 15.620 53.347 1.00 38.51 320 GLU B N 1
ATOM 4764 C CA . GLU B 1 271 ? 8.723 15.149 51.984 1.00 40.18 320 GLU B CA 1
ATOM 4765 C C . GLU B 1 271 ? 8.094 16.108 50.989 1.00 44.47 320 GLU B C 1
ATOM 4766 O O . GLU B 1 271 ? 8.661 16.333 49.907 1.00 40.19 320 GLU B O 1
ATOM 4772 N N . THR B 1 272 ? 6.927 16.679 51.345 1.00 45.23 321 THR B N 1
ATOM 4773 C CA . THR B 1 272 ? 6.302 17.689 50.494 1.00 39.12 321 THR B CA 1
ATOM 4774 C C . THR B 1 272 ? 7.279 18.812 50.243 1.00 38.36 321 THR B C 1
ATOM 4775 O O . THR B 1 272 ? 7.447 19.257 49.103 1.00 40.22 321 THR B O 1
ATOM 4779 N N . LYS B 1 273 ? 7.967 19.237 51.309 1.00 33.79 322 LYS B N 1
ATOM 4780 C CA . LYS B 1 273 ? 8.922 20.325 51.259 1.00 36.60 322 LYS B CA 1
ATOM 4781 C C . LYS B 1 273 ? 9.941 20.112 50.149 1.00 44.61 322 LYS B C 1
ATOM 4782 O O . LYS B 1 273 ? 10.375 21.071 49.499 1.00 48.90 322 LYS B O 1
ATOM 4788 N N . LYS B 1 274 ? 10.294 18.851 49.894 1.00 44.26 323 LYS B N 1
ATOM 4789 C CA . LYS B 1 274 ? 11.332 18.509 48.936 1.00 39.92 323 LYS B CA 1
ATOM 4790 C C . LYS B 1 274 ? 10.896 18.704 47.496 1.00 45.44 323 LYS B C 1
ATOM 4791 O O . LYS B 1 274 ? 11.751 18.833 46.617 1.00 57.02 323 LYS B O 1
ATOM 4797 N N . TYR B 1 275 ? 9.592 18.652 47.218 1.00 43.24 324 TYR B N 1
ATOM 4798 C CA . TYR B 1 275 ? 9.070 18.663 45.856 1.00 37.27 324 TYR B CA 1
ATOM 4799 C C . TYR B 1 275 ? 8.213 19.869 45.512 1.00 42.06 324 TYR B C 1
ATOM 4800 O O . TYR B 1 275 ? 8.015 20.151 44.322 1.00 48.34 324 TYR B O 1
ATOM 4809 N N . TYR B 1 276 ? 7.701 20.571 46.514 1.00 40.12 325 TYR B N 1
ATOM 4810 C CA . TYR B 1 276 ? 6.730 21.631 46.344 1.00 39.33 325 TYR B CA 1
ATOM 4811 C C . TYR B 1 276 ? 7.194 22.875 47.074 1.00 43.76 325 TYR B C 1
ATOM 4812 O O . TYR B 1 276 ? 7.905 22.795 48.076 1.00 51.71 325 TYR B O 1
ATOM 4821 N N . GLU B 1 277 ? 6.782 24.025 46.564 1.00 36.30 326 GLU B N 1
ATOM 4822 C CA . GLU B 1 277 ? 7.032 25.278 47.253 1.00 42.33 326 GLU B CA 1
ATOM 4823 C C . GLU B 1 277 ? 5.925 25.635 48.233 1.00 46.37 326 GLU B C 1
ATOM 4824 O O . GLU B 1 277 ? 6.168 26.361 49.204 1.00 51.39 326 GLU B O 1
ATOM 4830 N N . PHE B 1 278 ? 4.710 25.163 47.979 1.00 40.40 327 PHE B N 1
ATOM 4831 C CA . PHE B 1 278 ? 3.567 25.463 48.816 1.00 38.33 327 PHE B CA 1
ATOM 4832 C C . PHE B 1 278 ? 2.751 24.207 49.037 1.00 40.07 327 PHE B C 1
ATOM 4833 O O . PHE B 1 278 ? 2.735 23.298 48.204 1.00 44.13 327 PHE B O 1
ATOM 4841 N N . ALA B 1 279 ? 2.068 24.163 50.167 1.00 41.89 328 ALA B N 1
ATOM 4842 C CA . ALA B 1 279 ? 1.092 23.119 50.439 1.00 39.09 328 ALA B CA 1
ATOM 4843 C C . ALA B 1 279 ? -0.052 23.766 51.183 1.00 32.23 328 ALA B C 1
ATOM 4844 O O . ALA B 1 279 ? 0.149 24.694 51.964 1.00 36.38 328 ALA B O 1
ATOM 4846 N N . VAL B 1 280 ? -1.252 23.319 50.892 1.00 26.89 329 VAL B N 1
ATOM 4847 C CA . VAL B 1 280 ? -2.436 23.950 51.427 1.00 31.57 329 VAL B CA 1
ATOM 4848 C C . VAL B 1 280 ? -3.297 22.857 52.059 1.00 31.50 329 VAL B C 1
ATOM 4849 O O . VAL B 1 280 ? -3.323 21.724 51.567 1.00 33.70 329 VAL B O 1
ATOM 4853 N N . THR B 1 281 ? -3.978 23.184 53.161 1.00 37.05 330 THR B N 1
ATOM 4854 C CA . THR B 1 281 ? -4.690 22.227 54.013 1.00 33.48 330 THR B CA 1
ATOM 4855 C C . THR B 1 281 ? -6.202 22.505 54.035 1.00 37.78 330 THR B C 1
ATOM 4856 O O . THR B 1 281 ? -6.724 23.349 53.294 1.00 36.46 330 THR B O 1
ATOM 4860 N N . THR B 1 282 ? -6.919 21.767 54.889 1.00 38.48 331 THR B N 1
ATOM 4861 C CA . THR B 1 282 ? -8.318 22.057 55.186 1.00 35.75 331 THR B CA 1
ATOM 4862 C C . THR B 1 282 ? -8.470 22.600 56.606 1.00 43.14 331 THR B C 1
ATOM 4863 O O . THR B 1 282 ? -9.557 22.540 57.198 1.00 50.43 331 THR B O 1
ATOM 4867 N N . ASP B 1 283 ? -7.381 23.089 57.183 1.00 36.50 332 ASP B N 1
ATOM 4868 C CA . ASP B 1 283 ? -7.455 23.750 58.472 1.00 38.15 332 ASP B CA 1
ATOM 4869 C C . ASP B 1 283 ? -8.163 25.093 58.299 1.00 39.04 332 ASP B C 1
ATOM 4870 O O . ASP B 1 283 ? -7.822 25.868 57.403 1.00 35.25 332 ASP B O 1
ATOM 4875 N N . HIS B 1 284 ? -9.184 25.353 59.118 1.00 43.03 333 HIS B N 1
ATOM 4876 C CA . HIS B 1 284 ? -10.017 26.532 58.890 1.00 40.62 333 HIS B CA 1
ATOM 4877 C C . HIS B 1 284 ? -9.308 27.818 59.294 1.00 43.29 333 HIS B C 1
ATOM 4878 O O . HIS B 1 284 ? -8.489 27.846 60.214 1.00 45.73 333 HIS B O 1
ATOM 4885 N N . GLY B 1 285 ? -9.583 28.882 58.551 1.00 47.36 334 GLY B N 1
ATOM 4886 C CA . GLY B 1 285 ? -9.104 30.208 58.878 1.00 47.70 334 GLY B CA 1
ATOM 4887 C C . GLY B 1 285 ? -8.425 30.863 57.693 1.00 46.96 334 GLY B C 1
ATOM 4888 O O . GLY B 1 285 ? -8.250 30.268 56.629 1.00 47.58 334 GLY B O 1
ATOM 4889 N N . ASN B 1 286 ? -8.041 32.123 57.901 1.00 45.12 335 ASN B N 1
ATOM 4890 C CA . ASN B 1 286 ? -7.278 32.909 56.954 1.00 34.22 335 ASN B CA 1
ATOM 4891 C C . ASN B 1 286 ? -5.817 32.539 57.048 1.00 45.21 335 ASN B C 1
ATOM 4892 O O . ASN B 1 286 ? -5.319 32.137 58.100 1.00 52.18 335 ASN B O 1
ATOM 4897 N N . HIS B 1 287 ? -5.101 32.753 55.960 1.00 38.91 336 HIS B N 1
ATOM 4898 C CA . HIS B 1 287 ? -3.665 32.574 56.000 1.00 40.05 336 HIS B CA 1
ATOM 4899 C C . HIS B 1 287 ? -2.975 33.897 56.303 1.00 45.52 336 HIS B C 1
ATOM 4900 O O . HIS B 1 287 ? -3.265 34.925 55.681 1.00 46.76 336 HIS B O 1
ATOM 4907 N N . ILE B 1 288 ? -2.051 33.862 57.241 1.00 44.94 337 ILE B N 1
ATOM 4908 C CA . ILE B 1 288 ? -1.142 34.964 57.485 1.00 46.29 337 ILE B CA 1
ATOM 4909 C C . ILE B 1 288 ? 0.243 34.364 57.616 1.00 47.76 337 ILE B C 1
ATOM 4910 O O . ILE B 1 288 ? 0.395 33.224 58.069 1.00 54.18 337 ILE B O 1
ATOM 4915 N N . THR B 1 289 ? 1.237 35.094 57.145 1.00 44.58 338 THR B N 1
ATOM 4916 C CA . THR B 1 289 ? 2.625 34.671 57.245 1.00 48.43 338 THR B CA 1
ATOM 4917 C C . THR B 1 289 ? 3.188 35.122 58.589 1.00 49.49 338 THR B C 1
ATOM 4918 O O . THR B 1 289 ? 3.625 36.264 58.731 1.00 54.84 338 THR B O 1
ATOM 4922 N N . LYS B 1 290 ? 3.215 34.225 59.579 1.00 47.22 339 LYS B N 1
ATOM 4923 C CA . LYS B 1 290 ? 3.680 34.594 60.918 1.00 47.80 339 LYS B CA 1
ATOM 4924 C C . LYS B 1 290 ? 5.166 34.342 61.165 1.00 52.12 339 LYS B C 1
ATOM 4925 O O . LYS B 1 290 ? 5.661 34.705 62.240 1.00 47.05 339 LYS B O 1
ATOM 4931 N N . GLY B 1 291 ? 5.883 33.712 60.235 1.00 51.61 340 GLY B N 1
ATOM 4932 C CA . GLY B 1 291 ? 7.246 33.313 60.506 1.00 50.37 340 GLY B CA 1
ATOM 4933 C C . GLY B 1 291 ? 7.390 31.935 61.118 1.00 55.00 340 GLY B C 1
ATOM 4934 O O . GLY B 1 291 ? 8.497 31.576 61.543 1.00 55.34 340 GLY B O 1
ATOM 4935 N N . MET B 1 292 ? 6.302 31.169 61.215 1.00 60.22 341 MET B N 1
ATOM 4936 C CA . MET B 1 292 ? 6.370 29.820 61.753 1.00 67.47 341 MET B CA 1
ATOM 4937 C C . MET B 1 292 ? 7.097 28.902 60.774 1.00 66.33 341 MET B C 1
ATOM 4938 O O . MET B 1 292 ? 7.024 29.096 59.558 1.00 65.98 341 MET B O 1
ATOM 4943 N N . PRO B 1 293 ? 7.784 27.877 61.274 1.00 68.02 342 PRO B N 1
ATOM 4944 C CA . PRO B 1 293 ? 8.499 26.972 60.366 1.00 62.60 342 PRO B CA 1
ATOM 4945 C C . PRO B 1 293 ? 7.513 26.158 59.552 1.00 58.82 342 PRO B C 1
ATOM 4946 O O . PRO B 1 293 ? 6.480 25.709 60.059 1.00 54.85 342 PRO B O 1
ATOM 4950 N N . ASN B 1 294 ? 7.834 25.997 58.272 1.00 58.19 343 ASN B N 1
ATOM 4951 C CA . ASN B 1 294 ? 7.047 25.230 57.319 1.00 52.53 343 ASN B CA 1
ATOM 4952 C C . ASN B 1 294 ? 5.653 25.789 57.116 1.00 58.78 343 ASN B C 1
ATOM 4953 O O . ASN B 1 294 ? 4.795 25.084 56.573 1.00 65.08 343 ASN B O 1
ATOM 4958 N N . GLU B 1 295 ? 5.370 27.015 57.558 1.00 45.71 344 GLU B N 1
ATOM 4959 C CA . GLU B 1 295 ? 3.981 27.445 57.494 1.00 45.54 344 GLU B CA 1
ATOM 4960 C C . GLU B 1 295 ? 3.473 27.554 56.058 1.00 45.73 344 GLU B C 1
ATOM 4961 O O . GLU B 1 295 ? 2.264 27.415 55.836 1.00 46.94 344 GLU B O 1
ATOM 4967 N N . GLN B 1 296 ? 4.354 27.732 55.066 1.00 43.40 345 GLN B N 1
ATOM 4968 C CA . GLN B 1 296 ? 3.820 27.779 53.706 1.00 41.04 345 GLN B CA 1
ATOM 4969 C C . GLN B 1 296 ? 3.437 26.392 53.187 1.00 37.58 345 GLN B C 1
ATOM 4970 O O . GLN B 1 296 ? 2.992 26.277 52.044 1.00 33.31 345 GLN B O 1
ATOM 4976 N N . TYR B 1 297 ? 3.613 25.352 54.000 1.00 41.43 346 TYR B N 1
ATOM 4977 C CA . TYR B 1 297 ? 3.137 24.004 53.715 1.00 45.05 346 TYR B CA 1
ATOM 4978 C C . TYR B 1 297 ? 1.986 23.608 54.627 1.00 43.39 346 TYR B C 1
ATOM 4979 O O . TYR B 1 297 ? 1.626 22.426 54.690 1.00 35.41 346 TYR B O 1
ATOM 4988 N N . LEU B 1 298 ? 1.426 24.573 55.366 1.00 42.33 347 LEU B N 1
ATOM 4989 C CA . LEU B 1 298 ? 0.302 24.324 56.258 1.00 43.15 347 LEU B CA 1
ATOM 4990 C C . LEU B 1 298 ? -0.750 25.400 56.093 1.00 41.72 347 LEU B C 1
ATOM 4991 O O . LEU B 1 298 ? -1.476 25.723 57.039 1.00 43.52 347 LEU B O 1
ATOM 4996 N N . ILE B 1 299 ? -0.897 25.885 54.866 1.00 37.16 348 ILE B N 1
ATOM 4997 C CA . ILE B 1 299 ? -1.745 27.031 54.637 1.00 43.32 348 ILE B CA 1
ATOM 4998 C C . ILE B 1 299 ? -3.175 26.668 54.963 1.00 49.89 348 ILE B C 1
ATOM 4999 O O . ILE B 1 299 ? -3.663 25.587 54.605 1.00 52.95 348 ILE B O 1
ATOM 5004 N N . LYS B 1 300 ? -3.845 27.576 55.665 1.00 47.25 349 LYS B N 1
ATOM 5005 C CA . LYS B 1 300 ? -5.214 27.376 56.101 1.00 40.07 349 LYS B CA 1
ATOM 5006 C C . LYS B 1 300 ? -6.170 27.749 54.981 1.00 39.01 349 LYS B C 1
ATOM 5007 O O . LYS B 1 300 ? -5.913 28.679 54.215 1.00 49.87 349 LYS B O 1
ATOM 5013 N N . ARG B 1 301 ? -7.250 26.988 54.847 1.00 36.76 350 ARG B N 1
ATOM 5014 C CA . ARG B 1 301 ? -8.259 27.277 53.843 1.00 35.86 350 ARG B CA 1
ATOM 5015 C C . ARG B 1 301 ? -9.645 27.337 54.461 1.00 39.29 350 ARG B C 1
ATOM 5016 O O . ARG B 1 301 ? -9.892 26.802 55.547 1.00 46.06 350 ARG B O 1
ATOM 5024 N N . HIS B 1 302 ? -10.541 28.017 53.746 1.00 30.86 351 HIS B N 1
ATOM 5025 C CA . HIS B 1 302 ? -11.931 28.165 54.133 1.00 35.67 351 HIS B CA 1
ATOM 5026 C C . HIS B 1 302 ? -12.787 27.261 53.269 1.00 40.94 351 HIS B C 1
ATOM 5027 O O . HIS B 1 302 ? -12.676 27.290 52.037 1.00 45.48 351 HIS B O 1
ATOM 5034 N N . PHE B 1 303 ? -13.699 26.532 53.900 1.00 39.91 352 PHE B N 1
ATOM 5035 C CA . PHE B 1 303 ? -14.623 25.679 53.172 1.00 39.42 352 PHE B CA 1
ATOM 5036 C C . PHE B 1 303 ? -15.837 26.497 52.741 1.00 43.24 352 PHE B C 1
ATOM 5037 O O . PHE B 1 303 ? -16.505 27.092 53.586 1.00 45.78 352 PHE B O 1
ATOM 5045 N N . VAL B 1 304 ? -16.128 26.512 51.435 1.00 46.60 353 VAL B N 1
ATOM 5046 C CA . VAL B 1 304 ? -17.307 27.167 50.858 1.00 43.01 353 VAL B CA 1
ATOM 5047 C C . VAL B 1 304 ? -18.146 26.100 50.171 1.00 44.85 353 VAL B C 1
ATOM 5048 O O . VAL B 1 304 ? -17.631 25.337 49.347 1.00 43.34 353 VAL B O 1
ATOM 5052 N N . GLY B 1 305 ? -19.436 26.060 50.488 1.00 46.56 354 GLY B N 1
ATOM 5053 C CA . GLY B 1 305 ? -20.303 25.032 49.959 1.00 43.88 354 GLY B CA 1
ATOM 5054 C C . GLY B 1 305 ? -21.749 25.442 49.789 1.00 46.08 354 GLY B C 1
ATOM 5055 O O . GLY B 1 305 ? -22.122 26.602 49.985 1.00 46.64 354 GLY B O 1
ATOM 5056 N N . PRO B 1 306 ? -22.602 24.482 49.432 1.00 51.18 355 PRO B N 1
ATOM 5057 C CA . PRO B 1 306 ? -24.008 24.821 49.151 1.00 50.77 355 PRO B CA 1
ATOM 5058 C C . PRO B 1 306 ? -24.715 25.534 50.291 1.00 54.07 355 PRO B C 1
ATOM 5059 O O . PRO B 1 306 ? -25.546 26.410 50.042 1.00 58.60 355 PRO B O 1
ATOM 5063 N N . ASN B 1 307 ? -24.379 25.195 51.529 1.00 55.28 356 ASN B N 1
ATOM 5064 C CA . ASN B 1 307 ? -25.030 25.778 52.697 1.00 51.50 356 ASN B CA 1
ATOM 5065 C C . ASN B 1 307 ? -24.268 26.954 53.283 1.00 52.54 356 ASN B C 1
ATOM 5066 O O . ASN B 1 307 ? -24.609 27.423 54.368 1.00 56.46 356 ASN B O 1
ATOM 5071 N N . THR B 1 308 ? -23.291 27.483 52.561 1.00 52.11 357 THR B N 1
ATOM 5072 C CA . THR B 1 308 ? -22.621 28.696 52.983 1.00 51.86 357 THR B CA 1
ATOM 5073 C C . THR B 1 308 ? -23.482 29.884 52.561 1.00 53.56 357 THR B C 1
ATOM 5074 O O . THR B 1 308 ? -23.683 30.116 51.366 1.00 55.22 357 THR B O 1
ATOM 5078 N N . SER B 1 309 ? -24.027 30.607 53.539 1.00 54.07 358 SER B N 1
ATOM 5079 C CA . SER B 1 309 ? -24.802 31.802 53.232 1.00 48.39 358 SER B CA 1
ATOM 5080 C C . SER B 1 309 ? -23.927 32.817 52.547 1.00 46.87 358 SER B C 1
ATOM 5081 O O . SER B 1 309 ? -22.706 32.853 52.739 1.00 44.41 358 SER B O 1
ATOM 5084 N N . MET B 1 310 ? -24.562 33.675 51.763 1.00 50.07 359 MET B N 1
ATOM 5085 C CA . MET B 1 310 ? -23.818 34.827 51.288 1.00 56.99 359 MET B CA 1
ATOM 5086 C C . MET B 1 310 ? -23.297 35.626 52.480 1.00 58.94 359 MET B C 1
ATOM 5087 O O . MET B 1 310 ? -22.160 36.114 52.467 1.00 51.90 359 MET B O 1
ATOM 5092 N N . GLU B 1 311 ? -24.096 35.713 53.550 1.00 66.80 360 GLU B N 1
ATOM 5093 C CA . GLU B 1 311 ? -23.640 36.420 54.742 1.00 70.38 360 GLU B CA 1
ATOM 5094 C C . GLU B 1 311 ? -22.402 35.751 55.319 1.00 61.88 360 GLU B C 1
ATOM 5095 O O . GLU B 1 311 ? -21.465 36.430 55.757 1.00 62.23 360 GLU B O 1
ATOM 5101 N N . LYS B 1 312 ? -22.392 34.411 55.336 1.00 57.56 361 LYS B N 1
ATOM 5102 C CA . LYS B 1 312 ? -21.236 33.664 55.819 1.00 48.75 361 LYS B CA 1
ATOM 5103 C C . LYS B 1 312 ? -20.054 33.833 54.876 1.00 52.00 361 LYS B C 1
ATOM 5104 O O . LYS B 1 312 ? -18.930 34.100 55.321 1.00 51.86 361 LYS B O 1
ATOM 5110 N N . PHE B 1 313 ? -20.302 33.715 53.565 1.00 52.74 362 PHE B N 1
ATOM 5111 C CA . PHE B 1 313 ? -19.269 33.953 52.556 1.00 51.98 362 PHE B CA 1
ATOM 5112 C C . PHE B 1 313 ? -18.592 35.300 52.771 1.00 55.01 362 PHE B C 1
ATOM 5113 O O . PHE B 1 313 ? -17.360 35.400 52.752 1.00 57.55 362 PHE B O 1
ATOM 5121 N N . ILE B 1 314 ? -19.383 36.353 53.000 1.00 52.99 363 ILE B N 1
ATOM 5122 C CA . ILE B 1 314 ? -18.786 37.672 53.157 1.00 50.76 363 ILE B CA 1
ATOM 5123 C C . ILE B 1 314 ? -17.961 37.746 54.432 1.00 53.94 363 ILE B C 1
ATOM 5124 O O . ILE B 1 314 ? -16.860 38.302 54.432 1.00 57.16 363 ILE B O 1
ATOM 5129 N N . SER B 1 315 ? -18.471 37.209 55.543 1.00 57.56 364 SER B N 1
ATOM 5130 C CA . SER B 1 315 ? -17.644 37.200 56.747 1.00 67.13 364 SER B CA 1
ATOM 5131 C C . SER B 1 315 ? -16.368 36.399 56.532 1.00 62.54 364 SER B C 1
ATOM 5132 O O . SER B 1 315 ? -15.339 36.693 57.143 1.00 63.24 364 SER B O 1
ATOM 5135 N N . LEU B 1 316 ? -16.408 35.384 55.675 1.00 58.33 365 LEU B N 1
ATOM 5136 C CA . LEU B 1 316 ? -15.192 34.625 55.430 1.00 56.67 365 LEU B CA 1
ATOM 5137 C C . LEU B 1 316 ? -14.133 35.497 54.776 1.00 55.96 365 LEU B C 1
ATOM 5138 O O . LEU B 1 316 ? -12.991 35.552 55.237 1.00 60.62 365 LEU B O 1
ATOM 5143 N N . ILE B 1 317 ? -14.507 36.226 53.727 1.00 56.15 366 ILE B N 1
ATOM 5144 C CA . ILE B 1 317 ? -13.545 36.962 52.921 1.00 53.50 366 ILE B CA 1
ATOM 5145 C C . ILE B 1 317 ? -13.420 38.415 53.358 1.00 58.54 366 ILE B C 1
ATOM 5146 O O . ILE B 1 317 ? -12.827 39.227 52.641 1.00 61.14 366 ILE B O 1
ATOM 5151 N N . LYS B 1 318 ? -13.932 38.758 54.533 1.00 65.01 367 LYS B N 1
ATOM 5152 C CA . LYS B 1 318 ? -13.755 40.110 55.057 1.00 73.30 367 LYS B CA 1
ATOM 5153 C C . LYS B 1 318 ? -12.328 40.200 55.580 1.00 80.33 367 LYS B C 1
ATOM 5154 O O . LYS B 1 318 ? -11.471 39.345 55.289 1.00 80.26 367 LYS B O 1
#

Organism: Bacillus anthracis (NCBI:txid1392)

B-factor: mean 61.0, std 20.22, range [23.09, 137.65]

Radius of gyration: 33.44 Å; Cα contacts (8 Å, |Δi|>4): 1420; chains: 2; bounding box: 74×117×58 Å

Nearest PDB structures (foldseek):
  6go1-assembly2_B  TM=1.001E+00  e=4.630E-66  Bacillus anthracis
  4v33-assembly2_B  TM=9.703E-01  e=7.449E-48  Bacillus anthracis
  4hd5-assembly1_A  TM=9.474E-01  e=2.266E-47  Bacillus cereus ATCC 14579
  3f7r-assembly1_A  TM=6.736E-01  e=7.586E-03  Homo sapiens
  6u4z-assembly1_A  TM=4.822E-01  e=2.176E-02  Bacteroides thetaiotaomicron

Secondary structure (DSSP, 8-state):
---EEEE----TT--EEEEEEE--SS--SEEEEEEEETTT-SSS-EEEEE---SSTT-EEEEGGGGTT--EEEEEEEEEE-SSS-EEEEEEEEEEE---B-EEEE-EES----SSSS-GGGEE-HHHHHHHHHHHHHTT-EE--GGGGGGGGGSSSEEEEEEEE-BGGGHHHHHHHHHH--SS----EEEEE-GGGTTSTTB--HHHHHHHHHTT-EEEEE--SS---GGG---HIIIIIIHHHHHHHHHSS---EEE-GGG---HHHHHHHTTT-SEEE----S-B-----TTGGGSB--EE--TT--HHHHHHHT-/---EEEE----TT--EEEEEEE--SS--SEEEEEEEETTT-TTS-EEEEE--GGGTS-EEEEGGGGTT--EEEEEEEEEE-TT--EEEEEEEEEEE---B-EEEE-EES----SSSS-GGGEE-HHHHHHHHHHHHHTT-EEE-GGGGGGGGTSSSEEEEEEEE-BGGGHHHHHHHHHH--SS----EEEEE-GGGTTSTTB--HHHHHHHHHTT-EEEEE--SS---GGG---HIIIIIIHHHHHHHHHSS---EEE-GGG---HHHHHHHHHH-SEEE----S-B-----TTGGGSB--EE--TT--HHHHHHHH-